Protein AF-A0A7X7K0N8-F1 (afdb_monomer_lite)

Secondary structure (DSSP, 8-state):
-EEEEEEEHHHHHHHHHH---HHHHHHHHHHSPPPSS--TT---SS---GGGEEEETTEEEE--SSSEEEEEEE--TTTHHHHHHHHHHHTTTS-GGGGGGGG----EEEEEEEE--EEEEEEEEEESTTSPPHHHHHHHHHT-HHHHHHHHHHHT----S-EEEEEEEESSSSSEEEEEEEEESS--SS--TTEEEEEE--EEEEEEEETT--HHHHHHHIIIIIHHHH--EE-TTS--EEEE-TTS-EEEEEEEEETTS-TTTTEEEEEEEEPPEEEEEEEEEETTSSSSB---SS-HHHHHHHH-TT-S-EEEEEE---TTPPPEEEEEEE--TTSPPPTTS-EEEEPPEEEEEEEESS-SS---S------TT-SS-EEE--SSSEEEEEEETTSTT-EEEEEEEEEEPPPEEEEEEEEPPEEEEEEE--TTS----HHHHHHHHH-TT-SSTT-EEEEEEEE--TTSS-EEEEEEEEEEE--TTPPPPTT-EEEEEPPEEEEEEEESS--SS--GGGGGHHHHHHHHHSPPB-TTS-EEEEEETTTTEEEEEEEB-

pLDDT: mean 78.96, std 15.12, range [35.12, 97.38]

Foldseek 3Di:
DKFKFKAFLVLLLCCLVPDPDLLLVVQSVVQADADLQDDDPQNQPPFDDVSQWRDDPNDIGGHGDLGMDMGIGDDDPVCVVSVVSVVVSRVVPDAPVRCPCRPDDKDKDKDKDWDAKWKAKFAKDWFALVGDFPLRVLCVCLVDVVNQVQLCVQQVHDDPQKKKKWWDADDALGTTMIGIHHMHRDHGPDHPPNMDMGIFHIDMWIKMFMPRLDLQVNVQCCLPPVCVVPVKAFDPVGIKMWMAGSVRRTTIIITHIGNVAGSCNFKDKDKDKDAKFKKWFDWQAKLPDVSRGDDPNDDRVVVVCVLCVSQQWKKWKFAADDPQEITITTIITTDDPPRDDDPPIDIDIDHIAMKTKMFGRDQAHDDPPAPPDDDPPDPFDKDFLRPRGIKIFTFRPSRPHRGTIIITGTDTFFDKDKDKDWFAKFKFKFDFDSPPPDGQYLVNLVVLLCDPQAPARQKKKWKWFWDDDPSDAIDTSDTRDIGHTGDPPDDHPPPIDMDIAHTTIWIKMFGPQQAFADGDCVSVVQVCCCVNPVFHFDRVGIKMWMAGNNRRTIITITDTD

Radius of gyration: 28.06 Å; chains: 1; bounding box: 72×52×81 Å

Sequence (561 aa):
MSFAGEYDIRAFLKLYRETADEKIKELLFRAAVSCSYCINDKCTTFLMARNRTTEWNGRVKKLCAFFRHRLNIPVTGDTIAACVRIAEMMFEYTYPYMHADLFYENNVTYTTVSRDEFYIVGYMARHNALSKSDDELVKSVLADSSKLDALYTATGQTDNGRYVGATDKFANGNDYEFIFGVIADRKPETLPDQVVCRKIRGGEWAVYNSSAHDYKSIWRDFSANYYNNERKGYDTARIPFEFYSRDGSFFDVHIPVDGDMPADSAKTVTMQFFPQLRVAGFPTIGETDHPLHVDYGFDIEKRLTEAFPFADRLIGIYLHAFFGKPMRHGVFYAYDDLTPVPNDIPRTNLKAGWFLVEGRKHFNGGVSDYPFDRPINFRTKVDDMHHPGLWLDVRYPHARGGHIELANPAQIVGNRRFEVVELPSQRVIGKLEAPPESIVTDEEKEAFYTLPENSQKGTYMIGYTVCEPSKAGVYYDKPLVKGVLCDAGTPPPRGLSEYYLEAGKFVKITEDAPNGEPGWEIEWLPEKIKDETGCEADMSRQFIIKQTDFGRSYEFYIPCK

Structure (mmCIF, N/CA/C/O backbone):
data_AF-A0A7X7K0N8-F1
#
_entry.id   AF-A0A7X7K0N8-F1
#
loop_
_atom_site.group_PDB
_atom_site.id
_atom_site.type_symbol
_atom_site.label_atom_id
_atom_site.label_alt_id
_atom_site.label_comp_id
_atom_site.label_asym_id
_atom_site.label_entity_id
_atom_site.label_seq_id
_atom_site.pdbx_PDB_ins_code
_atom_site.Cartn_x
_atom_site.Cartn_y
_atom_site.Cartn_z
_atom_site.occupancy
_atom_site.B_iso_or_equiv
_atom_site.auth_seq_id
_atom_site.auth_comp_id
_atom_site.auth_asym_id
_atom_site.auth_atom_id
_atom_site.pdbx_PDB_model_num
ATOM 1 N N . MET A 1 1 ? 14.913 7.241 25.355 1.00 65.00 1 MET A N 1
ATOM 2 C CA . MET A 1 1 ? 14.155 8.218 24.550 1.00 65.00 1 MET A CA 1
ATOM 3 C C . MET A 1 1 ? 14.881 8.395 23.226 1.00 65.00 1 MET A C 1
ATOM 5 O O . MET A 1 1 ? 16.106 8.365 23.215 1.00 65.00 1 MET A O 1
ATOM 9 N N . SER A 1 2 ? 14.163 8.507 22.119 1.00 68.75 2 SER A N 1
ATOM 10 C CA . SER A 1 2 ? 14.717 8.749 20.784 1.00 68.75 2 SER A CA 1
ATOM 11 C C . SER A 1 2 ? 13.809 9.734 20.068 1.00 68.75 2 SER A C 1
ATOM 13 O O . SER A 1 2 ? 12.610 9.724 20.329 1.00 68.75 2 SER A O 1
ATOM 15 N N . PHE A 1 3 ? 14.356 10.562 19.184 1.00 75.69 3 PHE A N 1
ATOM 16 C CA . PHE A 1 3 ? 13.534 11.371 18.287 1.00 75.69 3 PHE A CA 1
ATOM 17 C C . PHE A 1 3 ? 13.628 10.797 16.877 1.00 75.69 3 PHE A C 1
ATOM 19 O O . PHE A 1 3 ? 14.694 10.338 16.449 1.00 75.69 3 PHE A O 1
ATOM 26 N N . ALA A 1 4 ? 12.497 10.774 16.179 1.00 76.38 4 ALA A N 1
ATOM 27 C CA . ALA A 1 4 ? 12.405 10.235 14.836 1.00 76.38 4 ALA A CA 1
ATOM 28 C C . ALA A 1 4 ? 11.511 11.104 13.962 1.00 76.38 4 ALA A C 1
ATOM 30 O O . ALA A 1 4 ? 10.482 11.590 14.417 1.00 76.38 4 ALA A O 1
ATOM 31 N N . GLY A 1 5 ? 11.872 11.248 12.693 1.00 73.38 5 GLY A N 1
ATOM 32 C CA . GLY A 1 5 ? 11.084 12.014 11.731 1.00 73.38 5 GLY A CA 1
ATOM 33 C C . GLY A 1 5 ? 11.737 12.047 10.358 1.00 73.38 5 GLY A C 1
ATOM 34 O O . GLY A 1 5 ? 12.814 11.469 10.157 1.00 73.38 5 GLY A O 1
ATOM 35 N N . GLU A 1 6 ? 11.062 12.692 9.416 1.00 78.56 6 GLU A N 1
ATOM 36 C CA . GLU A 1 6 ? 11.547 12.816 8.046 1.00 78.56 6 GLU A CA 1
ATOM 37 C C . GLU A 1 6 ? 12.626 13.895 7.917 1.00 78.56 6 GLU A C 1
ATOM 39 O O . GLU A 1 6 ? 12.734 14.790 8.742 1.00 78.56 6 GLU A O 1
ATOM 44 N N . TYR A 1 7 ? 13.468 13.823 6.894 1.00 79.19 7 TYR A N 1
ATOM 45 C CA . TYR A 1 7 ? 14.444 14.865 6.593 1.00 79.19 7 TYR A CA 1
ATOM 46 C C . TYR A 1 7 ? 14.685 14.962 5.095 1.00 79.19 7 TYR A C 1
ATOM 48 O O . TYR A 1 7 ? 14.659 13.945 4.400 1.00 79.19 7 TYR A O 1
ATOM 56 N N . ASP A 1 8 ? 14.991 16.164 4.603 1.00 78.81 8 ASP A N 1
ATOM 57 C CA . ASP A 1 8 ? 15.473 16.343 3.235 1.00 78.81 8 ASP A CA 1
ATOM 58 C C . ASP A 1 8 ? 16.969 16.005 3.146 1.00 78.81 8 ASP A C 1
ATOM 60 O O . ASP A 1 8 ? 17.810 16.524 3.885 1.00 78.81 8 ASP A O 1
ATOM 64 N N . ILE A 1 9 ? 17.332 15.141 2.203 1.00 76.69 9 ILE A N 1
ATOM 65 C CA . ILE A 1 9 ? 18.700 14.675 1.985 1.00 76.69 9 ILE A CA 1
ATOM 66 C C . ILE A 1 9 ? 19.675 15.830 1.726 1.00 76.69 9 ILE A C 1
ATOM 68 O O . ILE A 1 9 ? 20.853 15.715 2.057 1.00 76.69 9 ILE A O 1
ATOM 72 N N . ARG A 1 10 ? 19.218 16.955 1.157 1.00 77.50 10 ARG A N 1
ATOM 73 C CA . ARG A 1 10 ? 20.040 18.156 0.949 1.00 77.50 10 ARG A CA 1
ATOM 74 C C . ARG A 1 10 ? 20.410 18.783 2.284 1.00 77.50 10 ARG A C 1
ATOM 76 O O . ARG A 1 10 ? 21.592 19.039 2.499 1.00 77.50 10 ARG A O 1
ATOM 83 N N . ALA A 1 11 ? 19.433 18.973 3.170 1.00 84.38 11 ALA A N 1
ATOM 84 C CA . ALA A 1 11 ? 19.651 19.486 4.519 1.00 84.38 11 ALA A CA 1
ATOM 85 C C . ALA A 1 11 ? 20.590 18.563 5.308 1.00 84.38 11 ALA A C 1
ATOM 87 O O . ALA A 1 11 ? 21.576 19.012 5.894 1.00 84.38 11 ALA A O 1
ATOM 88 N N . PHE A 1 12 ? 20.366 17.250 5.213 1.00 88.38 12 PHE A N 1
ATOM 89 C CA . PHE A 1 12 ? 21.227 16.249 5.836 1.00 88.38 12 PHE A CA 1
ATOM 90 C C . PHE A 1 12 ? 22.663 16.323 5.329 1.00 88.38 12 PHE A C 1
ATOM 92 O O . PHE A 1 12 ? 23.596 16.380 6.125 1.00 88.38 12 PHE A O 1
ATOM 99 N N . LEU A 1 13 ? 22.866 16.320 4.009 1.00 86.12 13 LEU A N 1
ATOM 100 C CA . LEU A 1 13 ? 24.204 16.321 3.417 1.00 86.12 13 LEU A CA 1
ATOM 101 C C . LEU A 1 13 ? 24.932 17.637 3.672 1.00 86.12 13 LEU A C 1
ATOM 103 O O . LEU A 1 13 ? 26.150 17.620 3.843 1.00 86.12 13 LEU A O 1
ATOM 107 N N . LYS A 1 14 ? 24.201 18.754 3.707 1.00 88.19 14 LYS A N 1
ATOM 108 C CA . LYS A 1 14 ? 24.719 20.060 4.107 1.00 88.19 14 LYS A CA 1
ATOM 109 C C . LYS A 1 14 ? 25.229 20.004 5.547 1.00 88.19 14 LYS A C 1
ATOM 111 O O . LYS A 1 14 ? 26.425 20.187 5.760 1.00 88.19 14 LYS A O 1
ATOM 116 N N . LEU A 1 15 ? 24.382 19.617 6.507 1.00 92.50 15 LEU A N 1
ATOM 117 C CA . LEU A 1 15 ? 24.782 19.493 7.913 1.00 92.50 15 LEU A CA 1
ATOM 118 C C . LEU A 1 15 ? 25.949 18.509 8.093 1.00 92.50 15 LEU A C 1
ATOM 120 O O . LEU A 1 15 ? 26.920 18.834 8.775 1.00 92.50 15 LEU A O 1
ATOM 124 N N . TYR A 1 16 ? 25.884 17.332 7.464 1.00 91.69 16 TYR A N 1
ATOM 125 C CA . TYR A 1 16 ? 26.908 16.287 7.568 1.00 91.69 16 TYR A CA 1
ATOM 126 C C . TYR A 1 16 ? 28.288 16.763 7.093 1.00 91.69 16 TYR A C 1
ATOM 128 O O . TYR A 1 16 ? 29.308 16.398 7.679 1.00 91.69 16 TYR A O 1
ATOM 136 N N . ARG A 1 17 ? 28.333 17.573 6.028 1.00 89.44 17 ARG A N 1
ATOM 137 C CA . ARG A 1 17 ? 29.581 18.095 5.449 1.00 89.44 17 ARG A CA 1
ATOM 138 C C . ARG A 1 17 ? 30.129 19.302 6.181 1.00 89.44 17 ARG A C 1
ATOM 140 O O . ARG A 1 17 ? 31.341 19.423 6.315 1.00 89.44 17 ARG A O 1
ATOM 147 N N . GLU A 1 18 ? 29.248 20.206 6.585 1.00 92.69 18 GLU A N 1
ATOM 148 C CA . GLU A 1 18 ? 29.633 21.503 7.140 1.00 92.69 18 GLU A CA 1
ATOM 149 C C . GLU A 1 18 ? 29.906 21.427 8.646 1.00 92.69 18 GLU A C 1
ATOM 151 O O . GLU A 1 18 ? 30.589 22.288 9.198 1.00 92.69 18 GLU A O 1
ATOM 156 N N . THR A 1 19 ? 29.402 20.401 9.340 1.00 92.69 19 THR A N 1
ATOM 157 C CA . THR A 1 19 ? 29.663 20.246 10.771 1.00 92.69 19 THR A CA 1
ATOM 158 C C . THR A 1 19 ? 31.094 19.783 11.061 1.00 92.69 19 THR A C 1
ATOM 160 O O . THR A 1 19 ? 31.584 18.810 10.491 1.00 92.69 19 THR A O 1
ATOM 163 N N . ALA A 1 20 ? 31.749 20.444 12.017 1.00 91.75 20 ALA A N 1
ATOM 164 C CA . ALA A 1 20 ? 32.983 19.960 12.643 1.00 91.75 20 ALA A CA 1
ATOM 165 C C . ALA A 1 20 ? 32.716 19.041 13.855 1.00 91.75 20 ALA A C 1
ATOM 167 O O . ALA A 1 20 ? 33.647 18.475 14.417 1.00 91.75 20 ALA A O 1
ATOM 168 N N . ASP A 1 21 ? 31.452 18.907 14.273 1.00 92.94 21 ASP A N 1
ATOM 169 C CA . ASP A 1 21 ? 31.058 18.057 15.397 1.00 92.94 21 ASP A CA 1
ATOM 170 C C . ASP A 1 21 ? 30.992 16.587 14.961 1.00 92.94 21 ASP A C 1
ATOM 172 O O . ASP A 1 21 ? 30.076 16.151 14.254 1.00 92.94 21 ASP A O 1
ATOM 176 N N . GLU A 1 22 ? 31.987 15.831 15.408 1.00 92.81 22 GLU A N 1
ATOM 177 C CA . GLU A 1 22 ? 32.152 14.404 15.152 1.00 92.81 22 GLU A CA 1
ATOM 178 C C . GLU A 1 22 ? 31.000 13.564 15.736 1.00 92.81 22 GLU A C 1
ATOM 180 O O . GLU A 1 22 ? 30.596 12.571 15.132 1.00 92.81 22 GLU A O 1
ATOM 185 N N . LYS A 1 23 ? 30.368 13.996 16.838 1.00 92.69 23 LYS A N 1
ATOM 186 C CA . LYS A 1 23 ? 29.191 13.317 17.405 1.00 92.69 23 LYS A CA 1
ATOM 187 C C . LYS A 1 23 ? 27.976 13.464 16.488 1.00 92.69 23 LYS A C 1
ATOM 189 O O . LYS A 1 23 ? 27.241 12.499 16.294 1.00 92.69 23 LYS A O 1
ATOM 194 N N . ILE A 1 24 ? 27.776 14.636 15.875 1.00 93.62 24 ILE A N 1
ATOM 195 C CA . ILE A 1 24 ? 26.698 14.837 14.888 1.00 93.62 24 ILE A CA 1
ATOM 196 C C . ILE A 1 24 ? 26.903 13.924 13.677 1.00 93.62 24 ILE A C 1
ATOM 198 O O . ILE A 1 24 ? 25.963 13.244 13.264 1.00 93.62 24 ILE A O 1
ATOM 202 N N . LYS A 1 25 ? 28.123 13.863 13.125 1.00 93.25 25 LYS A N 1
ATOM 203 C CA . LYS A 1 25 ? 28.430 12.969 11.995 1.00 93.25 25 LYS A CA 1
ATOM 204 C C . LYS A 1 25 ? 28.202 11.505 12.354 1.00 93.25 25 LYS A C 1
ATOM 206 O O . LYS A 1 25 ? 27.573 10.790 11.579 1.00 93.25 25 LYS A O 1
ATOM 211 N N . GLU A 1 26 ? 28.647 11.072 13.532 1.00 93.12 26 GLU A N 1
ATOM 212 C CA . GLU A 1 26 ? 28.423 9.712 14.024 1.00 93.12 26 GLU A CA 1
ATOM 213 C C . GLU A 1 26 ? 26.929 9.367 14.091 1.00 93.12 26 GLU A C 1
ATOM 215 O O . GLU A 1 26 ? 26.515 8.326 13.573 1.00 93.12 26 GLU A O 1
ATOM 220 N N . LEU A 1 27 ? 26.119 10.230 14.715 1.00 92.06 27 LEU A N 1
ATOM 221 C CA . LEU A 1 27 ? 24.681 10.009 14.891 1.00 92.06 27 LEU A CA 1
ATOM 222 C C . LEU A 1 27 ? 23.952 9.973 13.544 1.00 92.06 27 LEU A C 1
ATOM 224 O O . LEU A 1 27 ? 23.224 9.015 13.277 1.00 92.06 27 LEU A O 1
ATOM 228 N N . LEU A 1 28 ? 24.205 10.954 12.670 1.00 90.81 28 LEU A N 1
ATOM 229 C CA . LEU A 1 28 ? 23.646 10.999 11.316 1.00 90.81 28 LEU A CA 1
ATOM 230 C C . LEU A 1 28 ? 24.054 9.767 10.501 1.00 90.81 28 LEU A C 1
ATOM 232 O O . LEU A 1 28 ? 23.208 9.142 9.864 1.00 90.81 28 LEU A O 1
ATOM 236 N N . PHE A 1 29 ? 25.332 9.375 10.543 1.00 90.12 29 PHE A N 1
ATOM 237 C CA . PHE A 1 29 ? 25.816 8.199 9.824 1.00 90.12 29 PHE A CA 1
ATOM 238 C C . PHE A 1 29 ? 25.169 6.917 10.340 1.00 90.12 29 PHE A C 1
ATOM 240 O O . PHE A 1 29 ? 24.774 6.071 9.540 1.00 90.12 29 PHE A O 1
ATOM 247 N N . ARG A 1 30 ? 25.065 6.730 11.661 1.00 87.38 30 ARG A N 1
ATOM 248 C CA . ARG A 1 30 ? 24.476 5.519 12.253 1.00 87.38 30 ARG A CA 1
ATOM 249 C C . ARG A 1 30 ? 23.000 5.388 11.922 1.00 87.38 30 ARG A C 1
ATOM 251 O O . ARG A 1 30 ? 22.599 4.308 11.492 1.00 87.38 30 ARG A O 1
ATOM 258 N N . ALA A 1 31 ? 22.247 6.470 12.080 1.00 83.44 31 ALA A N 1
ATOM 259 C CA . ALA A 1 31 ? 20.808 6.482 11.874 1.00 83.44 31 ALA A CA 1
ATOM 260 C C . ALA A 1 31 ? 20.411 6.481 10.386 1.00 83.44 31 ALA A C 1
ATOM 262 O O . ALA A 1 31 ? 19.326 6.015 10.053 1.00 83.44 31 ALA A O 1
ATOM 263 N N . ALA A 1 32 ? 21.286 6.925 9.477 1.00 79.44 32 ALA A N 1
ATOM 264 C CA . ALA A 1 32 ? 21.033 6.821 8.045 1.00 79.44 32 ALA A CA 1
ATOM 265 C C . ALA A 1 32 ? 20.992 5.354 7.579 1.00 79.44 32 ALA A C 1
ATOM 267 O O . ALA A 1 32 ? 21.933 4.582 7.797 1.00 79.44 32 ALA A O 1
ATOM 268 N N . VAL A 1 33 ? 19.923 4.968 6.886 1.00 70.44 33 VAL A N 1
ATOM 269 C CA . VAL A 1 33 ? 19.796 3.642 6.269 1.00 70.44 33 VAL A CA 1
ATOM 270 C C . VAL A 1 33 ? 20.554 3.638 4.940 1.00 70.44 33 VAL A C 1
ATOM 272 O O . VAL A 1 33 ? 20.411 4.550 4.126 1.00 70.44 33 VAL A O 1
ATOM 275 N N . SER A 1 34 ? 21.405 2.629 4.730 1.00 63.03 34 SER A N 1
ATOM 276 C CA . SER A 1 34 ? 22.103 2.466 3.449 1.00 63.03 34 SER A CA 1
ATOM 277 C C . SER A 1 34 ? 21.106 2.075 2.366 1.00 63.03 34 SER A C 1
ATOM 279 O O . SER A 1 34 ? 20.213 1.271 2.621 1.00 63.03 34 SER A O 1
ATOM 281 N N . CYS A 1 35 ? 21.303 2.578 1.150 1.00 57.72 35 CYS A N 1
ATOM 282 C CA . CYS A 1 35 ? 20.600 2.078 -0.026 1.00 57.72 35 CYS A CA 1
ATOM 283 C C . CYS A 1 35 ? 20.701 0.545 -0.116 1.00 57.72 35 CYS A C 1
ATOM 285 O O . CYS A 1 35 ? 21.812 0.014 -0.181 1.00 57.72 35 CYS A O 1
ATOM 287 N N . SER A 1 36 ? 19.562 -0.149 -0.145 1.00 45.97 36 SER A N 1
ATOM 288 C CA . SER A 1 36 ? 19.473 -1.593 -0.410 1.00 45.97 36 SER A CA 1
ATOM 289 C C . SER A 1 36 ? 19.584 -1.924 -1.903 1.00 45.97 36 SER A C 1
ATOM 291 O O . SER A 1 36 ? 20.016 -3.014 -2.257 1.00 45.97 36 SER A O 1
ATOM 293 N N . TYR A 1 37 ? 19.278 -0.964 -2.779 1.00 43.75 37 TYR A N 1
ATOM 294 C CA . TYR A 1 37 ? 19.324 -1.099 -4.242 1.00 43.75 37 TYR A CA 1
ATOM 295 C C . TYR A 1 37 ? 20.707 -0.823 -4.861 1.00 43.75 37 TYR A C 1
ATOM 297 O O . TYR A 1 37 ? 20.842 -0.735 -6.078 1.00 43.75 37 TYR A O 1
ATOM 305 N N . CYS A 1 38 ? 21.743 -0.633 -4.040 1.00 41.91 38 CYS A N 1
ATOM 306 C CA . CYS A 1 38 ? 23.046 -0.152 -4.486 1.00 41.91 38 CYS A CA 1
ATOM 307 C C . CYS A 1 38 ? 24.130 -1.178 -4.186 1.00 41.91 38 CYS A C 1
ATOM 309 O O . CYS A 1 38 ? 24.556 -1.314 -3.039 1.00 41.91 38 CYS A O 1
ATOM 311 N N . ILE A 1 39 ? 24.631 -1.856 -5.218 1.00 37.38 39 ILE A N 1
ATOM 312 C CA . ILE A 1 39 ? 25.733 -2.812 -5.082 1.00 37.38 39 ILE A CA 1
ATOM 313 C C . ILE A 1 39 ? 26.902 -2.347 -5.959 1.00 37.38 39 ILE A C 1
ATOM 315 O O . ILE A 1 39 ? 26.714 -1.996 -7.117 1.00 37.38 39 ILE A O 1
ATOM 319 N N . ASN A 1 40 ? 28.095 -2.267 -5.353 1.00 35.28 40 ASN A N 1
ATOM 320 C CA . ASN A 1 40 ? 29.414 -2.038 -5.968 1.00 35.28 40 ASN A CA 1
ATOM 321 C C . ASN A 1 40 ? 29.453 -1.080 -7.170 1.00 35.28 40 ASN A C 1
ATOM 323 O O . ASN A 1 40 ? 29.385 -1.521 -8.309 1.00 35.28 40 ASN A O 1
ATOM 327 N N . ASP A 1 41 ? 29.614 0.223 -6.905 1.00 35.94 41 ASP A N 1
ATOM 328 C CA . ASP A 1 41 ? 29.876 1.313 -7.875 1.00 35.94 41 ASP A CA 1
ATOM 329 C C . ASP A 1 41 ? 28.976 1.441 -9.117 1.00 35.94 41 ASP A C 1
ATOM 331 O O . ASP A 1 41 ? 29.087 2.423 -9.846 1.00 35.94 41 ASP A O 1
ATOM 335 N N . LYS A 1 42 ? 28.006 0.546 -9.286 1.00 36.97 42 LYS A N 1
ATOM 336 C CA . LYS A 1 42 ? 27.053 0.482 -10.388 1.00 36.97 42 LYS A CA 1
ATOM 337 C C . LYS A 1 42 ? 25.633 0.594 -9.845 1.00 36.97 42 LYS A C 1
ATOM 339 O O . LYS A 1 42 ? 24.790 -0.270 -10.041 1.00 36.97 42 LYS A O 1
ATOM 344 N N . CYS A 1 43 ? 25.379 1.672 -9.106 1.00 42.16 43 CYS A N 1
ATOM 345 C CA . CYS A 1 43 ? 24.006 2.072 -8.821 1.00 42.16 43 CYS A CA 1
ATOM 346 C C . CYS A 1 43 ? 23.451 2.715 -10.088 1.00 42.16 43 CYS A C 1
ATOM 348 O O . CYS A 1 43 ? 24.004 3.710 -10.560 1.00 42.16 43 CYS A O 1
ATOM 350 N N . THR A 1 44 ? 22.407 2.119 -10.655 1.00 40.69 44 THR A N 1
ATOM 351 C CA . THR A 1 44 ? 21.859 2.569 -11.928 1.00 40.69 44 THR A CA 1
ATOM 352 C C . THR A 1 44 ? 20.532 3.335 -11.759 1.00 40.69 44 THR A C 1
ATOM 354 O O . THR A 1 44 ? 20.114 4.046 -12.671 1.00 40.69 44 THR A O 1
ATOM 357 N N . THR A 1 45 ? 19.916 3.354 -10.574 1.00 40.66 45 THR A N 1
ATOM 358 C CA . THR A 1 45 ? 18.856 4.331 -10.275 1.00 40.66 45 THR A CA 1
ATOM 359 C C . THR A 1 45 ? 19.451 5.739 -10.134 1.00 40.66 45 THR A C 1
ATOM 361 O O . THR A 1 45 ? 20.555 5.909 -9.623 1.00 40.66 45 THR A O 1
ATOM 364 N N . PHE A 1 46 ? 18.711 6.755 -10.596 1.00 43.34 46 PHE A N 1
ATOM 365 C CA . PHE A 1 46 ? 18.989 8.209 -10.645 1.00 43.34 46 PHE A CA 1
ATOM 366 C C . PHE A 1 46 ? 19.576 8.876 -9.368 1.00 43.34 46 PHE A C 1
ATOM 368 O O . PHE A 1 46 ? 19.739 10.094 -9.301 1.00 43.34 46 PHE A O 1
ATOM 375 N N . LEU A 1 47 ? 19.861 8.129 -8.307 1.00 43.47 47 LEU A N 1
ATOM 376 C CA . LEU A 1 47 ? 19.901 8.614 -6.932 1.00 43.47 47 LEU A CA 1
ATOM 377 C C . LEU A 1 47 ? 21.259 9.137 -6.453 1.00 43.47 47 LEU A C 1
ATOM 379 O O . LEU A 1 47 ? 21.372 9.492 -5.281 1.00 43.47 47 LEU A O 1
ATOM 383 N N . MET A 1 48 ? 22.278 9.247 -7.308 1.00 43.47 48 MET A N 1
ATOM 384 C CA . MET A 1 48 ? 23.612 9.665 -6.870 1.00 43.47 48 MET A CA 1
ATOM 385 C C . MET A 1 48 ? 24.277 10.636 -7.850 1.00 43.47 48 MET A C 1
ATOM 387 O O . MET A 1 48 ? 25.039 10.240 -8.728 1.00 43.47 48 MET A O 1
ATOM 391 N N . ALA A 1 49 ? 24.152 11.937 -7.591 1.00 44.34 49 ALA A N 1
ATOM 392 C CA . ALA A 1 49 ? 25.329 12.774 -7.787 1.00 44.34 49 ALA A CA 1
ATOM 393 C C . ALA A 1 49 ? 26.408 12.298 -6.782 1.00 44.34 49 ALA A C 1
ATOM 395 O O . ALA A 1 49 ? 26.081 11.883 -5.667 1.00 44.34 49 ALA A O 1
ATOM 396 N N . ARG A 1 50 ? 27.705 12.333 -7.150 1.00 47.91 50 ARG A N 1
ATOM 397 C CA . ARG A 1 50 ? 28.854 11.932 -6.283 1.00 47.91 50 ARG A CA 1
ATOM 398 C C . ARG A 1 50 ? 28.812 12.551 -4.874 1.00 47.91 50 ARG A C 1
ATOM 400 O O . ARG A 1 50 ? 29.460 12.082 -3.947 1.00 47.91 50 ARG A O 1
ATOM 407 N N . ASN A 1 51 ? 28.018 13.600 -4.718 1.00 58.31 51 ASN A N 1
ATOM 408 C CA . ASN A 1 51 ? 27.732 14.335 -3.508 1.00 58.31 51 ASN A CA 1
ATOM 409 C C . ASN A 1 51 ? 26.634 13.710 -2.606 1.00 58.31 51 ASN A C 1
ATOM 411 O O . ASN A 1 51 ? 26.032 14.467 -1.847 1.00 58.31 51 ASN A O 1
ATOM 415 N N . ARG A 1 52 ? 26.358 12.398 -2.613 1.00 68.00 52 ARG A N 1
ATOM 416 C CA . ARG A 1 52 ? 25.396 11.764 -1.667 1.00 68.00 52 ARG A CA 1
ATOM 417 C C . ARG A 1 52 ? 25.956 10.573 -0.879 1.00 68.00 52 ARG A C 1
ATOM 419 O O . ARG A 1 52 ? 25.220 9.735 -0.363 1.00 68.00 52 ARG A O 1
ATOM 426 N N . THR A 1 53 ? 27.278 10.515 -0.787 1.00 74.38 53 THR A N 1
ATOM 427 C CA . THR A 1 53 ? 28.011 9.534 0.014 1.00 74.38 53 THR A CA 1
ATOM 428 C C . THR A 1 53 ? 28.349 10.131 1.374 1.00 74.38 53 THR A C 1
ATOM 430 O O . THR A 1 53 ? 28.834 11.265 1.443 1.00 74.38 53 THR A O 1
ATOM 433 N N . THR A 1 54 ? 28.125 9.365 2.439 1.00 81.81 54 THR A N 1
ATOM 434 C CA . THR A 1 54 ? 28.656 9.650 3.773 1.00 81.81 54 THR A CA 1
ATOM 435 C C . THR A 1 54 ? 29.702 8.620 4.160 1.00 81.81 54 THR A C 1
ATOM 437 O O . THR A 1 54 ? 29.604 7.441 3.817 1.00 81.81 54 THR A O 1
ATOM 440 N N . GLU A 1 55 ? 30.721 9.075 4.878 1.00 85.81 55 GLU A N 1
ATOM 441 C CA . GLU A 1 55 ? 31.809 8.237 5.365 1.00 85.81 55 GLU A CA 1
ATOM 442 C C . GLU A 1 55 ? 32.037 8.501 6.849 1.00 85.81 55 GLU A C 1
ATOM 444 O O . GLU A 1 55 ? 32.065 9.657 7.280 1.00 85.81 55 GLU A O 1
ATOM 449 N N . TRP A 1 56 ? 32.179 7.425 7.618 1.00 88.38 56 TRP A N 1
ATOM 450 C CA . TRP A 1 56 ? 32.467 7.469 9.045 1.00 88.38 56 TRP A CA 1
ATOM 451 C C . TRP A 1 56 ? 33.302 6.257 9.459 1.00 88.38 56 TRP A C 1
ATOM 453 O O . TRP A 1 56 ? 32.890 5.116 9.240 1.00 88.38 56 TRP A O 1
ATOM 463 N N . ASN A 1 57 ? 34.461 6.479 10.087 1.00 89.12 57 ASN A N 1
ATOM 464 C CA . ASN A 1 57 ? 35.367 5.418 10.555 1.00 89.12 57 ASN A CA 1
ATOM 465 C C . ASN A 1 57 ? 35.664 4.341 9.489 1.00 89.12 57 ASN A C 1
ATOM 467 O O . ASN A 1 57 ? 35.558 3.142 9.759 1.00 89.12 57 ASN A O 1
ATOM 471 N N . GLY A 1 58 ? 35.971 4.766 8.257 1.00 82.62 58 GLY A N 1
ATOM 472 C CA . GLY A 1 58 ? 36.269 3.875 7.126 1.00 82.62 58 GLY A CA 1
ATOM 473 C C . GLY A 1 58 ? 35.067 3.082 6.598 1.00 82.62 58 GLY A C 1
ATOM 474 O O . GLY A 1 58 ? 35.220 2.242 5.714 1.00 82.62 58 GLY A O 1
ATOM 475 N N . ARG A 1 59 ? 33.860 3.325 7.127 1.00 81.06 59 ARG A N 1
ATOM 476 C CA . ARG A 1 59 ? 32.607 2.787 6.594 1.00 81.06 59 ARG A CA 1
ATOM 477 C C . ARG A 1 59 ? 31.963 3.825 5.698 1.00 81.06 59 ARG A C 1
ATOM 479 O O . ARG A 1 59 ? 31.867 4.993 6.063 1.00 81.06 59 ARG A O 1
ATOM 486 N N . VAL A 1 60 ? 31.448 3.370 4.567 1.00 79.44 60 VAL A N 1
ATOM 487 C CA . VAL A 1 60 ? 30.797 4.220 3.573 1.00 79.44 60 VAL A CA 1
ATOM 488 C C . VAL A 1 60 ? 29.326 3.834 3.473 1.00 79.44 60 VAL A C 1
ATOM 490 O O . VAL A 1 60 ? 29.004 2.653 3.347 1.00 79.44 60 VAL A O 1
ATOM 493 N N . LYS A 1 61 ? 28.434 4.826 3.519 1.00 77.31 61 LYS A N 1
ATOM 494 C CA . LYS A 1 61 ? 27.007 4.672 3.215 1.00 77.31 61 LYS A CA 1
ATOM 495 C C . LYS A 1 61 ? 26.664 5.535 2.004 1.00 77.31 61 LYS A C 1
ATOM 497 O O . LYS A 1 61 ? 26.983 6.722 1.957 1.00 77.31 61 LYS A O 1
ATOM 502 N N . LYS A 1 62 ? 26.005 4.929 1.016 1.00 70.00 62 LYS A N 1
ATOM 503 C CA . LYS A 1 62 ? 25.378 5.649 -0.101 1.00 70.00 62 LYS A CA 1
ATOM 504 C C . LYS A 1 62 ? 23.898 5.820 0.233 1.00 70.00 62 LYS A C 1
ATOM 506 O O . LYS A 1 62 ? 23.225 4.840 0.561 1.00 70.00 62 LYS A O 1
ATOM 511 N N . LEU A 1 63 ? 23.421 7.060 0.207 1.00 69.38 63 LEU A N 1
ATOM 512 C CA . LEU A 1 63 ? 22.044 7.404 0.556 1.00 69.38 63 LEU A CA 1
ATOM 513 C C . LEU A 1 63 ? 21.197 7.452 -0.715 1.00 69.38 63 LEU A C 1
ATOM 515 O O . LEU A 1 63 ? 21.504 8.219 -1.628 1.00 69.38 63 LEU A O 1
ATOM 519 N N . CYS A 1 64 ? 20.140 6.641 -0.780 1.00 58.31 64 CYS A N 1
ATOM 520 C CA . CYS A 1 64 ? 19.251 6.590 -1.938 1.00 58.31 64 CYS A CA 1
ATOM 521 C C . CYS A 1 64 ? 17.790 6.661 -1.510 1.00 58.31 64 CYS A C 1
ATOM 523 O O . CYS A 1 64 ? 17.284 5.734 -0.889 1.00 58.31 64 CYS A O 1
ATOM 525 N N . ALA A 1 65 ? 17.143 7.769 -1.859 1.00 53.00 65 ALA A N 1
ATOM 526 C CA . ALA A 1 65 ? 15.699 7.939 -1.964 1.00 53.00 65 ALA A CA 1
ATOM 527 C C . ALA A 1 65 ? 15.413 9.253 -2.710 1.00 53.00 65 ALA A C 1
ATOM 529 O O . ALA A 1 65 ? 16.305 10.100 -2.881 1.00 53.00 65 ALA A O 1
ATOM 530 N N . PHE A 1 66 ? 14.163 9.433 -3.131 1.00 49.75 66 PHE A N 1
ATOM 531 C CA . PHE A 1 66 ? 13.630 10.702 -3.621 1.00 49.75 66 PHE A CA 1
ATOM 532 C C . PHE A 1 66 ? 13.573 11.715 -2.467 1.00 49.75 66 PHE A C 1
ATOM 534 O O . PHE A 1 66 ? 12.541 11.938 -1.859 1.00 49.75 66 PHE A O 1
ATOM 541 N N . PHE A 1 67 ? 14.729 12.287 -2.137 1.00 52.97 67 PHE A N 1
ATOM 542 C CA . PHE A 1 67 ? 14.987 13.355 -1.167 1.00 52.97 67 PHE A CA 1
ATOM 543 C C . PHE A 1 67 ? 14.578 13.139 0.300 1.00 52.97 67 PHE A C 1
ATOM 545 O O . PHE A 1 67 ? 15.336 13.599 1.144 1.00 52.97 67 PHE A O 1
ATOM 552 N N . ARG A 1 68 ? 13.491 12.448 0.652 1.00 62.84 68 ARG A N 1
ATOM 553 C CA . ARG A 1 68 ? 13.036 12.321 2.045 1.00 62.84 68 ARG A CA 1
ATOM 554 C C . ARG A 1 68 ? 13.340 10.952 2.635 1.00 62.84 68 ARG A C 1
ATOM 556 O O . ARG A 1 68 ? 13.071 9.917 2.034 1.00 62.84 68 ARG A O 1
ATOM 563 N N . HIS A 1 69 ? 13.940 10.962 3.814 1.00 66.88 69 HIS A N 1
ATOM 564 C CA . HIS A 1 69 ? 14.325 9.772 4.565 1.00 66.88 69 HIS A CA 1
ATOM 565 C C . HIS A 1 69 ? 13.877 9.927 6.012 1.00 66.88 69 HIS A C 1
ATOM 567 O O . HIS A 1 69 ? 13.705 11.046 6.482 1.00 66.88 69 HIS A O 1
ATOM 573 N N . ARG A 1 70 ? 13.757 8.817 6.743 1.00 71.75 70 ARG A N 1
ATOM 574 C CA . ARG A 1 70 ? 13.487 8.843 8.181 1.00 71.75 70 ARG A CA 1
ATOM 575 C C . ARG A 1 70 ? 14.775 8.625 8.966 1.00 71.75 70 ARG A C 1
ATOM 577 O O . ARG A 1 70 ? 15.501 7.667 8.706 1.00 71.75 70 ARG A O 1
ATOM 584 N N . LEU A 1 71 ? 15.052 9.499 9.929 1.00 79.38 71 LEU A N 1
ATOM 585 C CA . LEU A 1 71 ? 16.066 9.268 10.961 1.00 79.38 71 LEU A CA 1
ATOM 586 C C . LEU A 1 71 ? 15.372 8.805 12.233 1.00 79.38 71 LEU A C 1
ATOM 588 O O . LEU A 1 71 ? 14.277 9.262 12.545 1.00 79.38 71 LEU A O 1
ATOM 592 N N . ASN A 1 72 ? 16.035 7.925 12.975 1.00 82.56 72 ASN A N 1
ATOM 593 C CA . ASN A 1 72 ? 15.704 7.642 14.363 1.00 82.56 72 ASN A CA 1
ATOM 594 C C . ASN A 1 72 ? 16.998 7.720 15.177 1.00 82.56 72 ASN A C 1
ATOM 596 O O . ASN A 1 72 ? 17.926 6.942 14.943 1.00 82.56 72 ASN A O 1
ATOM 600 N N . ILE A 1 73 ? 17.081 8.692 16.084 1.00 84.12 73 ILE A N 1
ATOM 601 C CA . ILE A 1 73 ? 18.295 8.994 16.840 1.00 84.12 73 ILE A CA 1
ATOM 602 C C . ILE A 1 73 ? 18.004 8.871 18.341 1.00 84.12 73 ILE A C 1
ATOM 604 O O . ILE A 1 73 ? 17.152 9.592 18.867 1.00 84.12 73 ILE A O 1
ATOM 608 N N . PRO A 1 74 ? 18.725 7.992 19.063 1.00 81.75 74 PRO A N 1
ATOM 609 C CA . PRO A 1 74 ? 18.654 7.922 20.517 1.00 81.75 74 PRO A CA 1
ATOM 610 C C . PRO A 1 74 ? 19.125 9.224 21.179 1.00 81.75 74 PRO A C 1
ATOM 612 O O . PRO A 1 74 ? 20.217 9.721 20.895 1.00 81.75 74 PRO A O 1
ATOM 615 N N . VAL A 1 75 ? 18.320 9.740 22.108 1.00 81.69 75 VAL A N 1
ATOM 616 C CA . VAL A 1 75 ? 18.629 10.925 22.914 1.00 81.69 75 VAL A CA 1
ATOM 617 C C . VAL A 1 75 ? 19.128 10.476 24.286 1.00 81.69 75 VAL A C 1
ATOM 619 O O . VAL A 1 75 ? 18.417 9.810 25.042 1.00 81.69 75 VAL A O 1
ATOM 622 N N . THR A 1 76 ? 20.357 10.859 24.607 1.00 84.69 76 THR A N 1
ATOM 623 C CA . THR A 1 76 ? 21.034 10.654 25.891 1.00 84.69 76 THR A CA 1
ATOM 624 C C . THR A 1 76 ? 21.596 11.992 26.364 1.00 84.69 76 THR A C 1
ATOM 626 O O . THR A 1 76 ? 21.746 12.915 25.567 1.00 84.69 76 THR A O 1
ATOM 629 N N . GLY A 1 77 ? 21.919 12.130 27.655 1.00 83.75 77 GLY A N 1
ATOM 630 C CA . GLY A 1 77 ? 22.396 13.408 28.208 1.00 83.75 77 GLY A CA 1
ATOM 631 C C . GLY A 1 77 ? 23.603 14.003 27.463 1.00 83.75 77 GLY A C 1
ATOM 632 O O . GLY A 1 77 ? 23.690 15.216 27.308 1.00 83.75 77 GLY A O 1
ATOM 633 N N . ASP A 1 78 ? 24.488 13.153 26.935 1.00 86.06 78 ASP A N 1
ATOM 634 C CA . ASP A 1 78 ? 25.667 13.532 26.147 1.00 86.06 78 ASP A CA 1
ATOM 635 C C . ASP A 1 78 ? 25.375 13.820 24.660 1.00 86.06 78 ASP A C 1
ATOM 637 O O . ASP A 1 78 ? 26.243 14.351 23.969 1.00 86.06 78 ASP A O 1
ATOM 641 N N . THR A 1 79 ? 24.186 13.486 24.142 1.00 85.75 79 THR A N 1
ATOM 642 C CA . THR A 1 79 ? 23.813 13.717 22.733 1.00 85.75 79 THR A CA 1
ATOM 643 C C . THR A 1 79 ? 22.822 14.860 22.539 1.00 85.75 79 THR A C 1
ATOM 645 O O . THR A 1 79 ? 22.606 15.247 21.393 1.00 85.75 79 THR A O 1
ATOM 648 N N . ILE A 1 80 ? 22.254 15.441 23.605 1.00 87.44 80 ILE A N 1
ATOM 649 C CA . ILE A 1 80 ? 21.190 16.464 23.513 1.00 87.44 80 ILE A CA 1
ATOM 650 C C . ILE A 1 80 ? 21.568 17.610 22.565 1.00 87.44 80 ILE A C 1
ATOM 652 O O . ILE A 1 80 ? 20.809 17.914 21.650 1.00 87.44 80 ILE A O 1
ATOM 656 N N . ALA A 1 81 ? 22.751 18.212 22.728 1.00 87.38 81 ALA A N 1
ATOM 657 C CA . ALA A 1 81 ? 23.175 19.343 21.895 1.00 87.38 81 ALA A CA 1
ATOM 658 C C . ALA A 1 81 ? 23.294 18.970 20.403 1.00 87.38 81 ALA A C 1
ATOM 660 O O . ALA A 1 81 ? 22.871 19.729 19.532 1.00 87.38 81 ALA A O 1
ATOM 661 N N . ALA A 1 82 ? 23.810 17.772 20.110 1.00 90.38 82 ALA A N 1
ATOM 662 C CA . ALA A 1 82 ? 23.874 17.240 18.753 1.00 90.38 82 ALA A CA 1
ATOM 663 C C . ALA A 1 82 ? 22.468 16.963 18.189 1.00 90.38 82 ALA A C 1
ATOM 665 O O . ALA A 1 82 ? 22.192 17.283 17.035 1.00 90.38 82 ALA A O 1
ATOM 666 N N . CYS A 1 83 ? 21.567 16.416 19.011 1.00 88.69 83 CYS A N 1
ATOM 667 C CA . CYS A 1 83 ? 20.193 16.099 18.627 1.00 88.69 83 CYS A CA 1
ATOM 668 C C . CYS A 1 83 ? 19.387 17.350 18.266 1.00 88.69 83 CYS A C 1
ATOM 670 O O . CYS A 1 83 ? 18.684 17.321 17.264 1.00 88.69 83 CYS A O 1
ATOM 672 N N . VAL A 1 84 ? 19.528 18.453 19.013 1.00 88.94 84 VAL A N 1
ATOM 673 C CA . VAL A 1 84 ? 18.849 19.729 18.703 1.00 88.94 84 VAL A CA 1
ATOM 674 C C . VAL A 1 84 ? 19.211 20.205 17.300 1.00 88.94 84 VAL A C 1
ATOM 676 O O . VAL A 1 84 ? 18.334 20.469 16.484 1.00 88.94 84 VAL A O 1
ATOM 679 N N . ARG A 1 85 ? 20.506 20.226 16.980 1.00 91.38 85 ARG A N 1
ATOM 680 C CA . ARG A 1 85 ? 20.992 20.691 15.678 1.00 91.38 85 ARG A CA 1
ATOM 681 C C . ARG A 1 85 ? 20.593 19.764 14.526 1.00 91.38 85 ARG A C 1
ATOM 683 O O . ARG A 1 85 ? 20.374 20.217 13.406 1.00 91.38 85 ARG A O 1
ATOM 690 N N . ILE A 1 86 ? 20.489 18.461 14.790 1.00 90.62 86 ILE A N 1
ATOM 691 C CA . ILE A 1 86 ? 19.952 17.506 13.814 1.00 90.62 86 ILE A CA 1
ATOM 692 C C . ILE A 1 86 ? 18.443 17.711 13.632 1.00 90.62 86 ILE A C 1
ATOM 694 O O . ILE A 1 86 ? 17.981 17.687 12.498 1.00 90.62 86 ILE A O 1
ATOM 698 N N . ALA A 1 87 ? 17.685 17.961 14.700 1.00 88.06 87 ALA A N 1
ATOM 699 C CA . ALA A 1 87 ? 16.258 18.256 14.607 1.00 88.06 87 ALA A CA 1
ATOM 700 C C . ALA A 1 87 ? 16.000 19.540 13.802 1.00 88.06 87 ALA A C 1
ATOM 702 O O . ALA A 1 87 ? 15.157 19.531 12.917 1.00 88.06 87 ALA A O 1
ATOM 703 N N . GLU A 1 88 ? 16.773 20.609 14.016 1.00 89.12 88 GLU A N 1
ATOM 704 C CA . GLU A 1 88 ? 16.693 21.844 13.214 1.00 89.12 88 GLU A CA 1
ATOM 705 C C . GLU A 1 88 ? 16.903 21.584 11.716 1.00 89.12 88 GLU A C 1
ATOM 707 O O . GLU A 1 88 ? 16.162 22.106 10.885 1.00 89.12 88 GLU A O 1
ATOM 712 N N . MET A 1 89 ? 17.869 20.727 11.367 1.00 90.38 89 MET A N 1
ATOM 713 C CA . MET A 1 89 ? 18.109 20.312 9.982 1.00 90.38 89 MET A CA 1
ATOM 714 C C . MET A 1 89 ? 16.890 19.621 9.366 1.00 90.38 89 MET A C 1
ATOM 716 O O . MET A 1 89 ? 16.621 19.817 8.184 1.00 90.38 89 MET A O 1
ATOM 720 N N . MET A 1 90 ? 16.123 18.858 10.148 1.00 86.12 90 MET A N 1
ATOM 721 C CA . MET A 1 90 ? 14.936 18.169 9.639 1.00 86.12 90 MET A CA 1
ATOM 722 C C . MET A 1 90 ? 13.863 19.143 9.158 1.00 86.12 90 MET A C 1
ATOM 724 O O . MET A 1 90 ? 13.163 18.810 8.207 1.00 86.12 90 MET A O 1
ATOM 728 N N . PHE A 1 91 ? 13.781 20.344 9.742 1.00 85.31 91 PHE A N 1
ATOM 729 C CA . PHE A 1 91 ? 12.871 21.418 9.320 1.00 85.31 91 PHE A CA 1
ATOM 730 C C . PHE A 1 91 ? 13.385 22.218 8.106 1.00 85.31 91 PHE A C 1
ATOM 732 O O . PHE A 1 91 ? 12.642 23.013 7.532 1.00 85.31 91 PHE A O 1
ATOM 739 N N . GLU A 1 92 ? 14.641 22.030 7.681 1.00 84.62 92 GLU A N 1
ATOM 740 C CA . GLU A 1 92 ? 15.184 22.696 6.494 1.00 84.62 92 GLU A CA 1
ATOM 741 C C . GLU A 1 92 ? 14.667 21.994 5.221 1.00 84.62 92 GLU A C 1
ATOM 743 O O . GLU A 1 92 ? 14.880 20.800 5.012 1.00 84.62 92 GLU A O 1
ATOM 748 N N . TYR A 1 93 ? 13.993 22.752 4.348 1.00 76.31 93 TYR A N 1
ATOM 749 C CA . TYR A 1 93 ? 13.336 22.267 3.117 1.00 76.31 93 TYR A CA 1
ATOM 750 C C . TYR A 1 93 ? 12.173 21.283 3.322 1.00 76.31 93 TYR A C 1
ATOM 752 O O . TYR A 1 93 ? 11.826 20.536 2.408 1.00 76.31 93 TYR A O 1
ATOM 760 N N . THR A 1 94 ? 11.549 21.291 4.495 1.00 74.75 94 THR A N 1
ATOM 761 C CA . THR A 1 94 ? 10.359 20.487 4.804 1.00 74.75 94 THR A CA 1
ATOM 762 C C . THR A 1 94 ? 9.277 21.372 5.428 1.00 74.75 94 THR A C 1
ATOM 764 O O . THR A 1 94 ? 9.547 22.488 5.875 1.00 74.75 94 THR A O 1
ATOM 767 N N . TYR A 1 95 ? 8.030 20.898 5.438 1.00 75.69 95 TYR A N 1
ATOM 768 C CA . TYR A 1 95 ? 6.901 21.658 5.982 1.00 75.69 95 TYR A CA 1
ATOM 769 C C . TYR A 1 95 ? 6.524 21.173 7.387 1.00 75.69 95 TYR A C 1
ATOM 771 O O . TYR A 1 95 ? 6.655 19.983 7.668 1.00 75.69 95 TYR A O 1
ATOM 779 N N . PRO A 1 96 ? 5.986 22.046 8.265 1.00 73.12 96 PRO A N 1
ATOM 780 C CA . PRO A 1 96 ? 5.656 21.681 9.646 1.00 73.12 96 PRO A CA 1
ATOM 781 C C . PRO A 1 96 ? 4.745 20.456 9.787 1.00 73.12 96 PRO A C 1
ATOM 783 O O . PRO A 1 96 ? 4.934 19.661 10.703 1.00 73.12 96 PRO A O 1
ATOM 786 N N . TYR A 1 97 ? 3.792 20.267 8.867 1.00 70.88 97 TYR A N 1
ATOM 787 C CA . TYR A 1 97 ? 2.876 19.123 8.903 1.00 70.88 97 TYR A CA 1
ATOM 788 C C . TYR A 1 97 ? 3.595 17.770 8.740 1.00 70.88 97 TYR A C 1
ATOM 790 O O . TYR A 1 97 ? 3.093 16.760 9.216 1.00 70.88 97 TYR A O 1
ATOM 798 N N . MET A 1 98 ? 4.788 17.749 8.131 1.00 70.94 98 MET A N 1
ATOM 799 C CA . MET A 1 98 ? 5.597 16.536 7.921 1.00 70.94 98 MET A CA 1
ATOM 800 C C . MET A 1 98 ? 6.302 16.052 9.195 1.00 70.94 98 MET A C 1
ATOM 802 O O . MET A 1 98 ? 6.809 14.936 9.236 1.00 70.94 98 MET A O 1
ATOM 806 N N . HIS A 1 99 ? 6.346 16.884 10.240 1.00 71.00 99 HIS A N 1
ATOM 807 C CA . HIS A 1 99 ? 7.017 16.586 11.511 1.00 71.00 99 HIS A CA 1
ATOM 808 C C . HIS A 1 99 ? 6.052 16.560 12.688 1.00 71.00 99 HIS A C 1
ATOM 810 O O . HIS A 1 99 ? 6.491 16.669 13.833 1.00 71.00 99 HIS A O 1
ATOM 816 N N . ALA A 1 100 ? 4.748 16.422 12.430 1.00 65.19 100 ALA A N 1
ATOM 817 C CA . ALA A 1 100 ? 3.744 16.313 13.487 1.00 65.19 100 ALA A CA 1
ATOM 818 C C . ALA A 1 100 ? 4.103 15.202 14.498 1.00 65.19 100 ALA A C 1
ATOM 820 O O . ALA A 1 100 ? 3.933 15.383 15.702 1.00 65.19 100 ALA A O 1
ATOM 821 N N . ASP A 1 101 ? 4.715 14.118 14.012 1.00 61.50 101 ASP A N 1
ATOM 822 C CA . ASP A 1 101 ? 5.139 12.970 14.816 1.00 61.50 101 ASP A CA 1
ATOM 823 C C . ASP A 1 101 ? 6.445 13.191 15.601 1.00 61.50 101 ASP A C 1
ATOM 825 O O . ASP A 1 101 ? 6.713 12.459 16.552 1.00 61.50 101 ASP A O 1
ATOM 829 N N . LEU A 1 102 ? 7.272 14.184 15.242 1.00 63.06 102 LEU A N 1
ATOM 830 C CA . LEU A 1 102 ? 8.597 14.403 15.854 1.00 63.06 102 LEU A CA 1
ATOM 831 C C . LEU A 1 102 ? 8.496 14.702 17.360 1.00 63.06 102 LEU A C 1
ATOM 833 O O . LEU A 1 102 ? 9.412 14.408 18.128 1.00 63.06 102 LEU A O 1
ATOM 837 N N . PHE A 1 103 ? 7.369 15.287 17.765 1.00 57.06 103 PHE A N 1
ATOM 838 C CA . PHE A 1 103 ? 7.053 15.651 19.145 1.00 57.06 103 PHE A CA 1
ATOM 839 C C . PHE A 1 103 ? 5.940 14.783 19.747 1.00 57.06 103 PHE A C 1
ATOM 841 O O . PHE A 1 103 ? 5.490 15.052 20.860 1.00 57.06 103 PHE A O 1
ATOM 848 N N . TYR A 1 104 ? 5.480 13.764 19.018 1.00 62.22 104 TYR A N 1
ATOM 849 C CA . TYR A 1 104 ? 4.381 12.907 19.437 1.00 62.22 104 TYR A CA 1
ATOM 850 C C . TYR A 1 104 ? 4.932 11.662 20.139 1.00 62.22 104 TYR A C 1
ATOM 852 O O . TYR A 1 104 ? 5.387 10.710 19.506 1.00 62.22 104 TYR A O 1
ATOM 860 N N . GLU A 1 105 ? 4.917 11.669 21.473 1.00 67.69 105 GLU A N 1
ATOM 861 C CA . GLU A 1 105 ? 5.281 10.490 22.257 1.00 67.69 105 GLU A CA 1
ATOM 862 C C . GLU A 1 105 ? 4.063 9.565 22.382 1.00 67.69 105 GLU A C 1
ATOM 864 O O . GLU A 1 105 ? 3.142 9.808 23.165 1.00 67.69 105 GLU A O 1
ATOM 869 N N . ASN A 1 106 ? 4.057 8.495 21.586 1.00 76.88 106 ASN A N 1
ATOM 870 C CA . ASN A 1 106 ? 3.044 7.452 21.659 1.00 76.88 106 ASN A CA 1
ATOM 871 C C . ASN A 1 106 ? 3.672 6.104 22.013 1.00 76.88 106 ASN A C 1
ATOM 873 O O . ASN A 1 106 ? 4.345 5.482 21.193 1.00 76.88 106 ASN A O 1
ATOM 877 N N . ASN A 1 107 ? 3.416 5.649 23.234 1.00 85.12 107 ASN A N 1
ATOM 878 C CA . ASN A 1 107 ? 3.795 4.331 23.710 1.00 85.12 107 ASN A CA 1
ATOM 879 C C . ASN A 1 107 ? 2.597 3.393 23.581 1.00 85.12 107 ASN A C 1
ATOM 881 O O . ASN A 1 107 ? 1.541 3.637 24.169 1.00 85.12 107 ASN A O 1
ATOM 885 N N . VAL A 1 108 ? 2.785 2.310 22.832 1.00 87.38 108 VAL A N 1
ATOM 886 C CA . VAL A 1 108 ? 1.808 1.230 22.692 1.00 87.38 108 VAL A CA 1
ATOM 887 C C . VAL A 1 108 ? 2.209 0.092 23.620 1.00 87.38 108 VAL A C 1
ATOM 889 O O . VAL A 1 108 ? 3.363 -0.334 23.630 1.00 87.38 108 VAL A O 1
ATOM 892 N N . THR A 1 109 ? 1.264 -0.387 24.422 1.00 93.19 109 THR A N 1
ATOM 893 C CA . THR A 1 109 ? 1.458 -1.530 25.323 1.00 93.19 109 THR A CA 1
ATOM 894 C C . THR A 1 109 ? 0.291 -2.494 25.191 1.00 93.19 109 THR A C 1
ATOM 896 O O . THR A 1 109 ? -0.805 -2.087 24.797 1.00 93.19 109 THR A O 1
ATOM 899 N N . TYR A 1 110 ? 0.511 -3.764 25.536 1.00 95.81 110 TYR A N 1
ATOM 900 C CA . TYR A 1 110 ? -0.560 -4.750 25.574 1.00 95.81 110 TYR A CA 1
ATOM 901 C C . TYR A 1 110 ? -0.439 -5.710 26.753 1.00 95.81 110 TYR A C 1
ATOM 903 O O . TYR A 1 110 ? 0.634 -5.913 27.322 1.00 95.81 110 TYR A O 1
ATOM 911 N N . THR A 1 111 ? -1.570 -6.322 27.093 1.00 96.50 111 THR A N 1
ATOM 912 C CA . THR A 1 111 ? -1.656 -7.485 27.984 1.00 96.50 111 THR A CA 1
ATOM 913 C C . THR A 1 111 ? -2.594 -8.521 27.379 1.00 96.50 111 THR A C 1
ATOM 915 O O . THR A 1 111 ? -3.524 -8.163 26.661 1.00 96.50 111 THR A O 1
ATOM 918 N N . THR A 1 112 ? -2.376 -9.803 27.661 1.00 96.31 112 THR A N 1
ATOM 919 C CA . THR A 1 112 ? -3.296 -10.868 27.237 1.00 96.31 112 THR A CA 1
ATOM 920 C C . THR A 1 112 ? -4.199 -11.242 28.406 1.00 96.31 112 THR A C 1
ATOM 922 O O . THR A 1 112 ? -3.712 -11.545 29.496 1.00 96.31 112 THR A O 1
ATOM 925 N N . VAL A 1 113 ? -5.513 -11.220 28.190 1.00 96.62 113 VAL A N 1
ATOM 926 C CA . VAL A 1 113 ? -6.516 -11.561 29.207 1.00 96.62 113 VAL A CA 1
ATOM 927 C C . VAL A 1 113 ? -7.498 -12.590 28.666 1.00 96.62 113 VAL A C 1
ATOM 929 O O . VAL A 1 113 ? -7.836 -12.575 27.485 1.00 96.62 113 VAL A O 1
ATOM 932 N N . SER A 1 114 ? -8.001 -13.460 29.538 1.00 96.06 114 SER A N 1
ATOM 933 C CA . SER A 1 114 ? -9.156 -14.300 29.220 1.00 96.06 114 SER A CA 1
ATOM 934 C C . SER A 1 114 ? -10.434 -13.594 29.661 1.00 96.06 114 SER A C 1
ATOM 936 O O . SER A 1 114 ? -10.474 -13.007 30.746 1.00 96.06 114 SER A O 1
ATOM 938 N N . ARG A 1 115 ? -11.467 -13.627 28.820 1.00 93.94 115 ARG A N 1
ATOM 939 C CA . ARG A 1 115 ? -12.801 -13.108 29.142 1.00 93.94 115 ARG A CA 1
ATOM 940 C C . ARG A 1 115 ? -13.845 -14.183 28.919 1.00 93.94 115 ARG A C 1
ATOM 942 O O . ARG A 1 115 ? -13.780 -14.914 27.930 1.00 93.94 115 ARG A O 1
ATOM 949 N N . ASP A 1 116 ? -14.825 -14.215 29.810 1.00 95.31 116 ASP A N 1
ATOM 950 C CA . ASP A 1 116 ? -16.032 -15.006 29.616 1.00 95.31 116 ASP A CA 1
ATOM 951 C C . ASP A 1 116 ? -16.891 -14.425 28.487 1.00 95.31 116 ASP A C 1
ATOM 953 O O . ASP A 1 116 ? -16.619 -13.357 27.939 1.00 95.31 116 ASP A O 1
ATOM 957 N N . GLU A 1 117 ? -17.921 -15.167 28.105 1.00 95.94 117 GLU A N 1
ATOM 958 C CA . GLU A 1 117 ? -18.932 -14.711 27.157 1.00 95.94 117 GLU A CA 1
ATOM 959 C C . GLU A 1 117 ? -19.676 -13.470 27.679 1.00 95.94 117 GLU A C 1
ATOM 961 O O . GLU A 1 117 ? -20.081 -13.426 28.837 1.00 95.94 117 GLU A O 1
ATOM 966 N N . PHE A 1 118 ? -19.907 -12.489 26.805 1.00 95.56 118 PHE A N 1
ATOM 967 C CA . PHE A 1 118 ? -20.653 -11.269 27.128 1.00 95.56 118 PHE A CA 1
ATOM 968 C C . PHE A 1 118 ? -21.441 -10.761 25.913 1.00 95.56 118 PHE A C 1
ATOM 970 O O . PHE A 1 118 ? -21.419 -11.354 24.832 1.00 95.56 118 PHE A O 1
ATOM 977 N N . TYR A 1 119 ? -22.166 -9.659 26.081 1.00 95.94 119 TYR A N 1
ATOM 978 C CA . TYR A 1 119 ? -22.977 -9.028 25.046 1.00 95.94 119 TYR A CA 1
ATOM 979 C C . TYR A 1 119 ? -22.576 -7.566 24.862 1.00 95.94 119 TYR A C 1
ATOM 981 O O . TYR A 1 119 ? -22.322 -6.864 25.834 1.00 95.94 119 TYR A O 1
ATOM 989 N N . ILE A 1 120 ? -22.568 -7.091 23.621 1.00 95.62 120 ILE A N 1
ATOM 990 C CA . ILE A 1 120 ? -22.517 -5.668 23.282 1.00 95.62 120 ILE A CA 1
ATOM 991 C C . ILE A 1 120 ? -23.941 -5.230 22.946 1.00 95.62 120 ILE A C 1
ATOM 993 O O . ILE A 1 120 ? -24.566 -5.793 22.046 1.00 95.62 120 ILE A O 1
ATOM 997 N N . VAL A 1 121 ? -24.463 -4.248 23.677 1.00 96.75 121 VAL A N 1
ATOM 998 C CA . VAL A 1 121 ? -25.819 -3.711 23.507 1.00 96.75 121 VAL A CA 1
ATOM 999 C C . VAL A 1 121 ? -25.704 -2.240 23.148 1.00 96.75 121 VAL A C 1
ATOM 1001 O O . VAL A 1 121 ? -25.195 -1.452 23.942 1.00 96.75 121 VAL A O 1
ATOM 1004 N N . GLY A 1 122 ? -26.147 -1.859 21.954 1.00 96.75 122 GLY A N 1
ATOM 1005 C CA . GLY A 1 122 ? -25.887 -0.512 21.458 1.00 96.75 122 GLY A CA 1
ATOM 1006 C C . GLY A 1 122 ? -26.680 -0.121 20.226 1.00 96.75 122 GLY A C 1
ATOM 1007 O O . GLY A 1 122 ? -27.364 -0.938 19.613 1.00 96.75 122 GLY A O 1
ATOM 1008 N N . TYR A 1 123 ? -26.572 1.152 19.869 1.00 95.12 123 TYR A N 1
ATOM 1009 C CA . TYR A 1 123 ? -27.119 1.685 18.629 1.00 95.12 123 TYR A CA 1
ATOM 1010 C C . TYR A 1 123 ? -26.204 1.304 17.475 1.00 95.12 123 TYR A C 1
ATOM 1012 O O . TYR A 1 123 ? -24.982 1.397 17.589 1.00 95.12 123 TYR A O 1
ATOM 1020 N N . MET A 1 124 ? -26.802 0.887 16.365 1.00 91.38 124 MET A N 1
ATOM 1021 C CA . MET A 1 124 ? -26.067 0.497 15.169 1.00 91.38 124 MET A CA 1
ATOM 1022 C C . MET A 1 124 ? -26.186 1.576 14.097 1.00 91.38 124 MET A C 1
ATOM 1024 O O . MET A 1 124 ? -27.288 2.035 13.794 1.00 91.38 124 MET A O 1
ATOM 1028 N N . ALA A 1 125 ? -25.063 1.933 13.482 1.00 88.50 125 ALA A N 1
ATOM 1029 C CA . ALA A 1 125 ? -25.033 2.700 12.247 1.00 88.50 125 ALA A CA 1
ATOM 1030 C C . ALA A 1 125 ? -24.388 1.869 11.141 1.00 88.50 125 ALA A C 1
ATOM 1032 O O . ALA A 1 125 ? -23.418 1.146 11.366 1.00 88.50 125 ALA A O 1
ATOM 1033 N N . ARG A 1 126 ? -24.931 1.990 9.931 1.00 87.12 126 ARG A N 1
ATOM 1034 C CA . ARG A 1 126 ? -24.256 1.508 8.731 1.00 87.12 126 ARG A CA 1
ATOM 1035 C C . ARG A 1 126 ? -23.369 2.627 8.207 1.00 87.12 126 ARG A C 1
ATOM 1037 O O . ARG A 1 126 ? -23.904 3.674 7.850 1.00 87.12 126 ARG A O 1
ATOM 1044 N N . HIS A 1 127 ? -22.072 2.363 8.133 1.00 81.12 127 HIS A N 1
ATOM 1045 C CA . HIS A 1 127 ? -21.098 3.228 7.494 1.00 81.12 127 HIS A CA 1
ATOM 1046 C C . HIS A 1 127 ? -21.125 3.032 5.969 1.00 81.12 127 HIS A C 1
ATOM 1048 O O . HIS A 1 127 ? -21.330 1.918 5.477 1.00 81.12 127 HIS A O 1
ATOM 1054 N N . ASN A 1 128 ? -21.028 4.151 5.255 1.00 78.00 128 ASN A N 1
ATOM 1055 C CA . ASN A 1 128 ? -20.813 4.359 3.822 1.00 78.00 128 ASN A CA 1
ATOM 1056 C C . ASN A 1 128 ? -20.588 5.861 3.579 1.00 78.00 128 ASN A C 1
ATOM 1058 O O . ASN A 1 128 ? -20.818 6.685 4.469 1.00 78.00 128 ASN A O 1
ATOM 1062 N N . ALA A 1 129 ? -20.227 6.225 2.352 1.00 66.19 129 ALA A N 1
ATOM 1063 C CA . ALA A 1 129 ? -19.886 7.596 1.978 1.00 66.19 129 ALA A CA 1
ATOM 1064 C C . ALA A 1 129 ? -20.990 8.652 2.163 1.00 66.19 129 ALA A C 1
ATOM 1066 O O . ALA A 1 129 ? -20.700 9.844 2.218 1.00 66.19 129 ALA A O 1
ATOM 1067 N N . LEU A 1 130 ? -22.256 8.237 2.260 1.00 70.81 130 LEU A N 1
ATOM 1068 C CA . LEU A 1 130 ? -23.406 9.129 2.454 1.00 70.81 130 LEU A CA 1
ATOM 1069 C C . LEU A 1 130 ? -23.958 9.085 3.886 1.00 70.81 130 LEU A C 1
ATOM 1071 O O . LEU A 1 130 ? -24.938 9.764 4.198 1.00 70.81 130 LEU A O 1
ATOM 1075 N N . SER A 1 131 ? -23.380 8.248 4.745 1.00 75.81 131 SER A N 1
ATOM 1076 C CA . SER A 1 131 ? -23.832 8.042 6.118 1.00 75.81 131 SER A CA 1
ATOM 1077 C C . SER A 1 131 ? -23.007 8.847 7.121 1.00 75.81 131 SER A C 1
ATOM 1079 O O . SER A 1 131 ? -21.959 9.397 6.792 1.00 75.81 131 SER A O 1
ATOM 1081 N N . LYS A 1 132 ? -23.490 8.905 8.365 1.00 73.06 132 LYS A N 1
ATOM 1082 C CA . LYS A 1 132 ? -22.751 9.519 9.473 1.00 73.06 132 LYS A CA 1
ATOM 1083 C C . LYS A 1 132 ? -21.475 8.737 9.778 1.00 73.06 132 LYS A C 1
ATOM 1085 O O . LYS A 1 132 ? -21.488 7.507 9.731 1.00 73.06 132 LYS A O 1
ATOM 1090 N N . SER A 1 133 ? -20.415 9.441 10.165 1.00 78.50 133 SER A N 1
ATOM 1091 C CA . SER A 1 133 ? -19.183 8.794 10.627 1.00 78.50 133 SER A CA 1
ATOM 1092 C C . SER A 1 133 ? -19.375 8.106 11.984 1.00 78.50 133 SER A C 1
ATOM 1094 O O . SER A 1 133 ? -20.302 8.419 12.739 1.00 78.50 133 SER A O 1
ATOM 1096 N N . ASP A 1 134 ? -18.467 7.193 12.334 1.00 82.88 134 ASP A N 1
ATOM 1097 C CA . ASP A 1 134 ? -18.499 6.520 13.639 1.00 82.88 134 ASP A CA 1
ATOM 1098 C C . ASP A 1 134 ? -18.393 7.529 14.790 1.00 82.88 134 ASP A C 1
ATOM 1100 O O . ASP A 1 134 ? -19.107 7.422 15.784 1.00 82.88 134 ASP A O 1
ATOM 1104 N N . ASP A 1 135 ? -17.560 8.562 14.637 1.00 83.44 135 ASP A N 1
ATOM 1105 C CA . ASP A 1 135 ? -17.400 9.618 15.639 1.00 83.44 135 ASP A CA 1
ATOM 1106 C C . ASP A 1 135 ? -18.665 10.470 15.791 1.00 83.44 135 ASP A C 1
ATOM 1108 O O . ASP A 1 135 ? -18.990 10.914 16.894 1.00 83.44 135 ASP A O 1
ATOM 1112 N N . GLU A 1 136 ? -19.407 10.701 14.705 1.00 86.94 136 GLU A N 1
ATOM 1113 C CA . GLU A 1 136 ? -20.714 11.356 14.772 1.00 86.94 136 GLU A CA 1
ATOM 1114 C C . GLU A 1 136 ? -21.742 10.487 15.495 1.00 86.94 136 GLU A C 1
ATOM 1116 O O . GLU A 1 136 ? -22.525 11.017 16.289 1.00 86.94 136 GLU A O 1
ATOM 1121 N N . LEU A 1 137 ? -21.734 9.165 15.276 1.00 89.25 137 LEU A N 1
ATOM 1122 C CA . LEU A 1 137 ? -22.581 8.247 16.038 1.00 89.25 137 LEU A CA 1
ATOM 1123 C C . LEU A 1 137 ? -22.237 8.320 17.528 1.00 89.25 137 LEU A C 1
ATOM 1125 O O . LEU A 1 137 ? -23.135 8.596 18.327 1.00 89.25 137 LEU A O 1
ATOM 1129 N N . VAL A 1 138 ? -20.961 8.138 17.884 1.00 91.38 138 VAL A N 1
ATOM 1130 C CA . VAL A 1 138 ? -20.452 8.190 19.266 1.00 91.38 138 VAL A CA 1
ATOM 1131 C C . VAL A 1 138 ? -20.893 9.484 19.946 1.00 91.38 138 VAL A C 1
ATOM 1133 O O . VAL A 1 138 ? -21.572 9.447 20.973 1.00 91.38 138 VAL A O 1
ATOM 1136 N N . LYS A 1 139 ? -20.603 10.639 19.331 1.00 91.44 139 LYS A N 1
ATOM 1137 C CA . LYS A 1 139 ? -20.999 11.954 19.860 1.00 91.44 139 LYS A CA 1
ATOM 1138 C C . LYS A 1 139 ? -22.512 12.074 20.011 1.00 91.44 139 LYS A C 1
ATOM 1140 O O . LYS A 1 139 ? -22.979 12.588 21.022 1.00 91.44 139 LYS A O 1
ATOM 1145 N N . SER A 1 140 ? -23.286 11.592 19.038 1.00 91.88 140 SER A N 1
ATOM 1146 C CA . SER A 1 140 ? -24.750 11.689 19.080 1.00 91.88 140 SER A CA 1
ATOM 1147 C C . SER A 1 140 ? -25.389 10.834 20.175 1.00 91.88 140 SER A C 1
ATOM 1149 O O . SER A 1 140 ? -26.425 11.219 20.708 1.00 91.88 140 SER A O 1
ATOM 1151 N N . VAL A 1 141 ? -24.801 9.679 20.504 1.00 92.62 141 VAL A N 1
ATOM 1152 C CA . VAL A 1 141 ? -25.290 8.807 21.580 1.00 92.62 141 VAL A CA 1
ATOM 1153 C C . VAL A 1 141 ? -24.870 9.361 22.939 1.00 92.62 141 VAL A C 1
ATOM 1155 O O . VAL A 1 141 ? -25.695 9.411 23.843 1.00 92.62 141 VAL A O 1
ATOM 1158 N N . LEU A 1 142 ? -23.628 9.836 23.077 1.00 93.50 142 LEU A N 1
ATOM 1159 C CA . LEU A 1 142 ? -23.122 10.398 24.335 1.00 93.50 142 LEU A CA 1
ATOM 1160 C C . LEU A 1 142 ? -23.755 11.746 24.705 1.00 93.50 142 LEU A C 1
ATOM 1162 O O . LEU A 1 142 ? -23.895 12.052 25.887 1.00 93.50 142 LEU A O 1
ATOM 1166 N N . ALA A 1 143 ? -24.148 12.553 23.715 1.00 92.19 143 ALA A N 1
ATOM 1167 C CA . ALA A 1 143 ? -24.812 13.836 23.948 1.00 92.19 143 ALA A CA 1
ATOM 1168 C C . ALA A 1 143 ? -26.282 13.697 24.388 1.00 92.19 143 ALA A C 1
ATOM 1170 O O . ALA A 1 143 ? -26.848 14.652 24.920 1.00 92.19 143 ALA A O 1
ATOM 1171 N N . ASP A 1 144 ? -26.905 12.537 24.167 1.00 91.62 144 ASP A N 1
ATOM 1172 C CA . ASP A 1 144 ? -28.313 12.285 24.465 1.00 91.62 144 ASP A CA 1
ATOM 1173 C C . ASP A 1 144 ? -28.445 11.341 25.666 1.00 91.62 144 ASP A C 1
ATOM 1175 O O . ASP A 1 144 ? -28.401 10.116 25.536 1.00 91.62 144 ASP A O 1
ATOM 1179 N N . SER A 1 145 ? -28.632 11.913 26.860 1.00 87.94 145 SER A N 1
ATOM 1180 C CA . SER A 1 145 ? -28.746 11.130 28.096 1.00 87.94 145 SER A CA 1
ATOM 1181 C C . SER A 1 145 ? -29.886 10.113 28.049 1.00 87.94 145 SER A C 1
ATOM 1183 O O . SER A 1 145 ? -29.749 9.033 28.613 1.00 87.94 145 SER A O 1
ATOM 1185 N N . SER A 1 146 ? -30.970 10.399 27.316 1.00 91.00 146 SER A N 1
ATOM 1186 C CA . SER A 1 146 ? -32.106 9.478 27.202 1.00 91.00 146 SER A CA 1
ATOM 1187 C C . SER A 1 146 ? -31.729 8.173 26.495 1.00 91.00 146 SER A C 1
ATOM 1189 O O . SER A 1 146 ? -32.224 7.103 26.854 1.00 91.00 146 SER A O 1
ATOM 1191 N N . LYS A 1 147 ? -30.793 8.232 25.538 1.00 92.94 147 LYS A N 1
ATOM 1192 C CA . LYS A 1 147 ? -30.275 7.047 24.850 1.00 92.94 147 LYS A CA 1
ATOM 1193 C C . LYS A 1 147 ? -29.423 6.183 25.763 1.00 92.94 147 LYS A C 1
ATOM 1195 O O . LYS A 1 147 ? -29.546 4.961 25.703 1.00 92.94 147 LYS A O 1
ATOM 1200 N N . LEU A 1 148 ? -28.572 6.803 26.579 1.00 91.81 148 LEU A N 1
ATOM 1201 C CA . LEU A 1 148 ? -27.732 6.094 27.545 1.00 91.81 148 LEU A CA 1
ATOM 1202 C C . LEU A 1 148 ? -28.580 5.460 28.648 1.00 91.81 148 LEU A C 1
ATOM 1204 O O . LEU A 1 148 ? -28.418 4.275 28.933 1.00 91.81 148 LEU A O 1
ATOM 1208 N N . ASP A 1 149 ? -29.539 6.207 29.197 1.00 91.50 149 ASP A N 1
ATOM 1209 C CA . ASP A 1 149 ? -30.472 5.712 30.213 1.00 91.50 149 ASP A CA 1
ATOM 1210 C C . ASP A 1 149 ? -31.270 4.503 29.699 1.00 91.50 149 ASP A C 1
ATOM 1212 O O . ASP A 1 149 ? -31.455 3.520 30.422 1.00 91.50 149 ASP A O 1
ATOM 1216 N N . ALA A 1 150 ? -31.689 4.527 28.428 1.00 92.50 150 ALA A N 1
ATOM 1217 C CA . ALA A 1 150 ? -32.367 3.402 27.789 1.00 92.50 150 ALA A CA 1
ATOM 1218 C C . ALA A 1 150 ? -31.470 2.156 27.671 1.00 92.50 150 ALA A C 1
ATOM 1220 O O . ALA A 1 150 ? -31.936 1.047 27.942 1.00 92.50 150 ALA A O 1
ATOM 1221 N N . LEU A 1 151 ? -30.187 2.317 27.314 1.00 94.06 151 LEU A N 1
ATOM 1222 C CA . LEU A 1 151 ? -29.230 1.204 27.257 1.00 94.06 151 LEU A CA 1
ATOM 1223 C C . LEU A 1 151 ? -29.007 0.591 28.644 1.00 94.06 151 LEU A C 1
ATOM 1225 O O . LEU A 1 151 ? -29.123 -0.623 28.798 1.00 94.06 151 LEU A O 1
ATOM 1229 N N . TYR A 1 152 ? -28.756 1.420 29.658 1.00 92.75 152 TYR A N 1
ATOM 1230 C CA . TYR A 1 152 ? -28.530 0.966 31.033 1.00 92.75 152 TYR A CA 1
ATOM 1231 C C . TYR A 1 152 ? -29.766 0.308 31.653 1.00 92.75 152 TYR A C 1
ATOM 1233 O O . TYR A 1 152 ? -29.653 -0.713 32.335 1.00 92.75 152 TYR A O 1
ATOM 1241 N N . THR A 1 153 ? -30.959 0.825 31.350 1.00 91.94 153 THR A N 1
ATOM 1242 C CA . THR A 1 153 ? -32.228 0.201 31.750 1.00 91.94 153 THR A CA 1
ATOM 1243 C C . THR A 1 153 ? -32.387 -1.180 31.113 1.00 91.94 153 THR A C 1
ATOM 1245 O O . THR A 1 153 ? -32.736 -2.135 31.805 1.00 91.94 153 THR A O 1
ATOM 1248 N N . ALA A 1 154 ? -32.089 -1.315 29.816 1.00 92.38 154 ALA A N 1
ATOM 1249 C CA . ALA A 1 154 ? -32.205 -2.584 29.099 1.00 92.38 154 ALA A CA 1
ATOM 1250 C C . ALA A 1 154 ? -31.207 -3.642 29.600 1.00 92.38 154 ALA A C 1
ATOM 1252 O O . ALA A 1 154 ? -31.551 -4.820 29.712 1.00 92.38 154 ALA A O 1
ATOM 1253 N N . THR A 1 155 ? -29.974 -3.246 29.928 1.00 92.94 155 THR A N 1
ATOM 1254 C CA . THR A 1 155 ? -28.950 -4.171 30.444 1.00 92.94 155 THR A CA 1
ATOM 1255 C C . THR A 1 155 ? -29.085 -4.442 31.944 1.00 92.94 155 THR A C 1
ATOM 1257 O O . THR A 1 155 ? -28.570 -5.448 32.444 1.00 92.94 155 THR A O 1
ATOM 1260 N N . GLY A 1 156 ? -29.813 -3.587 32.668 1.00 89.25 156 GLY A N 1
ATOM 1261 C CA . GLY A 1 156 ? -29.921 -3.625 34.124 1.00 89.25 156 GLY A CA 1
ATOM 1262 C C . GLY A 1 156 ? -28.611 -3.248 34.818 1.00 89.25 156 GLY A C 1
ATOM 1263 O O . GLY A 1 156 ? -28.328 -3.766 35.898 1.00 89.25 156 GLY A O 1
ATOM 1264 N N . GLN A 1 157 ? -27.800 -2.403 34.180 1.00 87.94 157 GLN A N 1
ATOM 1265 C CA . GLN A 1 157 ? -26.525 -1.918 34.702 1.00 87.94 157 GLN A CA 1
ATOM 1266 C C . GLN A 1 157 ? -26.609 -0.439 35.078 1.00 87.94 157 GLN A C 1
ATOM 1268 O O . GLN A 1 157 ? -27.489 0.288 34.631 1.00 87.94 157 GLN A O 1
ATOM 1273 N N . THR A 1 158 ? -25.665 0.016 35.894 1.00 87.81 158 THR A N 1
ATOM 1274 C CA . THR A 1 158 ? -25.488 1.434 36.226 1.00 87.81 158 THR A CA 1
ATOM 1275 C C . THR A 1 158 ? -24.409 2.060 35.353 1.00 87.81 158 THR A C 1
ATOM 1277 O O . THR A 1 158 ? -23.403 1.401 35.078 1.00 87.81 158 THR A O 1
ATOM 1280 N N . ASP A 1 159 ? -24.566 3.340 35.003 1.00 87.56 159 ASP A N 1
ATOM 1281 C CA . ASP A 1 159 ? -23.545 4.078 34.256 1.00 87.56 159 ASP A CA 1
ATOM 1282 C C . ASP A 1 159 ? -22.211 4.106 35.003 1.00 87.56 159 ASP A C 1
ATOM 1284 O O . ASP A 1 159 ? -22.089 4.671 36.090 1.00 87.56 159 ASP A O 1
ATOM 1288 N N . ASN A 1 160 ? -21.210 3.465 34.406 1.00 86.75 160 ASN A N 1
ATOM 1289 C CA . ASN A 1 160 ? -19.843 3.393 34.911 1.00 86.75 160 ASN A CA 1
ATOM 1290 C C . ASN A 1 160 ? -18.883 4.274 34.090 1.00 86.75 160 ASN A C 1
ATOM 1292 O O . ASN A 1 160 ? -17.669 4.207 34.291 1.00 86.75 160 ASN A O 1
ATOM 1296 N N . GLY A 1 161 ? -19.416 5.076 33.158 1.00 87.81 161 GLY A N 1
ATOM 1297 C CA . GLY A 1 161 ? -18.642 5.942 32.275 1.00 87.81 161 GLY A CA 1
ATOM 1298 C C . GLY A 1 161 ? -17.800 5.203 31.232 1.00 87.81 161 GLY A C 1
ATOM 1299 O O . GLY A 1 161 ? -16.885 5.818 30.682 1.00 87.81 161 GLY A O 1
ATOM 1300 N N . ARG A 1 162 ? -18.062 3.911 30.983 1.00 91.38 162 ARG A N 1
ATOM 1301 C CA . ARG A 1 162 ? -17.357 3.086 29.992 1.00 91.38 162 ARG A CA 1
ATOM 1302 C C . ARG A 1 162 ? -18.323 2.587 28.925 1.00 91.38 162 ARG A C 1
ATOM 1304 O O . ARG A 1 162 ? -19.228 1.805 29.206 1.00 91.38 162 ARG A O 1
ATOM 1311 N N . TYR A 1 163 ? -18.064 2.988 27.690 1.00 95.19 163 TYR A N 1
ATOM 1312 C CA . TYR A 1 163 ? -18.880 2.662 26.522 1.00 95.19 163 TYR A CA 1
ATOM 1313 C C . TYR A 1 163 ? -18.061 1.825 25.545 1.00 95.19 163 TYR A C 1
ATOM 1315 O O . TYR A 1 163 ? -16.837 1.911 25.544 1.00 95.19 163 TYR A O 1
ATOM 1323 N N . VAL A 1 164 ? -18.714 1.003 24.731 1.00 94.38 164 VAL A N 1
ATOM 1324 C CA . VAL A 1 164 ? -18.063 0.081 23.794 1.00 94.38 164 VAL A CA 1
ATOM 1325 C C . VAL A 1 164 ? -18.442 0.405 22.353 1.00 94.38 164 VAL A C 1
ATOM 1327 O O . VAL A 1 164 ? -19.611 0.663 22.064 1.00 94.38 164 VAL A O 1
ATOM 1330 N N . GLY A 1 165 ? -17.455 0.367 21.461 1.00 92.25 165 GLY A N 1
ATOM 1331 C CA . GLY A 1 165 ? -17.620 0.442 20.011 1.00 92.25 165 GLY A CA 1
ATOM 1332 C C . GLY A 1 165 ? -17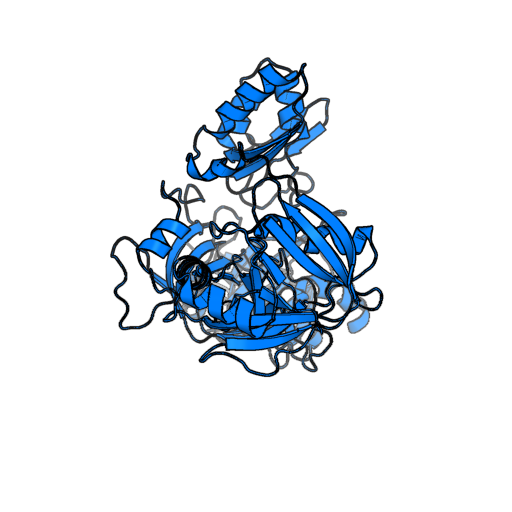.119 -0.836 19.343 1.00 92.25 165 GLY A C 1
ATOM 1333 O O . GLY A 1 165 ? -16.058 -1.337 19.712 1.00 92.25 165 GLY A O 1
ATOM 1334 N N . ALA A 1 166 ? -17.867 -1.386 18.387 1.00 90.50 166 ALA A N 1
ATOM 1335 C CA . ALA A 1 166 ? -17.491 -2.617 17.691 1.00 90.50 166 ALA A CA 1
ATOM 1336 C C . ALA A 1 166 ? -18.035 -2.674 16.260 1.00 90.50 166 ALA A C 1
ATOM 1338 O O . ALA A 1 166 ? -19.186 -2.317 16.012 1.00 90.50 166 ALA A O 1
ATOM 1339 N N . THR A 1 167 ? -17.235 -3.206 15.337 1.00 86.62 167 THR A N 1
ATOM 1340 C CA . THR A 1 167 ? -17.644 -3.433 13.943 1.00 86.62 167 THR A CA 1
ATOM 1341 C C . THR A 1 167 ? -18.176 -4.854 13.775 1.00 86.62 167 THR A C 1
ATOM 1343 O O . THR A 1 167 ? -17.401 -5.810 13.769 1.00 86.62 167 THR A O 1
ATOM 1346 N N . ASP A 1 168 ? -19.496 -5.009 13.644 1.00 85.75 168 ASP A N 1
ATOM 1347 C CA . ASP A 1 168 ? -20.155 -6.325 13.604 1.00 85.75 168 ASP A CA 1
ATOM 1348 C C . ASP A 1 168 ? -20.068 -6.992 12.228 1.00 85.75 168 ASP A C 1
ATOM 1350 O O . ASP A 1 168 ? -19.710 -8.167 12.111 1.00 85.75 168 ASP A O 1
ATOM 1354 N N . LYS A 1 169 ? -20.370 -6.233 11.171 1.00 84.88 169 LYS A N 1
ATOM 1355 C CA . LYS A 1 169 ? -20.260 -6.690 9.782 1.00 84.88 169 LYS A CA 1
ATOM 1356 C C . LYS A 1 169 ? -19.309 -5.785 9.029 1.00 84.88 169 LYS A C 1
ATOM 1358 O O . LYS A 1 169 ? -19.528 -4.581 8.998 1.00 84.88 169 LYS A O 1
ATOM 1363 N N . PHE A 1 170 ? -18.299 -6.369 8.398 1.00 79.31 170 PHE A N 1
ATOM 1364 C CA . PHE A 1 170 ? -17.322 -5.652 7.589 1.00 79.31 170 PHE A CA 1
ATOM 1365 C C . PHE A 1 170 ? -17.293 -6.247 6.184 1.00 79.31 170 PHE A C 1
ATOM 1367 O O . PHE A 1 170 ? -17.076 -7.450 6.028 1.00 79.31 170 PHE A O 1
ATOM 1374 N N . ALA A 1 171 ? -17.551 -5.417 5.175 1.00 77.00 171 ALA A N 1
ATOM 1375 C CA . ALA A 1 171 ? -17.391 -5.796 3.776 1.00 77.00 171 ALA A CA 1
ATOM 1376 C C . ALA A 1 171 ? -16.101 -5.210 3.189 1.00 77.00 171 ALA A C 1
ATOM 1378 O O . ALA A 1 171 ? -15.370 -5.928 2.513 1.00 77.00 171 ALA A O 1
ATOM 1379 N N . ASN A 1 172 ? -15.837 -3.927 3.453 1.00 72.00 172 ASN A N 1
ATOM 1380 C CA . ASN A 1 172 ? -14.640 -3.186 3.048 1.00 72.00 172 ASN A CA 1
ATOM 1381 C C . ASN A 1 172 ? -14.494 -1.928 3.934 1.00 72.00 172 ASN A C 1
ATOM 1383 O O . ASN A 1 172 ? -15.332 -1.682 4.804 1.00 72.00 172 ASN A O 1
ATOM 1387 N N . GLY A 1 173 ? -13.467 -1.107 3.689 1.00 68.56 173 GLY A N 1
ATOM 1388 C CA . GLY A 1 173 ? -13.194 0.114 4.463 1.00 68.56 173 GLY A CA 1
ATOM 1389 C C . GLY A 1 173 ? -14.324 1.153 4.526 1.00 68.56 173 GLY A C 1
ATOM 1390 O O . GLY A 1 173 ? -14.336 1.948 5.456 1.00 68.56 173 GLY A O 1
ATOM 1391 N N . ASN A 1 174 ? -15.284 1.135 3.598 1.00 72.81 174 ASN A N 1
ATOM 1392 C CA . ASN A 1 174 ? -16.446 2.030 3.579 1.00 72.81 174 ASN A CA 1
ATOM 1393 C C . ASN A 1 174 ? -17.762 1.371 3.964 1.00 72.81 174 ASN A C 1
ATOM 1395 O O . ASN A 1 174 ? -18.668 2.068 4.397 1.00 72.81 174 ASN A O 1
ATOM 1399 N N . ASP A 1 175 ? -17.909 0.066 3.767 1.00 80.94 175 ASP A N 1
ATOM 1400 C CA . ASP A 1 175 ? -19.162 -0.644 3.990 1.00 80.94 175 ASP A CA 1
ATOM 1401 C C . ASP A 1 175 ? -19.042 -1.536 5.223 1.00 80.94 175 ASP A C 1
ATOM 1403 O O . ASP A 1 175 ? -18.575 -2.681 5.154 1.00 80.94 175 ASP A O 1
ATOM 1407 N N . TYR A 1 176 ? -19.508 -1.023 6.361 1.00 84.56 176 TYR A N 1
ATOM 1408 C CA . TYR A 1 176 ? -19.560 -1.787 7.602 1.00 84.56 176 TYR A CA 1
ATOM 1409 C C . TYR A 1 176 ? -20.695 -1.353 8.534 1.00 84.56 176 TYR A C 1
ATOM 1411 O O . TYR A 1 176 ? -21.305 -0.299 8.373 1.00 84.56 176 TYR A O 1
ATOM 1419 N N . GLU A 1 177 ? -21.019 -2.206 9.502 1.00 89.06 177 GLU A N 1
ATOM 1420 C CA . GLU A 1 177 ? -21.974 -1.922 10.573 1.00 89.06 177 GLU A CA 1
ATOM 1421 C C . GLU A 1 177 ? -21.211 -1.711 11.882 1.00 89.06 177 GLU A C 1
ATOM 1423 O O . GLU A 1 177 ? -20.546 -2.628 12.371 1.00 89.06 177 GLU A O 1
ATOM 1428 N N . PHE A 1 178 ? -21.322 -0.510 12.448 1.00 89.62 178 PHE A N 1
ATOM 1429 C CA . PHE A 1 178 ? -20.696 -0.126 13.708 1.00 89.62 178 PHE A CA 1
ATOM 1430 C C . PHE A 1 178 ? -21.745 -0.033 14.815 1.00 89.62 178 PHE A C 1
ATOM 1432 O O . PHE A 1 178 ? -22.779 0.621 14.658 1.00 89.62 178 PHE A O 1
ATOM 1439 N N . ILE A 1 179 ? -21.483 -0.701 15.935 1.00 93.56 179 ILE A N 1
ATOM 1440 C CA . ILE A 1 179 ? -22.325 -0.707 17.129 1.00 93.56 179 ILE A CA 1
ATOM 1441 C C . ILE A 1 179 ? -21.635 0.132 18.197 1.00 93.56 179 ILE A C 1
ATOM 1443 O O . ILE A 1 179 ? -20.492 -0.153 18.543 1.00 93.56 179 ILE A O 1
ATOM 1447 N N . PHE A 1 180 ? -22.348 1.106 18.765 1.00 95.00 180 PHE A N 1
ATOM 1448 C CA . PHE A 1 180 ? -21.889 1.879 19.917 1.00 95.00 180 PHE A CA 1
ATOM 1449 C C . PHE A 1 180 ? -22.877 1.788 21.085 1.00 95.00 180 PHE A C 1
ATOM 1451 O O . PHE A 1 180 ? -24.072 2.060 20.928 1.00 95.00 180 PHE A O 1
ATOM 1458 N N . GLY A 1 181 ? -22.391 1.412 22.267 1.00 95.69 181 GLY A N 1
ATOM 1459 C CA . GLY A 1 181 ? -23.232 1.251 23.452 1.00 95.69 181 GLY A CA 1
ATOM 1460 C C . GLY A 1 181 ? -22.480 0.764 24.684 1.00 95.69 181 GLY A C 1
ATOM 1461 O O . GLY A 1 181 ? -21.480 1.359 25.072 1.00 95.69 181 GLY A O 1
ATOM 1462 N N . VAL A 1 182 ? -22.974 -0.295 25.327 1.00 95.44 182 VAL A N 1
ATOM 1463 C CA . VAL A 1 182 ? -22.470 -0.816 26.612 1.00 95.44 182 VAL A CA 1
ATOM 1464 C C . VAL A 1 182 ? -22.286 -2.338 26.576 1.00 95.44 182 VAL A C 1
ATOM 1466 O O . VAL A 1 182 ? -22.886 -3.033 25.752 1.00 95.44 182 VAL A O 1
ATOM 1469 N N . ILE A 1 183 ? -21.454 -2.869 27.475 1.00 94.25 183 ILE A N 1
ATOM 1470 C CA . ILE A 1 183 ? -21.262 -4.317 27.646 1.00 94.25 183 ILE A CA 1
ATOM 1471 C C . ILE A 1 183 ? -22.225 -4.853 28.697 1.00 94.25 183 ILE A C 1
ATOM 1473 O O . ILE A 1 183 ? -22.259 -4.322 29.796 1.00 94.25 183 ILE A O 1
ATOM 1477 N N . ALA A 1 184 ? -22.919 -5.952 28.410 1.00 94.25 184 ALA A N 1
ATOM 1478 C CA . ALA A 1 184 ? -23.780 -6.664 29.347 1.00 94.25 184 ALA A CA 1
ATOM 1479 C C . ALA A 1 184 ? -23.334 -8.119 29.550 1.00 94.25 184 ALA A C 1
ATOM 1481 O O . ALA A 1 184 ? -23.067 -8.828 28.583 1.00 94.25 184 ALA A O 1
ATOM 1482 N N . ASP A 1 185 ? -23.341 -8.598 30.794 1.00 92.06 185 ASP A N 1
ATOM 1483 C CA . ASP A 1 185 ? -22.999 -9.997 31.117 1.00 92.06 185 ASP A CA 1
ATOM 1484 C C . ASP A 1 185 ? -24.123 -10.978 30.741 1.00 92.06 185 ASP A C 1
ATOM 1486 O O . ASP A 1 185 ? -23.919 -12.182 30.604 1.00 92.06 185 ASP A O 1
ATOM 1490 N N . ARG A 1 186 ? -25.342 -10.463 30.555 1.00 91.56 186 ARG A N 1
ATOM 1491 C CA . ARG A 1 186 ? -26.528 -11.232 30.168 1.00 91.56 186 ARG A CA 1
ATOM 1492 C C . ARG A 1 186 ? -27.242 -10.572 29.000 1.00 91.56 186 ARG A C 1
ATOM 1494 O O . ARG A 1 186 ? -27.252 -9.350 28.874 1.00 91.56 186 ARG A O 1
ATOM 1501 N N . LYS A 1 187 ? -27.900 -11.389 28.181 1.00 94.94 187 LYS A N 1
ATOM 1502 C CA . LYS A 1 187 ? -28.752 -10.903 27.096 1.00 94.94 187 LYS A CA 1
ATOM 1503 C C . LYS A 1 187 ? -29.942 -10.116 27.683 1.00 94.94 187 LYS A C 1
ATOM 1505 O O . LYS A 1 187 ? -30.660 -10.691 28.501 1.00 94.94 187 LYS A O 1
ATOM 1510 N N . PRO A 1 188 ? -30.192 -8.863 27.258 1.00 93.62 188 PRO A N 1
ATOM 1511 C CA . PRO A 1 188 ? -31.409 -8.134 27.617 1.00 93.62 188 PRO A CA 1
ATOM 1512 C C . PRO A 1 188 ? -32.678 -8.872 27.175 1.00 93.62 188 PRO A C 1
ATOM 1514 O O . PRO A 1 188 ? -32.714 -9.456 26.089 1.00 93.62 188 PRO A O 1
ATOM 1517 N N . GLU A 1 189 ? -33.729 -8.818 27.995 1.00 91.06 189 GLU A N 1
ATOM 1518 C CA . GLU A 1 189 ? -35.044 -9.387 27.656 1.00 91.06 189 GLU A CA 1
ATOM 1519 C C . GLU A 1 189 ? -35.789 -8.534 26.624 1.00 91.06 189 GLU A C 1
ATOM 1521 O O . GLU A 1 189 ? -36.486 -9.060 25.757 1.00 91.06 189 GLU A O 1
ATOM 1526 N N . THR A 1 190 ? -35.609 -7.215 26.701 1.00 91.00 190 THR A N 1
ATOM 1527 C CA . THR A 1 190 ? -36.180 -6.230 25.779 1.00 91.00 190 THR A CA 1
ATOM 1528 C C . THR A 1 190 ? -35.087 -5.275 25.313 1.00 91.00 190 THR A C 1
ATOM 1530 O O . THR A 1 190 ? -34.114 -5.036 26.029 1.00 91.00 190 THR A O 1
ATOM 1533 N N . LEU A 1 191 ? -35.222 -4.766 24.088 1.00 93.62 191 LEU A N 1
ATOM 1534 C CA . LEU A 1 191 ? -34.302 -3.793 23.506 1.00 93.62 191 LEU A CA 1
ATOM 1535 C C . LEU A 1 191 ? -35.077 -2.524 23.138 1.00 93.62 191 LEU A C 1
ATOM 1537 O O . LEU A 1 191 ? -36.194 -2.645 22.629 1.00 93.62 191 LEU A O 1
ATOM 1541 N N . PRO A 1 192 ? -34.506 -1.330 23.372 1.00 89.75 192 PRO A N 1
ATOM 1542 C CA . PRO A 1 192 ? -35.059 -0.089 22.848 1.00 89.75 192 PRO A CA 1
ATOM 1543 C C . PRO A 1 192 ? -35.089 -0.079 21.313 1.00 89.75 192 PRO A C 1
ATOM 1545 O O . PRO A 1 192 ? -34.374 -0.839 20.652 1.00 89.75 192 PRO A O 1
ATOM 1548 N N . ASP A 1 193 ? -35.880 0.826 20.738 1.00 85.94 193 ASP A N 1
ATOM 1549 C CA . ASP A 1 193 ? -35.914 1.020 19.289 1.00 85.94 193 ASP A CA 1
ATOM 1550 C C . ASP A 1 193 ? -34.513 1.343 18.745 1.00 85.94 193 ASP A C 1
ATOM 1552 O O . ASP A 1 193 ? -33.768 2.134 19.322 1.00 85.94 193 ASP A O 1
ATOM 1556 N N . GLN A 1 194 ? -34.162 0.734 17.606 1.00 85.81 194 GLN A N 1
ATOM 1557 C CA . GLN A 1 194 ? -32.868 0.907 16.920 1.00 85.81 194 GLN A CA 1
ATOM 1558 C C . GLN A 1 194 ? -31.635 0.419 17.711 1.00 85.81 194 GLN A C 1
ATOM 1560 O O . GLN A 1 194 ? -30.502 0.634 17.272 1.00 85.81 194 GLN A O 1
ATOM 1565 N N . VAL A 1 195 ? -31.838 -0.272 18.837 1.00 94.44 195 VAL A N 1
ATOM 1566 C CA . VAL A 1 195 ? -30.773 -0.925 19.603 1.00 94.44 195 VAL A CA 1
ATOM 1567 C C . VAL A 1 195 ? -30.640 -2.382 19.174 1.00 94.44 195 VAL A C 1
ATOM 1569 O O . VAL A 1 195 ? -31.619 -3.114 19.031 1.00 94.44 195 VAL A O 1
ATOM 1572 N N . VAL A 1 196 ? -29.398 -2.817 19.000 1.00 95.38 196 VAL A N 1
ATOM 1573 C CA . VAL A 1 196 ? -29.033 -4.203 18.711 1.00 95.38 196 VAL A CA 1
ATOM 1574 C C . VAL A 1 196 ? -28.320 -4.827 19.907 1.00 95.38 196 VAL A C 1
ATOM 1576 O O . VAL A 1 196 ? -27.749 -4.136 20.750 1.00 95.38 196 VAL A O 1
ATOM 1579 N N . CYS A 1 197 ? -28.346 -6.156 19.977 1.00 95.69 197 CYS A N 1
ATOM 1580 C CA . CYS A 1 197 ? -27.614 -6.930 20.974 1.00 95.69 197 CYS A CA 1
ATOM 1581 C C . CYS A 1 197 ? -26.775 -7.994 20.272 1.00 95.69 197 CYS A C 1
ATOM 1583 O O . CYS A 1 197 ? -27.310 -8.882 19.598 1.00 95.69 197 CYS A O 1
ATOM 1585 N N . ARG A 1 198 ? -25.456 -7.908 20.444 1.00 94.88 198 ARG A N 1
ATOM 1586 C CA . ARG A 1 198 ? -24.483 -8.798 19.826 1.00 94.88 198 ARG A CA 1
ATOM 1587 C C . ARG A 1 198 ? -23.789 -9.646 20.877 1.00 94.88 198 ARG A C 1
ATOM 1589 O O . ARG A 1 198 ? -23.165 -9.130 21.793 1.00 94.88 198 ARG A O 1
ATOM 1596 N N . LYS A 1 199 ? -23.887 -10.963 20.723 1.00 95.25 199 LYS A N 1
ATOM 1597 C CA . LYS A 1 199 ? -23.204 -11.935 21.575 1.00 95.25 199 LYS A CA 1
ATOM 1598 C C . LYS A 1 199 ? -21.725 -12.034 21.194 1.00 95.25 199 LYS A C 1
ATOM 1600 O O . LYS A 1 199 ? -21.423 -12.320 20.037 1.00 95.25 199 LYS A O 1
ATOM 1605 N N . ILE A 1 200 ? -20.836 -11.878 22.168 1.00 93.81 200 ILE A N 1
ATOM 1606 C CA . ILE A 1 200 ? -19.389 -12.027 22.027 1.00 93.81 200 ILE A CA 1
ATOM 1607 C C . ILE A 1 200 ? -18.946 -13.286 22.769 1.00 93.81 200 ILE A C 1
ATOM 1609 O O . ILE A 1 200 ? -19.205 -13.453 23.960 1.00 93.81 200 ILE A O 1
ATOM 1613 N N . ARG A 1 201 ? -18.302 -14.207 22.044 1.00 93.00 201 ARG A N 1
ATOM 1614 C CA . ARG A 1 201 ? -17.794 -15.457 22.624 1.00 93.00 201 ARG A CA 1
ATOM 1615 C C . ARG A 1 201 ? -16.616 -15.163 23.550 1.00 93.00 201 ARG A C 1
ATOM 1617 O O . ARG A 1 201 ? -15.781 -14.320 23.225 1.00 93.00 201 ARG A O 1
ATOM 1624 N N . GLY A 1 202 ? -16.544 -15.901 24.653 1.00 94.19 202 GLY A N 1
ATOM 1625 C CA . GLY A 1 202 ? -15.380 -15.883 25.533 1.00 94.19 202 GLY A CA 1
ATOM 1626 C C . GLY A 1 202 ? -14.123 -16.437 24.855 1.00 94.19 202 GLY A C 1
ATOM 1627 O O . GLY A 1 202 ? -14.193 -17.047 23.786 1.00 94.19 202 GLY A O 1
ATOM 1628 N N . GLY A 1 203 ? -12.974 -16.208 25.482 1.00 96.00 203 GLY A N 1
ATOM 1629 C CA . GLY A 1 203 ? -11.659 -16.636 25.007 1.00 96.00 203 GLY A CA 1
ATOM 1630 C C . GLY A 1 203 ? -10.566 -15.642 25.385 1.00 96.00 203 GLY A C 1
ATOM 1631 O O . GLY A 1 203 ? -10.788 -14.747 26.200 1.00 96.00 203 GLY A O 1
ATOM 1632 N N . GLU A 1 204 ? -9.388 -15.791 24.783 1.00 97.38 204 GLU A N 1
ATOM 1633 C CA . GLU A 1 204 ? -8.264 -14.877 24.999 1.00 97.38 204 GLU A CA 1
ATOM 1634 C C . GLU A 1 204 ? -8.359 -13.625 24.117 1.00 97.38 204 GLU A C 1
ATOM 1636 O O . GLU A 1 204 ? -8.780 -13.686 22.957 1.00 97.38 204 GLU A O 1
ATOM 1641 N N . TRP A 1 205 ? -7.956 -12.492 24.690 1.00 96.19 205 TRP A N 1
ATOM 1642 C CA . TRP A 1 205 ? -7.970 -11.168 24.079 1.00 96.19 205 TRP A CA 1
ATOM 1643 C C . TRP A 1 205 ? -6.657 -10.448 24.375 1.00 96.19 205 TRP A C 1
ATOM 1645 O O . TRP A 1 205 ? -6.228 -10.381 25.529 1.00 96.19 205 TRP A O 1
ATOM 1655 N N . ALA A 1 206 ? -6.045 -9.867 23.350 1.00 95.31 206 ALA A N 1
ATOM 1656 C CA . ALA A 1 206 ? -4.981 -8.893 23.506 1.00 95.31 206 ALA A CA 1
ATOM 1657 C C . ALA A 1 206 ? -5.605 -7.517 23.774 1.00 95.31 206 ALA A C 1
ATOM 1659 O O . ALA A 1 206 ? -6.319 -6.970 22.932 1.00 95.31 206 ALA A O 1
ATOM 1660 N N . VAL A 1 207 ? -5.363 -6.979 24.965 1.00 95.75 207 VAL A N 1
ATOM 1661 C CA . VAL A 1 207 ? -5.847 -5.669 25.404 1.00 95.75 207 VAL A CA 1
ATOM 1662 C C . VAL A 1 207 ? -4.738 -4.661 25.217 1.00 95.75 207 VAL A C 1
ATOM 1664 O O . VAL A 1 207 ? -3.745 -4.683 25.945 1.00 95.75 207 VAL A O 1
ATOM 1667 N N . TYR A 1 208 ? -4.927 -3.791 24.241 1.00 93.62 208 TYR A N 1
ATOM 1668 C CA . TYR A 1 208 ? -3.972 -2.781 23.835 1.00 93.62 208 TYR A CA 1
ATOM 1669 C C . TYR A 1 208 ? -4.345 -1.399 24.357 1.00 93.62 208 TYR A C 1
ATOM 1671 O O . TYR A 1 208 ? -5.508 -1.003 24.319 1.00 93.62 208 TYR A O 1
ATOM 1679 N N . ASN A 1 209 ? -3.338 -0.633 24.763 1.00 92.00 209 ASN A N 1
ATOM 1680 C CA . ASN A 1 209 ? -3.462 0.775 25.120 1.00 92.00 209 ASN A CA 1
ATOM 1681 C C . ASN A 1 209 ? -2.383 1.597 24.400 1.00 92.00 209 ASN A C 1
ATOM 1683 O O . ASN A 1 209 ? -1.268 1.124 24.176 1.00 92.00 209 ASN A O 1
ATOM 1687 N N . SER A 1 210 ? -2.730 2.835 24.052 1.00 88.00 210 SER A N 1
ATOM 1688 C CA . SER A 1 210 ? -1.826 3.831 23.482 1.00 88.00 210 SER A CA 1
ATOM 1689 C C . SER A 1 210 ? -1.818 5.056 24.393 1.00 88.00 210 SER A C 1
ATOM 1691 O O . SER A 1 210 ? -2.881 5.603 24.692 1.00 88.00 210 SER A O 1
ATOM 1693 N N . SER A 1 211 ? -0.628 5.517 24.796 1.00 85.94 211 SER A N 1
ATOM 1694 C CA . SER A 1 211 ? -0.481 6.694 25.672 1.00 85.94 211 SER A CA 1
ATOM 1695 C C . SER A 1 211 ? -1.028 7.978 25.057 1.00 85.94 211 SER A C 1
ATOM 1697 O O . SER A 1 211 ? -1.312 8.934 25.771 1.00 85.94 211 SER A O 1
ATOM 1699 N N . ALA A 1 212 ? -1.147 8.003 23.734 1.00 81.69 212 ALA A N 1
ATOM 1700 C CA . ALA A 1 212 ? -1.629 9.144 22.987 1.00 81.69 212 ALA A CA 1
ATOM 1701 C C . ALA A 1 212 ? -3.057 8.951 22.458 1.00 81.69 212 ALA A C 1
ATOM 1703 O O . ALA A 1 212 ? -3.522 9.775 21.672 1.00 81.69 212 ALA A O 1
ATOM 1704 N N . HIS A 1 213 ? -3.738 7.881 22.892 1.00 81.12 213 HIS A N 1
ATOM 1705 C CA . HIS A 1 213 ? -5.046 7.497 22.380 1.00 81.12 213 HIS A CA 1
ATOM 1706 C C . HIS A 1 213 ? -5.027 7.496 20.843 1.00 81.12 213 HIS A C 1
ATOM 1708 O O . HIS A 1 213 ? -5.833 8.159 20.198 1.00 81.12 213 HIS A O 1
ATOM 1714 N N . ASP A 1 214 ? -4.101 6.733 20.247 1.00 78.19 214 ASP A N 1
ATOM 1715 C CA . ASP A 1 214 ? -4.062 6.465 18.803 1.00 78.19 214 ASP A CA 1
ATOM 1716 C C . ASP A 1 214 ? -4.237 4.966 18.483 1.00 78.19 2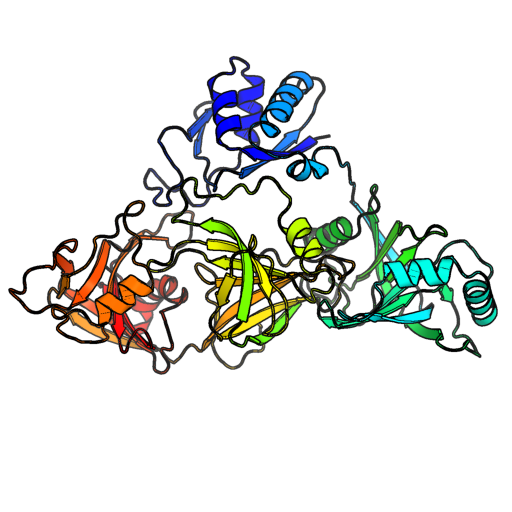14 ASP A C 1
ATOM 1718 O O . ASP A 1 214 ? -3.349 4.136 18.710 1.00 78.19 214 ASP A O 1
ATOM 1722 N N . TYR A 1 215 ? -5.402 4.618 17.929 1.00 76.44 215 TYR A N 1
ATOM 1723 C CA . TYR A 1 215 ? -5.763 3.242 17.613 1.00 76.44 215 TYR A CA 1
ATOM 1724 C C . TYR A 1 215 ? -4.935 2.739 16.426 1.00 76.44 215 TYR A C 1
ATOM 1726 O O . TYR A 1 215 ? -4.667 1.544 16.340 1.00 76.44 215 TYR A O 1
ATOM 1734 N N . LYS A 1 216 ? -4.466 3.621 15.527 1.00 74.62 216 LYS A N 1
ATOM 1735 C CA . LYS A 1 216 ? -3.675 3.208 14.356 1.00 74.62 216 LYS A CA 1
ATOM 1736 C C . LYS A 1 216 ? -2.361 2.591 14.805 1.00 74.62 216 LYS A C 1
ATOM 1738 O O . LYS A 1 216 ? -1.976 1.526 14.328 1.00 74.62 216 LYS A O 1
ATOM 1743 N N . SER A 1 217 ? -1.700 3.223 15.773 1.00 77.31 217 SER A N 1
ATOM 1744 C CA . SER A 1 217 ? -0.471 2.689 16.357 1.00 77.31 217 SER A CA 1
ATOM 1745 C C . SER A 1 217 ? -0.686 1.364 17.089 1.00 77.31 217 SER A C 1
ATOM 1747 O O . SER A 1 217 ? 0.175 0.494 16.975 1.00 77.31 217 SER A O 1
ATOM 1749 N N . ILE A 1 218 ? -1.819 1.180 17.780 1.00 84.00 218 ILE A N 1
ATOM 1750 C CA . ILE A 1 218 ? -2.176 -0.091 18.438 1.00 84.00 218 ILE A CA 1
ATOM 1751 C C . ILE A 1 218 ? -2.178 -1.243 17.433 1.00 84.00 218 ILE A C 1
ATOM 1753 O O . ILE A 1 218 ? -1.535 -2.269 17.641 1.00 84.00 218 ILE A O 1
ATOM 1757 N N . TRP A 1 219 ? -2.875 -1.065 16.321 1.00 80.00 219 TRP A N 1
ATOM 1758 C CA . TRP A 1 219 ? -3.061 -2.146 15.364 1.00 80.00 219 TRP A CA 1
ATOM 1759 C C . TRP A 1 219 ? -1.859 -2.387 14.458 1.00 80.00 219 TRP A C 1
ATOM 1761 O O . TRP A 1 219 ? -1.600 -3.536 14.082 1.00 80.00 219 TRP A O 1
ATOM 1771 N N . ARG A 1 220 ? -1.074 -1.338 14.186 1.00 77.00 220 ARG A N 1
ATOM 1772 C CA . ARG A 1 220 ? 0.253 -1.476 13.582 1.00 77.00 220 ARG A CA 1
ATOM 1773 C C . ARG A 1 220 ? 1.160 -2.330 14.466 1.00 77.00 220 ARG A C 1
ATOM 1775 O O . ARG A 1 220 ? 1.810 -3.235 13.951 1.00 77.00 220 ARG A O 1
ATOM 1782 N N . ASP A 1 221 ? 1.179 -2.082 15.777 1.00 82.81 221 ASP A N 1
ATOM 1783 C CA . ASP A 1 221 ? 1.961 -2.899 16.712 1.00 82.81 221 ASP A CA 1
ATOM 1784 C C . ASP A 1 221 ? 1.456 -4.345 16.767 1.00 82.81 221 ASP A C 1
ATOM 1786 O O . ASP A 1 221 ? 2.246 -5.275 16.610 1.00 82.81 221 ASP A O 1
ATOM 1790 N N . PHE A 1 222 ? 0.140 -4.547 16.897 1.00 85.94 222 PHE A N 1
ATOM 1791 C CA . PHE A 1 222 ? -0.455 -5.884 16.904 1.00 85.94 222 PHE A CA 1
ATOM 1792 C C . PHE A 1 222 ? -0.070 -6.689 15.657 1.00 85.94 222 PHE A C 1
ATOM 1794 O O . PHE A 1 222 ? 0.416 -7.815 15.764 1.00 85.94 222 PHE A O 1
ATOM 1801 N N . SER A 1 223 ? -0.228 -6.086 14.476 1.00 78.00 223 SER A N 1
ATOM 1802 C CA . SER A 1 223 ? 0.043 -6.744 13.195 1.00 78.00 223 SER A CA 1
ATOM 1803 C C . SER A 1 223 ? 1.526 -7.060 12.986 1.00 78.00 223 SER A C 1
ATOM 1805 O O . SER A 1 223 ? 1.840 -8.085 12.387 1.00 78.00 223 SER A O 1
ATOM 1807 N N . ALA A 1 224 ? 2.437 -6.208 13.467 1.00 76.56 224 ALA A N 1
ATOM 1808 C CA . ALA A 1 224 ? 3.876 -6.387 13.274 1.00 76.56 224 ALA A CA 1
ATOM 1809 C C . ALA A 1 224 ? 4.523 -7.307 14.327 1.00 76.56 224 ALA A C 1
ATOM 1811 O O . ALA A 1 224 ? 5.448 -8.064 14.018 1.00 76.56 224 ALA A O 1
ATOM 1812 N N . ASN A 1 225 ? 4.056 -7.239 15.578 1.00 83.44 225 ASN A N 1
ATOM 1813 C CA . ASN A 1 225 ? 4.819 -7.730 16.726 1.00 83.44 225 ASN A CA 1
ATOM 1814 C C . ASN A 1 225 ? 4.111 -8.834 17.523 1.00 83.44 225 ASN A C 1
ATOM 1816 O O . ASN A 1 225 ? 4.786 -9.751 17.995 1.00 83.44 225 ASN A O 1
ATOM 1820 N N . TYR A 1 226 ? 2.779 -8.800 17.658 1.00 90.06 226 TYR A N 1
ATOM 1821 C CA . TYR A 1 226 ? 2.069 -9.668 18.610 1.00 90.06 226 TYR A CA 1
ATOM 1822 C C . TYR A 1 226 ? 2.295 -11.160 18.342 1.00 90.06 226 TYR A C 1
ATOM 1824 O O . TYR A 1 226 ? 2.688 -11.901 19.242 1.00 90.06 226 TYR A O 1
ATOM 1832 N N . TYR A 1 227 ? 2.136 -11.608 17.091 1.00 89.25 227 TYR A N 1
ATOM 1833 C CA . TYR A 1 227 ? 2.330 -13.019 16.742 1.00 89.25 227 TYR A CA 1
ATOM 1834 C C . TYR A 1 227 ? 3.760 -13.502 17.018 1.00 89.25 227 TYR A C 1
ATOM 1836 O O . TYR A 1 227 ? 3.968 -14.623 17.481 1.00 89.25 227 TYR A O 1
ATOM 1844 N N . ASN A 1 228 ? 4.762 -12.662 16.751 1.00 88.31 228 ASN A N 1
ATOM 1845 C CA . ASN A 1 228 ? 6.162 -13.014 16.978 1.00 88.31 228 ASN A CA 1
ATOM 1846 C C . ASN A 1 228 ? 6.478 -13.180 18.470 1.00 88.31 228 ASN A C 1
ATOM 1848 O O . ASN A 1 228 ? 7.285 -14.046 18.818 1.00 88.31 228 ASN A O 1
ATOM 1852 N N . ASN A 1 229 ? 5.811 -12.404 19.327 1.00 92.69 229 ASN A N 1
ATOM 1853 C CA . ASN A 1 229 ? 5.985 -12.439 20.776 1.00 92.69 229 ASN A CA 1
ATOM 1854 C C . ASN A 1 229 ? 5.177 -13.564 21.441 1.00 92.69 229 ASN A C 1
ATOM 1856 O O . ASN A 1 229 ? 5.709 -14.287 22.279 1.00 92.69 229 ASN A O 1
ATOM 1860 N N . GLU A 1 230 ? 3.912 -13.735 21.052 1.00 95.19 230 GLU A N 1
ATOM 1861 C CA . GLU A 1 230 ? 2.948 -14.590 21.762 1.00 95.19 230 GLU A CA 1
ATOM 1862 C C . GLU A 1 230 ? 2.640 -15.910 21.043 1.00 95.19 230 GLU A C 1
ATOM 1864 O O . GLU A 1 230 ? 2.091 -16.826 21.651 1.00 95.19 230 GLU A O 1
ATOM 1869 N N . ARG A 1 231 ? 2.973 -16.025 19.747 1.00 94.00 231 ARG A N 1
ATOM 1870 C CA . ARG A 1 231 ? 2.617 -17.164 18.873 1.00 94.00 231 ARG A CA 1
ATOM 1871 C C . ARG A 1 231 ? 1.110 -17.439 18.798 1.00 94.00 231 ARG A C 1
ATOM 1873 O O . ARG A 1 231 ? 0.697 -18.587 18.670 1.00 94.00 231 ARG A O 1
ATOM 1880 N N . LYS A 1 232 ? 0.300 -16.378 18.842 1.00 93.69 232 LYS A N 1
ATOM 1881 C CA . LYS A 1 232 ? -1.164 -16.415 18.701 1.00 93.69 232 LYS A CA 1
ATOM 1882 C C . LYS A 1 232 ? -1.607 -15.450 17.608 1.00 93.69 232 LYS A C 1
ATOM 1884 O O . LYS A 1 232 ? -1.148 -14.307 17.576 1.00 93.69 232 LYS A O 1
ATOM 1889 N N . GLY A 1 233 ? -2.458 -15.917 16.702 1.00 89.25 233 GLY A N 1
ATOM 1890 C CA . GLY A 1 233 ? -3.012 -15.126 15.604 1.00 89.25 233 GLY A CA 1
ATOM 1891 C C . GLY A 1 233 ? -4.334 -14.457 15.966 1.00 89.25 233 GLY A C 1
ATOM 1892 O O . GLY A 1 233 ? -4.905 -14.705 17.027 1.00 89.25 233 GLY A O 1
ATOM 1893 N N . TYR A 1 234 ? -4.833 -13.617 15.063 1.00 89.38 234 TYR A N 1
ATOM 1894 C CA . TYR A 1 234 ? -6.124 -12.948 15.195 1.00 89.38 234 TYR A CA 1
ATOM 1895 C C . TYR A 1 234 ? -7.294 -13.915 14.963 1.00 89.38 234 TYR A C 1
ATOM 1897 O O . TYR A 1 234 ? -7.438 -14.500 13.888 1.00 89.38 234 TYR A O 1
ATOM 1905 N N . ASP A 1 235 ? -8.186 -14.049 15.944 1.00 91.06 235 ASP A N 1
ATOM 1906 C CA . ASP A 1 235 ? -9.378 -14.879 15.777 1.00 91.06 235 ASP A CA 1
ATOM 1907 C C . ASP A 1 235 ? -10.494 -14.123 15.051 1.00 91.06 235 ASP A C 1
ATOM 1909 O O . ASP A 1 235 ? -11.328 -13.442 15.651 1.00 91.06 235 ASP A O 1
ATOM 1913 N N . THR A 1 236 ? -10.545 -14.324 13.734 1.00 85.56 236 THR A N 1
ATOM 1914 C CA . THR A 1 236 ? -11.563 -13.738 12.846 1.00 85.56 236 THR A CA 1
ATOM 1915 C C . THR A 1 236 ? -13.003 -14.195 13.113 1.00 85.56 236 THR A C 1
ATOM 1917 O O . THR A 1 236 ? -13.925 -13.652 12.507 1.00 85.56 236 THR A O 1
ATOM 1920 N N . ALA A 1 237 ? -13.241 -15.192 13.975 1.00 86.75 237 ALA A N 1
ATOM 1921 C CA . ALA A 1 237 ? -14.593 -15.608 14.351 1.00 86.75 237 ALA A CA 1
ATOM 1922 C C . ALA A 1 237 ? -15.200 -14.742 15.470 1.00 86.75 237 ALA A C 1
ATOM 1924 O O . ALA A 1 237 ? -16.402 -14.848 15.745 1.00 86.75 237 ALA A O 1
ATOM 1925 N N . ARG A 1 238 ? -14.387 -13.910 16.131 1.00 88.81 238 ARG A N 1
ATOM 1926 C CA . ARG A 1 238 ? -14.791 -12.980 17.192 1.00 88.81 238 ARG A CA 1
ATOM 1927 C C . ARG A 1 238 ? -14.600 -11.535 16.729 1.00 88.81 238 ARG A C 1
ATOM 1929 O O . ARG A 1 238 ? -13.763 -11.238 15.886 1.00 88.81 238 ARG A O 1
ATOM 1936 N N . ILE A 1 239 ? -15.408 -10.636 17.286 1.00 87.88 239 ILE A N 1
ATOM 1937 C CA . ILE A 1 239 ? -15.420 -9.219 16.906 1.00 87.88 239 ILE A CA 1
ATOM 1938 C C . ILE A 1 239 ? -14.520 -8.438 17.871 1.00 87.88 239 ILE A C 1
ATOM 1940 O O . ILE A 1 239 ? -14.771 -8.497 19.079 1.00 87.88 239 ILE A O 1
ATOM 1944 N N . PRO A 1 240 ? -13.500 -7.713 17.381 1.00 89.19 240 PRO A N 1
ATOM 1945 C CA . PRO A 1 240 ? -12.715 -6.800 18.194 1.00 89.19 240 PRO A CA 1
ATOM 1946 C C . PRO A 1 240 ? -13.569 -5.594 18.576 1.00 89.19 240 PRO A C 1
ATOM 1948 O O . PRO A 1 240 ? -14.474 -5.192 17.841 1.00 89.19 240 PRO A O 1
ATOM 1951 N N . PHE A 1 241 ? -13.274 -5.008 19.726 1.00 90.44 241 PHE A N 1
ATOM 1952 C CA . PHE A 1 241 ? -14.024 -3.865 20.232 1.00 90.44 241 PHE A CA 1
ATOM 1953 C C . PHE A 1 241 ? -13.117 -2.889 20.973 1.00 90.44 241 PHE A C 1
ATOM 1955 O O . PHE A 1 241 ? -12.003 -3.218 21.372 1.00 90.44 241 PHE A O 1
ATOM 1962 N N . GLU A 1 242 ? -13.611 -1.675 21.149 1.00 90.06 242 GLU A N 1
ATOM 1963 C CA . GLU A 1 242 ? -12.888 -0.541 21.719 1.00 90.06 242 GLU A CA 1
ATOM 1964 C C . GLU A 1 242 ? -13.680 0.013 22.899 1.00 90.06 242 GLU A C 1
ATOM 1966 O O . GLU A 1 242 ? -14.913 0.058 22.829 1.00 90.06 242 GLU A O 1
ATOM 1971 N N . PHE A 1 243 ? -13.002 0.466 23.957 1.00 92.88 243 PHE A N 1
ATOM 1972 C CA . PHE A 1 243 ? -13.665 1.228 25.014 1.00 92.88 243 PHE A CA 1
ATOM 1973 C C . PHE A 1 243 ? -13.485 2.738 24.866 1.00 92.88 243 PHE A C 1
ATOM 1975 O O . PHE A 1 243 ? -12.443 3.238 24.438 1.00 92.88 243 PHE A O 1
ATOM 1982 N N . TYR A 1 244 ? -14.521 3.453 25.301 1.00 92.31 244 TYR A N 1
ATOM 1983 C CA . TYR A 1 244 ? -14.672 4.898 25.236 1.00 92.31 244 TYR A CA 1
ATOM 1984 C C . TYR A 1 244 ? -15.055 5.461 26.596 1.00 92.31 244 TYR A C 1
ATOM 1986 O O . TYR A 1 244 ? -15.834 4.855 27.340 1.00 92.31 244 TYR A O 1
ATOM 1994 N N . SER A 1 245 ? -14.531 6.642 26.903 1.00 91.69 245 SER A N 1
ATOM 1995 C CA . SER A 1 245 ? -14.960 7.464 28.026 1.00 91.69 245 SER A CA 1
ATOM 1996 C C . SER A 1 245 ? -16.163 8.336 27.661 1.00 91.69 245 SER A C 1
ATOM 1998 O O . SER A 1 245 ? -16.607 8.413 26.515 1.00 91.69 245 SER A O 1
ATOM 2000 N N . ARG A 1 246 ? -16.718 9.006 28.673 1.00 90.12 246 ARG A N 1
ATOM 2001 C CA . ARG A 1 246 ? -17.924 9.843 28.574 1.00 90.12 246 ARG A CA 1
ATOM 2002 C C . ARG A 1 246 ? -17.800 11.048 27.637 1.00 90.12 246 ARG A C 1
ATOM 2004 O O . ARG A 1 246 ? -18.807 11.547 27.151 1.00 90.12 246 ARG A O 1
ATOM 2011 N N . ASP A 1 247 ? -16.587 11.520 27.397 1.00 89.00 247 ASP A N 1
ATOM 2012 C CA . ASP A 1 247 ? -16.269 12.581 26.436 1.00 89.00 247 ASP A CA 1
ATOM 2013 C C . ASP A 1 247 ? -16.151 12.070 24.986 1.00 89.00 247 ASP A C 1
ATOM 2015 O O . ASP A 1 247 ? -15.973 12.868 24.068 1.00 89.00 247 ASP A O 1
ATOM 2019 N N . GLY A 1 248 ? -16.271 10.755 24.766 1.00 86.75 248 GLY A N 1
ATOM 2020 C CA . GLY A 1 248 ? -16.125 10.117 23.459 1.00 86.75 248 GLY A CA 1
ATOM 2021 C C . GLY A 1 248 ? -14.682 9.793 23.083 1.00 86.75 248 GLY A C 1
ATOM 2022 O O . GLY A 1 248 ? -14.446 9.318 21.973 1.00 86.75 248 GLY A O 1
ATOM 2023 N N . SER A 1 249 ? -13.727 10.009 23.990 1.00 87.12 249 SER A N 1
ATOM 2024 C CA . SER A 1 249 ? -12.336 9.608 23.792 1.00 87.12 249 SER A CA 1
ATOM 2025 C C . SER A 1 249 ? -12.213 8.093 23.949 1.00 87.12 249 SER A C 1
ATOM 2027 O O . SER A 1 249 ? -12.662 7.524 24.944 1.00 87.12 249 SER A O 1
ATOM 2029 N N . PHE A 1 250 ? -11.614 7.408 22.977 1.00 87.38 250 PHE A N 1
ATOM 2030 C CA . PHE A 1 250 ? -11.316 5.986 23.140 1.00 87.38 250 PHE A CA 1
ATOM 2031 C C . PHE A 1 250 ? -10.066 5.808 24.020 1.00 87.38 250 PHE A C 1
ATOM 2033 O O . PHE A 1 250 ? -9.213 6.696 24.074 1.00 87.38 250 PHE A O 1
ATOM 2040 N N . PHE A 1 251 ? -9.918 4.673 24.704 1.00 87.94 251 PHE A N 1
ATOM 2041 C CA . PHE A 1 251 ? -8.746 4.447 25.563 1.00 87.94 251 PHE A CA 1
ATOM 2042 C C . PHE A 1 251 ? -8.125 3.050 25.507 1.00 87.94 251 PHE A C 1
ATOM 2044 O O . PHE A 1 251 ? -6.959 2.915 25.871 1.00 87.94 251 PHE A O 1
ATOM 2051 N N . ASP A 1 252 ? -8.822 2.015 25.047 1.00 89.25 252 ASP A N 1
ATOM 2052 C CA . ASP A 1 252 ? -8.200 0.714 24.792 1.00 89.25 252 ASP A CA 1
ATOM 2053 C C . ASP A 1 252 ? -8.893 -0.035 23.642 1.00 89.25 252 ASP A C 1
ATOM 2055 O O . ASP A 1 252 ? -9.981 0.335 23.188 1.00 89.25 252 ASP A O 1
ATOM 2059 N N . VAL A 1 253 ? -8.225 -1.081 23.158 1.00 91.00 253 VAL A N 1
ATOM 2060 C CA . VAL A 1 253 ? -8.732 -1.985 22.124 1.00 91.00 253 VAL A CA 1
ATOM 2061 C C . VAL A 1 253 ? -8.574 -3.422 22.596 1.00 91.00 253 VAL A C 1
ATOM 2063 O O . VAL A 1 253 ? -7.513 -3.817 23.076 1.00 91.00 253 VAL A O 1
ATOM 2066 N N . HIS A 1 254 ? -9.620 -4.219 22.421 1.00 93.44 254 HIS A N 1
ATOM 2067 C CA . HIS A 1 254 ? -9.669 -5.635 22.756 1.00 93.44 254 HIS A CA 1
ATOM 2068 C C . HIS A 1 254 ? -9.694 -6.440 21.463 1.00 93.44 254 HIS A C 1
ATOM 2070 O O . HIS A 1 254 ? -10.679 -6.427 20.722 1.00 93.44 254 HIS A O 1
ATOM 2076 N N . ILE A 1 255 ? -8.597 -7.143 21.199 1.00 92.56 255 ILE A N 1
ATOM 2077 C CA . ILE A 1 255 ? -8.372 -7.894 19.965 1.00 92.56 255 ILE A CA 1
ATOM 2078 C C . ILE A 1 255 ? -8.449 -9.393 20.284 1.00 92.56 255 ILE A C 1
ATOM 2080 O O . ILE A 1 255 ? -7.637 -9.874 21.073 1.00 92.56 255 ILE A O 1
ATOM 2084 N N . PRO A 1 256 ? -9.405 -10.156 19.729 1.00 93.75 256 PRO A N 1
ATOM 2085 C CA . PRO A 1 256 ? -9.513 -11.586 19.985 1.00 93.75 256 PRO A CA 1
ATOM 2086 C C . PRO A 1 256 ? -8.352 -12.340 19.336 1.00 93.75 256 PRO A C 1
ATOM 2088 O O . PRO A 1 256 ? -8.011 -12.112 18.174 1.00 93.75 256 PRO A O 1
ATOM 2091 N N . VAL A 1 257 ? -7.759 -13.261 20.090 1.00 94.75 257 VAL A N 1
ATOM 2092 C CA . VAL A 1 257 ? -6.588 -14.032 19.656 1.00 94.75 257 VAL A CA 1
ATOM 2093 C C . VAL A 1 257 ? -6.753 -15.512 19.962 1.00 94.75 257 VAL A C 1
ATOM 2095 O O . VAL A 1 257 ? -7.509 -15.886 20.864 1.00 94.75 257 VAL A O 1
ATOM 2098 N N . ASP A 1 258 ? -6.060 -16.352 19.200 1.00 94.38 258 ASP A N 1
ATOM 2099 C CA . ASP A 1 258 ? -6.077 -17.805 19.364 1.00 94.38 258 ASP A CA 1
ATOM 2100 C C . ASP A 1 258 ? -4.734 -18.423 18.930 1.00 94.38 258 ASP A C 1
ATOM 2102 O O . ASP A 1 258 ? -4.095 -17.950 17.985 1.00 94.38 258 ASP A O 1
ATOM 2106 N N . GLY A 1 259 ? -4.286 -19.463 19.638 1.00 93.62 259 GLY A N 1
ATOM 2107 C CA . GLY A 1 259 ? -3.045 -20.184 19.335 1.00 93.62 259 GLY A CA 1
ATOM 2108 C C . GLY A 1 259 ? -3.113 -21.027 18.061 1.00 93.62 259 GLY A C 1
ATOM 2109 O O . GLY A 1 259 ? -2.078 -21.276 17.446 1.00 93.62 259 GLY A O 1
ATOM 2110 N N . ASP A 1 260 ? -4.315 -21.404 17.625 1.00 93.25 260 ASP A N 1
ATOM 2111 C CA . ASP A 1 260 ? -4.535 -22.151 16.385 1.00 93.25 260 ASP A CA 1
ATOM 2112 C C . ASP A 1 260 ? -4.566 -21.234 15.148 1.00 93.25 260 ASP A C 1
ATOM 2114 O O . ASP A 1 260 ? -4.555 -21.708 14.008 1.00 93.25 260 ASP A O 1
ATOM 2118 N N . MET A 1 261 ? -4.591 -19.910 15.345 1.00 89.88 261 MET A N 1
ATOM 2119 C CA . MET A 1 261 ? -4.630 -18.934 14.256 1.00 89.88 261 MET A CA 1
ATOM 2120 C C . MET A 1 261 ? -3.213 -18.524 13.819 1.00 89.88 261 MET A C 1
ATOM 2122 O O . MET A 1 261 ? -2.375 -18.190 14.659 1.00 89.88 261 MET A O 1
ATOM 2126 N N . PRO A 1 262 ? -2.919 -18.480 12.506 1.00 86.31 262 PRO A N 1
ATOM 2127 C CA . PRO A 1 262 ? -1.636 -17.992 11.998 1.00 86.31 262 PRO A CA 1
ATOM 2128 C C . PRO A 1 262 ? -1.512 -16.462 12.106 1.00 86.31 262 PRO A C 1
ATOM 2130 O O . PRO A 1 262 ? -2.509 -15.759 12.305 1.00 86.31 262 PRO A O 1
ATOM 2133 N N . ALA A 1 263 ? -0.292 -15.947 11.904 1.00 81.12 263 ALA A N 1
ATOM 2134 C CA . ALA A 1 263 ? 0.023 -14.511 11.911 1.00 81.12 263 ALA A CA 1
ATOM 2135 C C . ALA A 1 263 ? -0.928 -13.693 11.019 1.00 81.12 263 ALA A C 1
ATOM 2137 O O . ALA A 1 263 ? -1.500 -12.699 11.460 1.00 81.12 263 ALA A O 1
ATOM 2138 N N . ASP A 1 264 ? -1.186 -14.188 9.806 1.00 75.75 264 ASP A N 1
ATOM 2139 C CA . ASP A 1 264 ? -1.988 -13.505 8.786 1.00 75.75 264 ASP A CA 1
ATOM 2140 C C . ASP A 1 264 ? -3.432 -14.016 8.699 1.00 75.75 264 ASP A C 1
ATOM 2142 O O . ASP A 1 264 ? -4.087 -13.927 7.664 1.00 75.75 264 ASP A O 1
ATOM 2146 N N . SER A 1 265 ? -3.974 -14.541 9.795 1.00 79.44 265 SER A N 1
ATOM 2147 C CA . SER A 1 265 ? -5.365 -15.023 9.891 1.00 79.44 265 SER A CA 1
ATOM 2148 C C . SER A 1 265 ? -6.421 -13.991 9.457 1.00 79.44 265 SER A C 1
ATOM 2150 O O . SER A 1 265 ? -7.482 -14.370 8.960 1.00 79.44 265 SER A O 1
ATOM 2152 N N . ALA A 1 266 ? -6.133 -12.692 9.597 1.00 76.56 266 ALA A N 1
ATOM 2153 C CA . ALA A 1 266 ? -7.007 -11.599 9.167 1.00 76.56 266 ALA A CA 1
ATOM 2154 C C . ALA A 1 266 ? -6.929 -11.279 7.664 1.00 76.56 266 ALA A C 1
ATOM 2156 O O . ALA A 1 266 ? -7.808 -10.575 7.159 1.00 76.56 266 ALA A O 1
ATOM 2157 N N . LYS A 1 267 ? -5.874 -11.727 6.973 1.00 78.06 267 LYS A N 1
ATOM 2158 C CA . LYS A 1 267 ? -5.549 -11.333 5.599 1.00 78.06 267 LYS A CA 1
ATOM 2159 C C . LYS A 1 267 ? -6.589 -11.875 4.625 1.00 78.06 267 LYS A C 1
ATOM 2161 O O . LYS A 1 267 ? -6.957 -13.050 4.647 1.00 78.06 267 LYS A O 1
ATOM 2166 N N . THR A 1 268 ? -7.061 -11.005 3.744 1.00 76.00 268 THR A N 1
ATOM 2167 C CA . THR A 1 268 ? -7.950 -11.352 2.637 1.00 76.00 268 THR A CA 1
ATOM 2168 C C . THR A 1 268 ? -7.304 -10.934 1.343 1.00 76.00 268 THR A C 1
ATOM 2170 O O . THR A 1 268 ? -6.868 -9.796 1.232 1.00 76.00 268 THR A O 1
ATOM 2173 N N . VAL A 1 269 ? -7.316 -11.814 0.349 1.00 75.88 269 VAL A N 1
ATOM 2174 C CA . VAL A 1 269 ? -6.948 -11.438 -1.012 1.00 75.88 269 VAL A CA 1
ATOM 2175 C C . VAL A 1 269 ? -8.086 -11.816 -1.943 1.00 75.88 269 VAL A C 1
ATOM 2177 O O . VAL A 1 269 ? -8.549 -12.959 -1.951 1.00 75.88 269 VAL A O 1
ATOM 2180 N N . THR A 1 270 ? -8.563 -10.836 -2.700 1.00 76.75 270 THR A N 1
ATOM 2181 C CA . THR A 1 270 ? -9.670 -10.980 -3.650 1.00 76.75 270 THR A CA 1
ATOM 2182 C C . THR A 1 270 ? -9.224 -10.530 -5.032 1.00 76.75 270 THR A C 1
ATOM 2184 O O . THR A 1 270 ? -8.338 -9.694 -5.153 1.00 76.75 270 THR A O 1
ATOM 2187 N N . MET A 1 271 ? -9.820 -11.076 -6.090 1.00 79.56 271 MET A N 1
ATOM 2188 C CA . MET A 1 271 ? -9.609 -10.566 -7.445 1.00 79.56 271 MET A CA 1
ATOM 2189 C C . MET A 1 271 ? -10.778 -9.657 -7.810 1.00 79.56 271 MET A C 1
ATOM 2191 O O . MET A 1 271 ? -11.928 -10.098 -7.798 1.00 79.56 271 MET A O 1
ATOM 2195 N N . GLN A 1 272 ? -10.487 -8.400 -8.125 1.00 80.69 272 GLN A N 1
ATOM 2196 C CA . GLN A 1 272 ? -11.486 -7.386 -8.449 1.00 80.69 272 GLN A CA 1
ATOM 2197 C C . GLN A 1 272 ? -11.174 -6.759 -9.804 1.00 80.69 272 GLN A C 1
ATOM 2199 O O . GLN A 1 272 ? -10.017 -6.502 -10.134 1.00 80.69 272 GLN A O 1
ATOM 2204 N N . PHE A 1 273 ? -12.207 -6.512 -10.605 1.00 82.75 273 PHE A N 1
ATOM 2205 C CA . PHE A 1 273 ? -12.062 -5.733 -11.827 1.00 82.75 273 PHE A CA 1
ATOM 2206 C C . PHE A 1 273 ? -12.253 -4.256 -11.500 1.00 82.75 273 PHE A C 1
ATOM 2208 O O . PHE A 1 273 ? -13.322 -3.853 -11.039 1.00 82.75 273 PHE A O 1
ATOM 2215 N N . PHE A 1 274 ? -11.237 -3.450 -11.777 1.00 79.75 274 PHE A N 1
ATOM 2216 C CA . PHE A 1 274 ? -11.335 -2.002 -11.713 1.00 79.75 274 PHE A CA 1
ATOM 2217 C C . PHE A 1 274 ? -11.658 -1.494 -13.121 1.00 79.75 274 PHE A C 1
ATOM 2219 O O . PHE A 1 274 ? -10.876 -1.734 -14.048 1.00 79.75 274 PHE A O 1
ATOM 2226 N N . PRO A 1 275 ? -12.802 -0.813 -13.324 1.00 82.25 275 PRO A N 1
ATOM 2227 C CA . PRO A 1 275 ? -13.093 -0.179 -14.602 1.00 82.25 275 PRO A CA 1
ATOM 2228 C C . PRO A 1 275 ? -12.089 0.947 -14.867 1.00 82.25 275 PRO A C 1
ATOM 2230 O O . PRO A 1 275 ? -11.309 1.320 -13.995 1.00 82.25 275 PRO A O 1
ATOM 2233 N N . GLN A 1 276 ? -12.112 1.515 -16.071 1.00 82.00 276 GLN A N 1
ATOM 2234 C CA . GLN A 1 276 ? -11.287 2.680 -16.374 1.00 82.00 276 GLN A CA 1
ATOM 2235 C C . GLN A 1 276 ? -11.635 3.808 -15.395 1.00 82.00 276 GLN A C 1
ATOM 2237 O O . GLN A 1 276 ? -12.782 4.254 -15.343 1.00 82.00 276 GLN A O 1
ATOM 2242 N N . LEU A 1 277 ? -10.653 4.243 -14.604 1.00 80.50 277 LEU A N 1
ATOM 2243 C CA . LEU A 1 277 ? -10.848 5.248 -13.565 1.00 80.50 277 LEU A CA 1
ATOM 2244 C C . LEU A 1 277 ? -10.413 6.611 -14.078 1.00 80.50 277 LEU A C 1
ATOM 2246 O O . LEU A 1 277 ? -9.317 6.769 -14.618 1.00 80.50 277 LEU A O 1
ATOM 2250 N N . ARG A 1 278 ? -11.247 7.617 -13.842 1.00 85.81 278 ARG A N 1
ATOM 2251 C CA . ARG A 1 278 ? -10.821 9.011 -13.911 1.00 85.81 278 ARG A CA 1
ATOM 2252 C C . ARG A 1 278 ? -10.419 9.441 -12.525 1.00 85.81 278 ARG A C 1
ATOM 2254 O O . ARG A 1 278 ? -11.194 9.294 -11.583 1.00 85.81 278 ARG A O 1
ATOM 2261 N N . VAL A 1 279 ? -9.205 9.950 -12.416 1.00 87.19 279 VAL A N 1
ATOM 2262 C CA . VAL A 1 279 ? -8.632 10.338 -11.138 1.00 87.19 279 VAL A CA 1
ATOM 2263 C C . VAL A 1 279 ? -8.178 11.790 -11.168 1.00 87.19 279 VAL A C 1
ATOM 2265 O O . VAL A 1 279 ? -7.689 12.282 -12.188 1.00 87.19 279 VAL A O 1
ATOM 2268 N N . ALA A 1 280 ? -8.390 12.495 -10.064 1.00 90.38 280 ALA A N 1
ATOM 2269 C CA . ALA A 1 280 ? -7.980 13.875 -9.863 1.00 90.38 280 ALA A CA 1
ATOM 2270 C C . ALA A 1 280 ? -7.047 13.939 -8.656 1.00 90.38 280 ALA A C 1
ATOM 2272 O O . ALA A 1 280 ? -7.404 13.465 -7.581 1.00 90.38 280 ALA A O 1
ATOM 2273 N N . GLY A 1 281 ? -5.844 14.478 -8.815 1.00 91.00 281 GLY A N 1
ATOM 2274 C CA . GLY A 1 281 ? -4.891 14.511 -7.716 1.00 91.00 281 GLY A CA 1
ATOM 2275 C C . GLY A 1 281 ? -3.486 14.910 -8.100 1.00 91.00 281 GLY A C 1
ATOM 2276 O O . GLY A 1 281 ? -3.228 15.413 -9.193 1.00 91.00 281 GLY A O 1
ATOM 2277 N N . PHE A 1 282 ? -2.580 14.689 -7.161 1.00 87.25 282 PHE A N 1
ATOM 2278 C CA . PHE A 1 282 ? -1.270 15.313 -7.147 1.00 87.25 282 PHE A CA 1
ATOM 2279 C C . PHE A 1 282 ? -0.176 14.241 -7.249 1.00 87.25 282 PHE A C 1
ATOM 2281 O O . PHE A 1 282 ? -0.038 13.427 -6.329 1.00 87.25 282 PHE A O 1
ATOM 2288 N N . PRO A 1 283 ? 0.588 14.185 -8.360 1.00 79.44 283 PRO A N 1
ATOM 2289 C CA . PRO A 1 283 ? 1.798 13.372 -8.417 1.00 79.44 283 PRO A CA 1
ATOM 2290 C C . PRO A 1 283 ? 2.840 13.911 -7.430 1.00 79.44 283 PRO A C 1
ATOM 2292 O O . PRO A 1 283 ? 3.273 15.050 -7.532 1.00 79.44 283 PRO A O 1
ATOM 2295 N N . THR A 1 284 ? 3.250 13.093 -6.469 1.00 72.00 284 THR A N 1
ATOM 2296 C CA . THR A 1 284 ? 4.306 13.424 -5.503 1.00 72.00 284 THR A CA 1
ATOM 2297 C C . THR A 1 284 ? 5.691 13.079 -6.025 1.00 72.00 284 THR A C 1
ATOM 2299 O O . THR A 1 284 ? 6.668 13.703 -5.614 1.00 72.00 284 THR A O 1
ATOM 2302 N N . ILE A 1 285 ? 5.782 12.096 -6.924 1.00 66.88 285 ILE A N 1
ATOM 2303 C CA . ILE A 1 285 ? 7.024 11.646 -7.552 1.00 66.88 285 ILE A CA 1
ATOM 2304 C C . ILE A 1 285 ? 6.762 11.421 -9.039 1.00 66.88 285 ILE A C 1
ATOM 2306 O O . ILE A 1 285 ? 5.754 10.809 -9.392 1.00 66.88 285 ILE A O 1
ATOM 2310 N N . GLY A 1 286 ? 7.689 11.853 -9.888 1.00 58.12 286 GLY A N 1
ATOM 2311 C CA . GLY A 1 286 ? 7.692 11.580 -11.321 1.00 58.12 286 GLY A CA 1
ATOM 2312 C C . GLY A 1 286 ? 9.123 11.520 -11.845 1.00 58.12 286 GLY A C 1
ATOM 2313 O O . GLY A 1 286 ? 9.897 12.438 -11.590 1.00 58.12 286 GLY A O 1
ATOM 2314 N N . GLU A 1 287 ? 9.501 10.470 -12.586 1.00 47.91 287 GLU A N 1
ATOM 2315 C CA . GLU A 1 287 ? 10.839 10.380 -13.212 1.00 47.91 287 GLU A CA 1
ATOM 2316 C C . GLU A 1 287 ? 11.141 11.526 -14.191 1.00 47.91 287 GLU A C 1
ATOM 2318 O O . GLU A 1 287 ? 12.301 11.840 -14.444 1.00 47.91 287 GLU A O 1
ATOM 2323 N N . THR A 1 288 ? 10.100 12.169 -14.717 1.00 43.00 288 THR A N 1
ATOM 2324 C CA . THR A 1 288 ? 10.195 13.324 -15.617 1.00 43.00 288 THR A CA 1
ATOM 2325 C C . THR A 1 288 ? 10.228 14.666 -14.891 1.00 43.00 288 THR A C 1
ATOM 2327 O O . THR A 1 288 ? 10.453 15.695 -15.529 1.00 43.00 288 THR A O 1
ATOM 2330 N N . ASP A 1 289 ? 9.992 14.683 -13.579 1.00 39.00 289 ASP A N 1
ATOM 2331 C CA . ASP A 1 289 ? 9.950 15.917 -12.807 1.00 39.00 289 ASP A CA 1
ATOM 2332 C C . ASP A 1 289 ? 11.378 16.292 -12.385 1.00 39.00 289 ASP A C 1
ATOM 2334 O O . ASP A 1 289 ? 12.160 15.468 -11.912 1.00 39.00 289 ASP A O 1
ATOM 2338 N N . HIS A 1 290 ? 11.771 17.554 -12.559 1.00 36.59 290 HIS A N 1
ATOM 2339 C CA . HIS A 1 290 ? 13.009 18.063 -11.972 1.00 36.59 290 HIS A CA 1
ATOM 2340 C C . HIS A 1 290 ? 12.723 19.311 -11.124 1.00 36.59 290 HIS A C 1
ATOM 2342 O O . HIS A 1 290 ? 12.443 20.370 -11.688 1.00 36.59 290 HIS A O 1
ATOM 2348 N N . PRO A 1 291 ? 12.827 19.214 -9.777 1.00 47.47 291 PRO A N 1
ATOM 2349 C CA . PRO A 1 291 ? 13.175 18.015 -8.996 1.00 47.47 291 PRO A CA 1
ATOM 2350 C C . PRO A 1 291 ? 12.118 16.900 -9.106 1.00 47.47 291 PRO A C 1
ATOM 2352 O O . PRO A 1 291 ? 10.939 17.185 -9.240 1.00 47.47 291 PRO A O 1
ATOM 2355 N N . LEU A 1 292 ? 12.562 15.639 -8.992 1.00 51.59 292 LEU A N 1
ATOM 2356 C CA . LEU A 1 292 ? 11.757 14.404 -9.138 1.00 51.59 292 LEU A CA 1
ATOM 2357 C C . LEU A 1 292 ? 10.610 14.253 -8.125 1.00 51.59 292 LEU A C 1
ATOM 2359 O O . LEU A 1 292 ? 9.879 13.268 -8.141 1.00 51.59 292 LEU A O 1
ATOM 2363 N N . HIS A 1 293 ? 10.510 15.205 -7.206 1.00 58.31 293 HIS A N 1
ATOM 2364 C CA . HIS A 1 293 ? 9.469 15.321 -6.211 1.00 58.31 293 HIS A CA 1
ATOM 2365 C C . HIS A 1 293 ? 8.829 16.696 -6.368 1.00 58.31 293 HIS A C 1
ATOM 2367 O O . HIS A 1 293 ? 9.528 17.715 -6.305 1.00 58.31 293 HIS A O 1
ATOM 2373 N N . VAL A 1 294 ? 7.506 16.728 -6.495 1.00 66.25 294 VAL A N 1
ATOM 2374 C CA . VAL A 1 294 ? 6.749 17.979 -6.521 1.00 66.25 294 VAL A CA 1
ATOM 2375 C C . VAL A 1 294 ? 6.339 18.316 -5.098 1.00 66.25 294 VAL A C 1
ATOM 2377 O O . VAL A 1 294 ? 5.518 17.639 -4.484 1.00 66.25 294 VAL A O 1
ATOM 2380 N N . ASP A 1 295 ? 6.954 19.360 -4.548 1.00 68.62 295 ASP A N 1
ATOM 2381 C CA . ASP A 1 295 ? 6.592 19.852 -3.228 1.00 68.62 295 ASP A CA 1
ATOM 2382 C C . ASP A 1 295 ? 5.487 20.898 -3.342 1.00 68.62 295 ASP A C 1
ATOM 2384 O O . ASP A 1 295 ? 5.720 22.038 -3.742 1.00 68.62 295 ASP A O 1
ATOM 2388 N N . TYR A 1 296 ? 4.263 20.486 -3.032 1.00 77.31 296 TYR A N 1
ATOM 2389 C CA . TYR A 1 296 ? 3.079 21.325 -3.195 1.00 77.31 296 TYR A CA 1
ATOM 2390 C C . TYR A 1 296 ? 2.943 22.407 -2.117 1.00 77.31 296 TYR A C 1
ATOM 2392 O O . TYR A 1 296 ? 2.137 23.324 -2.258 1.00 77.31 296 TYR A O 1
ATOM 2400 N N . GLY A 1 297 ? 3.721 22.317 -1.035 1.00 79.38 297 GLY A N 1
ATOM 2401 C CA . GLY A 1 297 ? 3.656 23.255 0.084 1.00 79.38 297 GLY A CA 1
ATOM 2402 C C . GLY A 1 297 ? 2.385 23.188 0.926 1.00 79.38 297 GLY A C 1
ATOM 2403 O O . GLY A 1 297 ? 2.131 24.077 1.736 1.00 79.38 297 GLY A O 1
ATOM 2404 N N . PHE A 1 298 ? 1.613 22.117 0.774 1.00 85.56 298 PHE A N 1
ATOM 2405 C CA . PHE A 1 298 ? 0.450 21.782 1.586 1.00 85.56 298 PHE A CA 1
ATOM 2406 C C . PHE A 1 298 ? 0.340 20.264 1.749 1.00 85.56 298 PHE A C 1
ATOM 2408 O O . PHE A 1 298 ? 0.959 19.510 0.999 1.00 85.56 298 PHE A O 1
ATOM 2415 N N . ASP A 1 299 ? -0.452 19.830 2.727 1.00 84.50 299 ASP A N 1
ATOM 2416 C CA . ASP A 1 299 ? -0.828 18.429 2.905 1.00 84.50 299 ASP A CA 1
ATOM 2417 C C . ASP A 1 299 ? -1.804 18.016 1.789 1.00 84.50 299 ASP A C 1
ATOM 2419 O O . ASP A 1 299 ? -2.923 18.530 1.692 1.00 84.50 299 ASP A O 1
ATOM 2423 N N . ILE A 1 300 ? -1.345 17.122 0.911 1.00 85.94 300 ILE A N 1
ATOM 2424 C CA . ILE A 1 300 ? -2.076 16.658 -0.273 1.00 85.94 300 ILE A CA 1
ATOM 2425 C C . ILE A 1 300 ? -3.362 15.928 0.112 1.00 85.94 300 ILE A C 1
ATOM 2427 O O . ILE A 1 300 ? -4.400 16.164 -0.508 1.00 85.94 300 ILE A O 1
ATOM 2431 N N . GLU A 1 301 ? -3.314 15.060 1.124 1.00 83.12 301 GLU A N 1
ATOM 2432 C CA . GLU A 1 301 ? -4.485 14.293 1.557 1.00 83.12 301 GLU A CA 1
ATOM 2433 C C . GLU A 1 301 ? -5.536 15.226 2.144 1.00 83.12 301 GLU A C 1
ATOM 2435 O O . GLU A 1 301 ? -6.718 15.128 1.802 1.00 83.12 301 GLU A O 1
ATOM 2440 N N . LYS A 1 302 ? -5.099 16.202 2.947 1.00 85.94 302 LYS A N 1
ATOM 2441 C CA . LYS A 1 302 ? -5.984 17.241 3.470 1.00 85.94 302 LYS A CA 1
ATOM 2442 C C . LYS A 1 302 ? -6.614 18.065 2.346 1.00 85.94 302 LYS A C 1
ATOM 2444 O O . LYS A 1 302 ? -7.833 18.212 2.318 1.00 85.94 302 LYS A O 1
ATOM 2449 N N . ARG A 1 303 ? -5.819 18.550 1.384 1.00 90.69 303 ARG A N 1
ATOM 2450 C CA . ARG A 1 303 ? -6.314 19.334 0.235 1.00 90.69 303 ARG A CA 1
ATOM 2451 C C . ARG A 1 303 ? -7.334 18.553 -0.597 1.00 90.69 303 ARG A C 1
ATOM 2453 O O . ARG A 1 303 ? -8.309 19.151 -1.059 1.00 90.69 303 ARG A O 1
ATOM 2460 N N . LEU A 1 304 ? -7.111 17.253 -0.810 1.00 89.38 304 LEU A N 1
ATOM 2461 C CA . LEU A 1 304 ? -8.041 16.376 -1.528 1.00 89.38 304 LEU A CA 1
ATOM 2462 C C . LEU A 1 304 ? -9.321 16.136 -0.728 1.00 89.38 304 LEU A C 1
ATOM 2464 O O . LEU A 1 304 ? -10.402 16.245 -1.296 1.00 89.38 304 LEU A O 1
ATOM 2468 N N . THR A 1 305 ? -9.212 15.899 0.578 1.00 84.75 305 THR A N 1
ATOM 2469 C CA . THR A 1 305 ? -10.370 15.726 1.471 1.00 84.75 305 THR A CA 1
ATOM 2470 C C . THR A 1 305 ? -11.225 16.997 1.531 1.00 84.75 305 THR A C 1
ATOM 2472 O O . THR A 1 305 ? -12.448 16.924 1.529 1.00 84.75 305 THR A O 1
ATOM 2475 N N . GLU A 1 306 ? -10.605 18.180 1.508 1.00 87.94 306 GLU A N 1
ATOM 2476 C CA . GLU A 1 306 ? -11.315 19.465 1.438 1.00 87.94 306 GLU A CA 1
ATOM 2477 C C . GLU A 1 306 ? -12.002 19.692 0.080 1.00 87.94 306 GLU A C 1
ATOM 2479 O O . GLU A 1 306 ? -13.096 20.252 0.032 1.00 87.94 306 GLU A O 1
ATOM 2484 N N . ALA A 1 307 ? -11.385 19.265 -1.030 1.00 89.56 307 ALA A N 1
ATOM 2485 C CA . ALA A 1 307 ? -12.005 19.337 -2.360 1.00 89.56 307 ALA A CA 1
ATOM 2486 C C . ALA A 1 307 ? -13.154 18.339 -2.537 1.00 89.56 307 ALA A C 1
ATOM 2488 O O . ALA A 1 307 ? -14.117 18.639 -3.242 1.00 89.56 307 ALA A O 1
ATOM 2489 N N . PHE A 1 308 ? -13.030 17.160 -1.930 1.00 86.25 308 PHE A N 1
ATOM 2490 C CA . PHE A 1 308 ? -13.933 16.031 -2.107 1.00 86.25 308 PHE A CA 1
ATOM 2491 C C . PHE A 1 308 ? -14.373 15.493 -0.732 1.00 86.25 308 PHE A C 1
ATOM 2493 O O . PHE A 1 308 ? -13.975 14.400 -0.339 1.00 86.25 308 PHE A O 1
ATOM 2500 N N . PRO A 1 309 ? -15.201 16.242 0.022 1.00 77.56 309 PRO A N 1
ATOM 2501 C CA . PRO A 1 309 ? -15.556 15.903 1.407 1.00 77.56 309 PRO A CA 1
ATOM 2502 C C . PRO A 1 309 ? -16.438 14.656 1.553 1.00 77.56 309 PRO A C 1
ATOM 2504 O O . PRO A 1 309 ? -16.621 14.172 2.664 1.00 77.56 309 PRO A O 1
ATOM 2507 N N . PHE A 1 310 ? -16.991 14.157 0.447 1.00 75.44 310 PHE A N 1
ATOM 2508 C CA . PHE A 1 310 ? -17.798 12.935 0.380 1.00 75.44 310 PHE A CA 1
ATOM 2509 C C . PHE A 1 310 ? -17.064 11.825 -0.378 1.00 75.44 310 PHE A C 1
ATOM 2511 O O . PHE A 1 310 ? -17.690 10.975 -1.004 1.00 75.44 310 PHE A O 1
ATOM 2518 N N . ALA A 1 311 ? -15.733 11.886 -0.423 1.00 72.94 311 ALA A N 1
ATOM 2519 C CA . ALA A 1 311 ? -14.938 10.913 -1.141 1.00 72.94 311 ALA A CA 1
ATOM 2520 C C . ALA A 1 311 ? -14.974 9.554 -0.441 1.00 72.94 311 ALA A C 1
ATOM 2522 O O . ALA A 1 311 ? -14.330 9.365 0.584 1.00 72.94 311 ALA A O 1
ATOM 2523 N N . ASP A 1 312 ? -15.618 8.571 -1.066 1.00 69.31 312 ASP A N 1
ATOM 2524 C CA . ASP A 1 312 ? -15.583 7.173 -0.635 1.00 69.31 312 ASP A CA 1
ATOM 2525 C C . ASP A 1 312 ? -14.138 6.701 -0.405 1.00 69.31 312 ASP A C 1
ATOM 2527 O O . ASP A 1 312 ? -13.812 6.062 0.588 1.00 69.31 312 ASP A O 1
ATOM 2531 N N . ARG A 1 313 ? -13.236 7.003 -1.336 1.00 74.12 313 ARG A N 1
ATOM 2532 C CA . ARG A 1 313 ? -11.858 6.518 -1.291 1.00 74.12 313 ARG A CA 1
ATOM 2533 C C . ARG A 1 313 ? -10.901 7.495 -1.947 1.00 74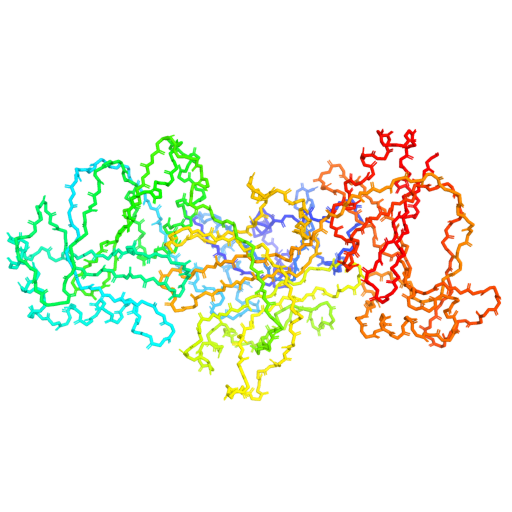.12 313 ARG A C 1
ATOM 2535 O O . ARG A 1 313 ? -11.213 8.089 -2.981 1.00 74.12 313 ARG A O 1
ATOM 2542 N N . LEU A 1 314 ? -9.708 7.591 -1.378 1.00 82.31 314 LEU A N 1
ATOM 2543 C CA . LEU A 1 314 ? -8.529 8.112 -2.051 1.00 82.31 314 LEU A CA 1
ATOM 2544 C C . LEU A 1 314 ? -7.750 6.929 -2.622 1.00 82.31 314 LEU A C 1
ATOM 2546 O O . LEU A 1 314 ? -7.661 5.865 -2.022 1.00 82.31 314 LEU A O 1
ATOM 2550 N N . ILE A 1 315 ? -7.196 7.110 -3.806 1.00 78.88 315 ILE A N 1
ATOM 2551 C CA . ILE A 1 315 ? -6.369 6.133 -4.493 1.00 78.88 315 ILE A CA 1
ATOM 2552 C C . ILE A 1 315 ? -4.950 6.686 -4.494 1.00 78.88 315 ILE A C 1
ATOM 2554 O O . ILE A 1 315 ? -4.629 7.615 -5.239 1.00 78.88 315 ILE A O 1
ATOM 2558 N N . GLY A 1 316 ? -4.101 6.129 -3.637 1.00 80.62 316 GLY A N 1
ATOM 2559 C CA . GLY A 1 316 ? -2.663 6.237 -3.815 1.00 80.62 316 GLY A CA 1
ATOM 2560 C C . GLY A 1 316 ? -2.271 5.424 -5.042 1.00 80.62 316 GLY A C 1
ATOM 2561 O O . GLY A 1 316 ? -2.740 4.308 -5.235 1.00 80.62 316 GLY A O 1
ATOM 2562 N N . ILE A 1 317 ? -1.459 6.008 -5.908 1.00 74.12 317 ILE A N 1
ATOM 2563 C CA . ILE A 1 317 ? -0.941 5.346 -7.097 1.00 74.12 317 ILE A CA 1
ATOM 2564 C C . ILE A 1 317 ? 0.560 5.329 -6.956 1.00 74.12 317 ILE A C 1
ATOM 2566 O O . ILE A 1 317 ? 1.170 6.392 -6.855 1.00 74.12 317 ILE A O 1
ATOM 2570 N N . TYR A 1 318 ? 1.138 4.139 -7.001 1.00 67.81 318 TYR A N 1
ATOM 2571 C CA . TYR A 1 318 ? 2.575 3.949 -7.054 1.00 67.81 318 TYR A CA 1
ATOM 2572 C C . TYR A 1 318 ? 2.885 3.206 -8.344 1.00 67.81 318 TYR A C 1
ATOM 2574 O O . TYR A 1 318 ? 2.540 2.048 -8.514 1.00 67.81 318 TYR A O 1
ATOM 2582 N N . LEU A 1 319 ? 3.474 3.891 -9.311 1.00 61.84 319 LEU A N 1
ATOM 2583 C CA . LEU A 1 319 ? 4.015 3.293 -10.520 1.00 61.84 319 LEU A CA 1
ATOM 2584 C C . LEU A 1 319 ? 5.516 3.175 -10.319 1.00 61.84 319 LEU A C 1
ATOM 2586 O O . LEU A 1 319 ? 6.206 4.191 -10.256 1.00 61.84 319 LEU A O 1
ATOM 2590 N N . HIS A 1 320 ? 6.010 1.948 -10.219 1.00 56.16 320 HIS A N 1
ATOM 2591 C CA . HIS A 1 320 ? 7.443 1.680 -10.230 1.00 56.16 320 HIS A CA 1
ATOM 2592 C C . HIS A 1 320 ? 7.911 1.447 -11.680 1.00 56.16 320 HIS A C 1
ATOM 2594 O O . HIS A 1 320 ? 7.153 0.930 -12.503 1.00 56.16 320 HIS A O 1
ATOM 2600 N N . ALA A 1 321 ? 9.146 1.834 -12.013 1.00 52.44 321 ALA A N 1
ATOM 2601 C CA . ALA A 1 321 ? 9.636 1.816 -13.392 1.00 52.44 321 ALA A CA 1
ATOM 2602 C C . ALA A 1 321 ? 9.922 0.397 -13.888 1.00 52.44 321 ALA A C 1
ATOM 2604 O O . ALA A 1 321 ? 10.842 -0.255 -13.397 1.00 52.44 321 ALA A O 1
ATOM 2605 N N . PHE A 1 322 ? 9.190 -0.043 -14.914 1.00 49.84 322 PHE A N 1
ATOM 2606 C CA . PHE A 1 322 ? 9.503 -1.239 -15.695 1.00 49.84 322 PHE A CA 1
ATOM 2607 C C . PHE A 1 322 ? 9.467 -0.917 -17.184 1.00 49.84 322 PHE A C 1
ATOM 2609 O O . PHE A 1 322 ? 8.622 -0.149 -17.641 1.00 49.84 322 PHE A O 1
ATOM 2616 N N . PHE A 1 323 ? 10.419 -1.468 -17.938 1.00 52.75 323 PHE A N 1
ATOM 2617 C CA . PHE A 1 323 ? 10.500 -1.358 -19.398 1.00 52.75 323 PHE A CA 1
ATOM 2618 C C . PHE A 1 323 ? 10.230 0.033 -20.009 1.00 52.75 323 PHE A C 1
ATOM 2620 O O . PHE A 1 323 ? 9.731 0.140 -21.124 1.00 52.75 323 PHE A O 1
ATOM 2627 N N . GLY A 1 324 ? 10.688 1.121 -19.378 1.00 47.59 324 GLY A N 1
ATOM 2628 C CA . GLY A 1 324 ? 10.588 2.491 -19.931 1.00 47.59 324 GLY A CA 1
ATOM 2629 C C . GLY A 1 324 ? 9.436 3.313 -19.446 1.00 47.59 324 GLY A C 1
ATOM 2630 O O . GLY A 1 324 ? 9.269 4.432 -19.905 1.00 47.59 324 GLY A O 1
ATOM 2631 N N . LYS A 1 325 ? 8.655 2.781 -18.516 1.00 52.59 325 LYS A N 1
ATOM 2632 C CA . LYS A 1 325 ? 7.640 3.583 -17.864 1.00 52.59 325 LYS A CA 1
ATOM 2633 C C . LYS A 1 325 ? 8.292 4.411 -16.764 1.00 52.59 325 LYS A C 1
ATOM 2635 O O . LYS A 1 325 ? 9.037 3.837 -15.967 1.00 52.59 325 LYS A O 1
ATOM 2640 N N . PRO A 1 326 ? 8.014 5.724 -16.711 1.00 53.22 326 PRO A N 1
ATOM 2641 C CA . PRO A 1 326 ? 8.513 6.560 -15.638 1.00 53.22 326 PRO A CA 1
ATOM 2642 C C . PRO A 1 326 ? 7.944 6.082 -14.302 1.00 53.22 326 PRO A C 1
ATOM 2644 O O . PRO A 1 326 ? 6.754 5.758 -14.222 1.00 53.22 326 PRO A O 1
ATOM 2647 N N . MET A 1 327 ? 8.752 6.086 -13.235 1.00 58.81 327 MET A N 1
ATOM 2648 C CA . MET A 1 327 ? 8.168 6.010 -11.896 1.00 58.81 327 MET A CA 1
ATOM 2649 C C . MET A 1 327 ? 7.228 7.193 -11.700 1.00 58.81 327 MET A C 1
ATOM 2651 O O . MET A 1 327 ? 7.572 8.331 -12.032 1.00 58.81 327 MET A O 1
ATOM 2655 N N . ARG A 1 328 ? 6.056 6.929 -11.131 1.00 67.31 328 ARG A N 1
ATOM 2656 C CA . ARG A 1 328 ? 5.105 7.969 -10.754 1.00 67.31 328 ARG A CA 1
ATOM 2657 C C . ARG A 1 328 ? 4.387 7.586 -9.482 1.00 67.31 328 ARG A C 1
ATOM 2659 O O . ARG A 1 328 ? 3.608 6.640 -9.489 1.00 67.31 328 ARG A O 1
ATOM 2666 N N . HIS A 1 329 ? 4.591 8.342 -8.414 1.00 74.31 329 HIS A N 1
ATOM 2667 C CA . HIS A 1 329 ? 3.810 8.179 -7.193 1.00 74.31 329 HIS A CA 1
ATOM 2668 C C . HIS A 1 329 ? 2.896 9.385 -7.010 1.00 74.31 329 HIS A C 1
ATOM 2670 O O . HIS A 1 329 ? 3.238 10.497 -7.409 1.00 74.31 329 HIS A O 1
ATOM 2676 N N . GLY A 1 330 ? 1.723 9.187 -6.429 1.00 80.25 330 GLY A N 1
ATOM 2677 C CA . GLY A 1 330 ? 0.828 10.287 -6.104 1.00 80.25 330 GLY A CA 1
ATOM 2678 C C . GLY A 1 330 ? -0.414 9.830 -5.369 1.00 80.25 330 GLY A C 1
ATOM 2679 O O . GLY A 1 330 ? -0.681 8.637 -5.253 1.00 80.25 330 GLY A O 1
ATOM 2680 N N . VAL A 1 331 ? -1.185 10.801 -4.895 1.00 87.50 331 VAL A N 1
ATOM 2681 C CA . VAL A 1 331 ? -2.476 10.559 -4.248 1.00 87.50 331 VAL A CA 1
ATOM 2682 C C . VAL A 1 331 ? -3.558 11.210 -5.087 1.00 87.50 331 VAL A C 1
ATOM 2684 O O . VAL A 1 331 ? -3.433 12.365 -5.505 1.00 87.50 331 VAL A O 1
ATOM 2687 N N . PHE A 1 332 ? -4.611 10.450 -5.357 1.00 87.81 332 PHE A N 1
ATOM 2688 C CA . PHE A 1 332 ? -5.678 10.848 -6.252 1.00 87.81 332 PHE A CA 1
ATOM 2689 C C . PHE A 1 332 ? -7.048 10.496 -5.684 1.00 87.81 332 PHE A C 1
ATOM 2691 O O . PHE A 1 332 ? -7.191 9.612 -4.854 1.00 87.81 332 PHE A O 1
ATOM 2698 N N . TYR A 1 333 ? -8.076 11.175 -6.165 1.00 87.75 333 TYR A N 1
ATOM 2699 C CA . TYR A 1 333 ? -9.475 10.872 -5.916 1.00 87.75 333 TYR A CA 1
ATOM 2700 C C . TYR A 1 333 ? -10.115 10.354 -7.205 1.00 87.75 333 TYR A C 1
ATOM 2702 O O . TYR A 1 333 ? -9.936 10.961 -8.263 1.00 87.75 333 TYR A O 1
ATOM 2710 N N . ALA A 1 334 ? -10.843 9.238 -7.138 1.00 85.06 334 ALA A N 1
ATOM 2711 C CA . ALA A 1 334 ? -11.609 8.734 -8.277 1.00 85.06 334 ALA A CA 1
ATOM 2712 C C . ALA A 1 334 ? -12.962 9.448 -8.364 1.00 85.06 334 ALA A C 1
ATOM 2714 O O . ALA A 1 334 ? -13.720 9.420 -7.401 1.00 85.06 334 ALA A O 1
ATOM 2715 N N . TYR A 1 335 ? -13.269 10.044 -9.518 1.00 84.44 335 TYR A N 1
ATOM 2716 C CA . TYR A 1 335 ? -14.454 10.886 -9.706 1.00 84.44 335 TYR A CA 1
ATOM 2717 C C . TYR A 1 335 ? -15.297 10.458 -10.922 1.00 84.44 335 TYR A C 1
ATOM 2719 O O . TYR A 1 335 ? -14.794 9.850 -11.876 1.00 84.44 335 TYR A O 1
ATOM 2727 N N . ASP A 1 336 ? -16.594 10.772 -10.888 1.00 82.75 336 ASP A N 1
ATOM 2728 C CA . ASP A 1 336 ? -17.541 10.523 -11.983 1.00 82.75 336 ASP A CA 1
ATOM 2729 C C . ASP A 1 336 ? -17.701 11.737 -12.928 1.00 82.75 336 ASP A C 1
ATOM 2731 O O . ASP A 1 336 ? -17.036 12.754 -12.774 1.00 82.75 336 ASP A O 1
ATOM 2735 N N . ASP A 1 337 ? -18.570 11.641 -13.941 1.00 80.56 337 ASP A N 1
ATOM 2736 C CA . ASP A 1 337 ? -18.804 12.734 -14.908 1.00 80.56 337 ASP A CA 1
ATOM 2737 C C . ASP A 1 337 ? -19.436 13.987 -14.291 1.00 80.56 337 ASP A C 1
ATOM 2739 O O . ASP A 1 337 ? -19.359 15.071 -14.870 1.00 80.56 337 ASP A O 1
ATOM 2743 N N . LEU A 1 338 ? -20.113 13.830 -13.155 1.00 84.81 338 LEU A N 1
ATOM 2744 C CA . LEU A 1 338 ? -20.915 14.876 -12.529 1.00 84.81 338 LEU A CA 1
ATOM 2745 C C . LEU A 1 338 ? -20.141 15.605 -11.431 1.00 84.81 338 LEU A C 1
ATOM 2747 O O . LEU A 1 338 ? -20.542 16.695 -11.021 1.00 84.81 338 LEU A O 1
ATOM 2751 N N . THR A 1 339 ? -19.034 15.027 -10.969 1.00 85.50 339 THR A N 1
ATOM 2752 C CA . THR A 1 339 ? -18.228 15.567 -9.884 1.00 85.50 339 THR A CA 1
ATOM 2753 C C . THR A 1 339 ? -17.380 16.749 -10.373 1.00 85.50 339 THR A C 1
ATOM 2755 O O . THR A 1 339 ? -16.481 16.570 -11.204 1.00 85.50 339 THR A O 1
ATOM 2758 N N . PRO A 1 340 ? -17.603 17.975 -9.860 1.00 88.69 340 PRO A N 1
ATOM 2759 C CA . PRO A 1 340 ? -16.789 19.122 -10.229 1.00 88.69 340 PRO A CA 1
ATOM 2760 C C . PRO A 1 340 ? -15.381 18.984 -9.639 1.00 88.69 340 PRO A C 1
ATOM 2762 O O . PRO A 1 340 ? -15.195 18.966 -8.426 1.00 88.69 340 PRO A O 1
ATOM 2765 N N . VAL A 1 341 ? -14.371 18.925 -10.508 1.00 90.88 341 VAL A N 1
ATOM 2766 C CA . VAL A 1 341 ? -12.957 18.914 -10.105 1.00 90.88 341 VAL A CA 1
ATOM 2767 C C . VAL A 1 341 ? -12.403 20.344 -10.163 1.00 90.88 341 VAL A C 1
ATOM 2769 O O . VAL A 1 341 ? -12.444 20.943 -11.245 1.00 90.88 341 VAL A O 1
ATOM 2772 N N . PRO A 1 342 ? -11.869 20.898 -9.057 1.00 93.44 342 PRO A N 1
ATOM 2773 C CA . PRO A 1 342 ? -11.199 22.197 -9.050 1.00 93.44 342 PRO A CA 1
ATOM 2774 C C . PRO A 1 342 ? -10.083 22.304 -10.100 1.00 93.44 342 PRO A C 1
ATOM 2776 O O . PRO A 1 342 ? -9.395 21.330 -10.402 1.00 93.44 342 PRO A O 1
ATOM 2779 N N . ASN A 1 343 ? -9.890 23.495 -10.671 1.00 90.88 343 ASN A N 1
ATOM 2780 C CA . ASN A 1 343 ? -8.930 23.702 -11.766 1.00 90.88 343 ASN A CA 1
ATOM 2781 C C . ASN A 1 343 ? -7.467 23.501 -11.353 1.00 90.88 343 ASN A C 1
ATOM 2783 O O . ASN A 1 343 ? -6.639 23.194 -12.206 1.00 90.88 343 ASN A O 1
ATOM 2787 N N . ASP A 1 344 ? -7.155 23.676 -10.072 1.00 90.38 344 ASP A N 1
ATOM 2788 C CA . ASP A 1 344 ? -5.822 23.474 -9.506 1.00 90.38 344 ASP A CA 1
ATOM 2789 C C . ASP A 1 344 ? -5.473 21.994 -9.283 1.00 90.38 344 ASP A C 1
ATOM 2791 O O . ASP A 1 344 ? -4.318 21.690 -8.996 1.00 90.38 344 ASP A O 1
ATOM 2795 N N . ILE A 1 345 ? -6.436 21.074 -9.435 1.00 92.69 345 ILE A N 1
ATOM 2796 C CA . ILE A 1 345 ? -6.228 19.636 -9.244 1.00 92.69 345 ILE A CA 1
ATOM 2797 C C . ILE A 1 345 ? -6.050 18.949 -10.614 1.00 92.69 345 ILE A C 1
ATOM 2799 O O . ILE A 1 345 ? -6.998 18.898 -11.410 1.00 92.69 345 ILE A O 1
ATOM 2803 N N . PRO A 1 346 ? -4.856 18.395 -10.913 1.00 87.94 346 PRO A N 1
ATOM 2804 C CA . PRO A 1 346 ? -4.596 17.679 -12.160 1.00 87.94 346 PRO A CA 1
ATOM 2805 C C . PRO A 1 346 ? -5.511 16.469 -12.349 1.00 87.94 346 PRO A C 1
ATOM 2807 O O . PRO A 1 346 ? -5.864 15.783 -11.393 1.00 87.94 346 PRO A O 1
ATOM 2810 N N . ARG A 1 347 ? -5.850 16.166 -13.606 1.00 87.06 347 ARG A N 1
ATOM 2811 C CA . ARG A 1 347 ? -6.676 15.010 -13.989 1.00 87.06 347 ARG A CA 1
ATOM 2812 C C . ARG A 1 347 ? -5.823 13.967 -14.704 1.00 87.06 347 ARG A C 1
ATOM 2814 O O . ARG A 1 347 ? -4.894 14.300 -15.435 1.00 87.06 347 ARG A O 1
ATOM 2821 N N . THR A 1 348 ? -6.124 12.695 -14.503 1.00 83.38 348 THR A N 1
ATOM 2822 C CA . THR A 1 348 ? -5.454 11.562 -15.151 1.00 83.38 348 THR A CA 1
ATOM 2823 C C . THR A 1 348 ? -6.463 10.432 -15.348 1.00 83.38 348 THR A C 1
ATOM 2825 O O . THR A 1 348 ? -7.427 10.317 -14.595 1.00 83.38 348 THR A O 1
ATOM 2828 N N . ASN A 1 349 ? -6.247 9.594 -16.361 1.00 80.06 349 ASN A N 1
ATOM 2829 C CA . ASN A 1 349 ? -7.037 8.387 -16.588 1.00 80.06 349 ASN A CA 1
ATOM 2830 C C . ASN A 1 349 ? -6.183 7.153 -16.294 1.00 80.06 349 ASN A C 1
ATOM 2832 O O . ASN A 1 349 ? -5.074 7.040 -16.811 1.00 80.06 349 ASN A O 1
ATOM 2836 N N . LEU A 1 350 ? -6.716 6.217 -15.514 1.00 75.38 350 LEU A N 1
ATOM 2837 C CA . LEU A 1 350 ? -6.134 4.893 -15.312 1.00 75.38 350 LEU A CA 1
ATOM 2838 C C . LEU A 1 350 ? -6.908 3.869 -16.126 1.00 75.38 350 LEU A C 1
ATOM 2840 O O . LEU A 1 350 ? -8.137 3.817 -16.061 1.00 75.38 350 LEU A O 1
ATOM 2844 N N . LYS A 1 351 ? -6.187 3.057 -16.900 1.00 74.06 351 LYS A N 1
ATOM 2845 C CA . LYS A 1 351 ? -6.782 1.988 -17.708 1.00 74.06 351 LYS A CA 1
ATOM 2846 C C . LYS A 1 351 ? -7.463 0.953 -16.804 1.00 74.06 351 LYS A C 1
ATOM 2848 O O . LYS A 1 351 ? -7.015 0.703 -15.688 1.00 74.06 351 LYS A O 1
ATOM 285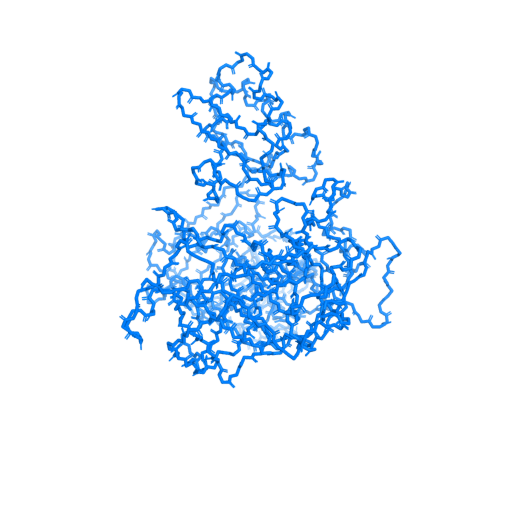3 N N . ALA A 1 352 ? -8.544 0.365 -17.311 1.00 78.19 352 ALA A N 1
ATOM 2854 C CA . ALA A 1 352 ? -9.237 -0.728 -16.639 1.00 78.19 352 ALA A CA 1
ATOM 2855 C C . ALA A 1 352 ? -8.330 -1.962 -16.508 1.00 78.19 352 ALA A C 1
ATOM 2857 O O . ALA A 1 352 ? -7.463 -2.182 -17.358 1.00 78.19 352 ALA A O 1
ATOM 2858 N N . GLY A 1 353 ? -8.571 -2.802 -15.504 1.00 78.00 353 GLY A N 1
ATOM 2859 C CA . GLY A 1 353 ? -7.803 -4.028 -15.309 1.00 78.00 353 GLY A CA 1
ATOM 2860 C C . GLY A 1 353 ? -8.331 -4.908 -14.185 1.00 78.00 353 GLY A C 1
ATOM 2861 O O . GLY A 1 353 ? -9.156 -4.489 -13.375 1.00 78.00 353 GLY A O 1
ATOM 2862 N N . TRP A 1 354 ? -7.845 -6.144 -14.143 1.00 78.62 354 TRP A N 1
ATOM 2863 C CA . TRP A 1 354 ? -8.017 -7.022 -12.990 1.00 78.62 354 TRP A CA 1
ATOM 2864 C C . TRP A 1 354 ? -6.918 -6.749 -11.977 1.00 78.62 354 TRP A C 1
ATOM 2866 O O . TRP A 1 354 ? -5.767 -6.557 -12.360 1.00 78.62 354 TRP A O 1
ATOM 2876 N N . PHE A 1 355 ? -7.277 -6.740 -10.699 1.00 79.25 355 PHE A N 1
ATOM 2877 C CA . PHE A 1 355 ? -6.356 -6.511 -9.600 1.00 79.25 355 PHE A CA 1
ATOM 2878 C C . PHE A 1 355 ? -6.544 -7.574 -8.520 1.00 79.25 355 PHE A C 1
ATOM 2880 O O . PHE A 1 355 ? -7.674 -7.925 -8.173 1.00 79.25 355 PHE A O 1
ATOM 2887 N N . LEU A 1 356 ? -5.434 -8.072 -7.982 1.00 78.38 356 LEU A N 1
ATOM 2888 C CA . LEU A 1 356 ? -5.388 -8.751 -6.696 1.00 78.38 356 LEU A CA 1
ATOM 2889 C C . LEU A 1 356 ? -5.424 -7.673 -5.618 1.00 78.38 356 LEU A C 1
ATOM 2891 O O . LEU A 1 356 ? -4.481 -6.901 -5.485 1.00 78.38 356 LEU A O 1
ATOM 2895 N N . VAL A 1 357 ? -6.532 -7.612 -4.890 1.00 78.62 357 VAL A N 1
ATOM 2896 C CA . VAL A 1 357 ? -6.760 -6.677 -3.793 1.00 78.62 357 VAL A CA 1
ATOM 2897 C C . VAL A 1 357 ? -6.550 -7.410 -2.480 1.00 78.62 357 VAL A C 1
ATOM 2899 O O . VAL A 1 357 ? -7.328 -8.304 -2.132 1.00 78.62 357 VAL A O 1
ATOM 2902 N N . GLU A 1 358 ? -5.490 -7.040 -1.776 1.00 78.44 358 GLU A N 1
ATOM 2903 C CA . GLU A 1 358 ? -5.175 -7.474 -0.427 1.00 78.44 358 GLU A CA 1
ATOM 2904 C C . GLU A 1 358 ? -5.734 -6.482 0.602 1.00 78.44 358 GLU A C 1
ATOM 2906 O O . GLU A 1 358 ? -5.516 -5.276 0.522 1.00 78.44 358 GLU A O 1
ATOM 2911 N N . GLY A 1 359 ? -6.432 -7.015 1.599 1.00 76.00 359 GLY A N 1
ATOM 2912 C CA . GLY A 1 359 ? -6.997 -6.275 2.722 1.00 76.00 359 GLY A CA 1
ATOM 2913 C C . GLY A 1 359 ? -7.051 -7.137 3.982 1.00 76.00 359 GLY A C 1
ATOM 2914 O O . GLY A 1 359 ? -6.472 -8.228 4.039 1.00 76.00 359 GLY A O 1
ATOM 2915 N N . ARG A 1 360 ? -7.767 -6.667 5.006 1.00 75.94 360 ARG A N 1
ATOM 2916 C CA . ARG A 1 360 ? -7.988 -7.407 6.259 1.00 75.94 360 ARG A CA 1
ATOM 2917 C C . ARG A 1 360 ? -9.480 -7.488 6.574 1.00 75.94 360 ARG A C 1
ATOM 2919 O O . ARG A 1 360 ? -10.193 -6.508 6.399 1.00 75.94 360 ARG A O 1
ATOM 2926 N N . LYS A 1 361 ? -9.948 -8.637 7.086 1.00 68.06 361 LYS A N 1
ATOM 2927 C CA . LYS A 1 361 ? -11.374 -8.897 7.406 1.00 68.06 361 LYS A CA 1
ATOM 2928 C C . LYS A 1 361 ? -11.998 -7.935 8.420 1.00 68.06 361 LYS A C 1
ATOM 2930 O O . LYS A 1 361 ? -13.216 -7.913 8.541 1.00 68.06 361 LYS A O 1
ATOM 2935 N N . HIS A 1 362 ? -11.194 -7.210 9.187 1.00 67.50 362 HIS A N 1
ATOM 2936 C CA . HIS A 1 362 ? -11.677 -6.247 10.164 1.00 67.50 362 HIS A CA 1
ATOM 2937 C C . HIS A 1 362 ? -10.835 -4.987 10.112 1.00 67.50 362 HIS A C 1
ATOM 2939 O O . HIS A 1 362 ? -9.647 -5.011 9.787 1.00 67.50 362 HIS A O 1
ATOM 2945 N N . PHE A 1 363 ? -11.507 -3.887 10.415 1.00 61.00 363 PHE A N 1
ATOM 2946 C CA . PHE A 1 363 ? -11.072 -2.571 10.012 1.00 61.00 363 PHE A CA 1
ATOM 2947 C C . PHE A 1 363 ? -9.972 -1.961 10.879 1.00 61.00 363 PHE A C 1
ATOM 2949 O O . PHE A 1 363 ? -9.298 -1.021 10.469 1.00 61.00 363 PHE A O 1
ATOM 2956 N N . ASN A 1 364 ? -9.710 -2.467 12.064 1.00 51.75 364 ASN A N 1
ATOM 2957 C CA . ASN A 1 364 ? -8.913 -1.655 12.952 1.00 51.75 364 ASN A CA 1
ATOM 2958 C C . ASN A 1 364 ? -7.406 -1.839 12.613 1.00 51.75 364 ASN A C 1
ATOM 2960 O O . ASN A 1 364 ? -6.777 -2.814 12.969 1.00 51.75 364 ASN A O 1
ATOM 2964 N N . GLY A 1 365 ? -6.861 -0.943 11.784 1.00 42.09 365 GLY A N 1
ATOM 2965 C CA . GLY A 1 365 ? -5.456 -0.519 11.668 1.00 42.09 365 GLY A CA 1
ATOM 2966 C C . GLY A 1 365 ? -4.351 -1.499 11.234 1.00 42.09 365 GLY A C 1
ATOM 2967 O O . GLY A 1 365 ? -3.270 -1.497 11.819 1.00 42.09 365 GLY A O 1
ATOM 2968 N N . GLY A 1 366 ? -4.534 -2.255 10.155 1.00 45.75 366 GLY A N 1
ATOM 2969 C CA . GLY A 1 366 ? -3.390 -2.818 9.429 1.00 45.75 366 GLY A CA 1
ATOM 2970 C C . GLY A 1 366 ? -3.255 -2.195 8.047 1.00 45.75 366 GLY A C 1
ATOM 2971 O O . GLY A 1 366 ? -4.112 -2.438 7.204 1.00 45.75 366 GLY A O 1
ATOM 2972 N N . VAL A 1 367 ? -2.177 -1.449 7.800 1.00 45.47 367 VAL A N 1
ATOM 2973 C CA . VAL A 1 367 ? -1.634 -1.306 6.442 1.00 45.47 367 VAL A CA 1
ATOM 2974 C C . VAL A 1 367 ? -0.989 -2.654 6.114 1.00 45.47 367 VAL A C 1
ATOM 2976 O O . VAL A 1 367 ? -0.247 -3.195 6.935 1.00 45.47 367 VAL A O 1
ATOM 2979 N N . SER A 1 368 ? -1.316 -3.258 4.971 1.00 46.72 368 SER A N 1
ATOM 2980 C CA . SER A 1 368 ? -0.381 -4.228 4.396 1.00 46.72 368 SER A CA 1
ATOM 2981 C C . SER A 1 368 ? 0.756 -3.381 3.843 1.00 46.72 368 SER A C 1
ATOM 2983 O O . SER A 1 368 ? 0.504 -2.565 2.969 1.00 46.72 368 SER A O 1
ATOM 2985 N N . ASP A 1 369 ? 1.957 -3.449 4.425 1.00 40.53 369 ASP A N 1
ATOM 2986 C CA . ASP A 1 369 ? 3.084 -2.644 3.924 1.00 40.53 369 ASP A CA 1
ATOM 2987 C C . ASP A 1 369 ? 3.527 -3.151 2.543 1.00 40.53 369 ASP A C 1
ATOM 2989 O O . ASP A 1 369 ? 4.012 -2.371 1.730 1.00 40.53 369 ASP A O 1
ATOM 2993 N N . TYR A 1 370 ? 3.324 -4.446 2.277 1.00 41.66 370 TYR A N 1
ATOM 2994 C CA . TYR A 1 370 ? 3.628 -5.126 1.023 1.00 41.66 370 TYR A CA 1
ATOM 2995 C C . TYR A 1 370 ? 2.830 -6.445 0.943 1.00 41.66 370 TYR A C 1
ATOM 2997 O O . TYR A 1 370 ? 2.908 -7.257 1.870 1.00 41.66 370 TYR A O 1
ATOM 3005 N N . PRO A 1 371 ? 2.122 -6.735 -0.158 1.00 42.47 371 PRO A N 1
ATOM 3006 C CA . PRO A 1 371 ? 1.578 -8.052 -0.428 1.00 42.47 371 PRO A CA 1
ATOM 3007 C C . PRO A 1 371 ? 2.710 -8.930 -0.993 1.00 42.47 371 PRO A C 1
ATOM 3009 O O . PRO A 1 371 ? 3.163 -8.722 -2.114 1.00 42.47 371 PRO A O 1
ATOM 3012 N N . PHE A 1 372 ? 3.214 -9.890 -0.213 1.00 49.62 372 PHE A N 1
ATOM 3013 C CA . PHE A 1 372 ? 4.187 -10.888 -0.699 1.00 49.62 372 PHE A CA 1
ATOM 3014 C C . PHE A 1 372 ? 3.549 -12.244 -1.028 1.00 49.62 372 PHE A C 1
ATOM 3016 O O . PHE A 1 372 ? 4.189 -13.092 -1.651 1.00 49.62 372 PHE A O 1
ATOM 3023 N N . ASP A 1 373 ? 2.293 -12.463 -0.627 1.00 48.97 373 ASP A N 1
ATOM 3024 C CA . ASP A 1 373 ? 1.718 -13.806 -0.634 1.00 48.97 373 ASP A CA 1
ATOM 3025 C C . ASP A 1 373 ? 0.610 -13.958 -1.662 1.00 48.97 373 ASP A C 1
ATOM 3027 O O . ASP A 1 373 ? -0.467 -13.361 -1.571 1.00 48.97 373 ASP A O 1
ATOM 3031 N N . ARG A 1 374 ? 0.866 -14.868 -2.601 1.00 49.44 374 ARG A N 1
ATOM 3032 C CA . ARG A 1 374 ? -0.146 -15.412 -3.501 1.00 49.44 374 ARG A CA 1
ATOM 3033 C C . ARG A 1 374 ? -1.280 -16.027 -2.681 1.00 49.44 374 ARG A C 1
ATOM 3035 O O . ARG A 1 374 ? -1.013 -16.795 -1.753 1.00 49.44 374 ARG A O 1
ATOM 3042 N N . PRO A 1 375 ? -2.551 -15.783 -3.029 1.00 50.88 375 PRO A N 1
ATOM 3043 C CA . PRO A 1 375 ? -3.648 -16.450 -2.353 1.00 50.88 375 PRO A CA 1
ATOM 3044 C C . PRO A 1 375 ? -3.553 -17.958 -2.606 1.00 50.88 375 PRO A C 1
ATOM 3046 O O . PRO A 1 375 ? -3.610 -18.406 -3.751 1.00 50.88 375 PRO A O 1
ATOM 3049 N N . ILE A 1 376 ? -3.487 -18.745 -1.531 1.00 45.53 376 ILE A N 1
ATOM 3050 C CA . ILE A 1 376 ? -3.335 -20.216 -1.544 1.00 45.53 376 ILE A CA 1
ATOM 3051 C C . ILE A 1 376 ? -4.459 -20.931 -2.336 1.00 45.53 376 ILE A C 1
ATOM 3053 O O . ILE A 1 376 ? -4.313 -22.085 -2.729 1.00 45.53 376 ILE A O 1
ATOM 3057 N N . ASN A 1 377 ? -5.571 -20.245 -2.630 1.00 49.47 377 ASN A N 1
ATOM 3058 C CA . ASN A 1 377 ? -6.791 -20.840 -3.187 1.00 49.47 377 ASN A CA 1
ATOM 3059 C C . ASN A 1 377 ? -7.098 -20.488 -4.656 1.00 49.47 377 ASN A C 1
ATOM 3061 O O . ASN A 1 377 ? -8.178 -20.834 -5.143 1.00 49.47 377 ASN A O 1
ATOM 3065 N N . PHE A 1 378 ? -6.201 -19.818 -5.385 1.00 57.72 378 PHE A N 1
ATOM 3066 C CA . PHE A 1 378 ? -6.424 -19.557 -6.813 1.00 57.72 378 PHE A CA 1
ATOM 3067 C C . PHE A 1 378 ? -6.069 -20.779 -7.671 1.00 57.72 378 PHE A C 1
ATOM 3069 O O . PHE A 1 378 ? -4.950 -21.279 -7.643 1.00 57.72 378 PHE A O 1
ATOM 3076 N N . ARG A 1 379 ? -7.037 -21.261 -8.466 1.00 60.16 379 ARG A N 1
ATOM 3077 C CA . ARG A 1 379 ? -6.828 -22.359 -9.435 1.00 60.16 379 ARG A CA 1
ATOM 3078 C C . ARG A 1 379 ? -6.125 -21.906 -10.717 1.00 60.16 379 ARG A C 1
ATOM 3080 O O . ARG A 1 379 ? -5.612 -22.744 -11.449 1.00 60.16 379 ARG A O 1
ATOM 3087 N N . THR A 1 380 ? -6.131 -20.604 -10.993 1.00 62.41 380 THR A N 1
ATOM 3088 C CA . THR A 1 380 ? -5.484 -19.994 -12.159 1.00 62.41 380 THR A CA 1
ATOM 3089 C C . THR A 1 380 ? -4.153 -19.406 -11.724 1.00 62.41 380 THR A C 1
ATOM 3091 O O . THR A 1 380 ? -4.113 -18.652 -10.751 1.00 62.41 380 THR A O 1
ATOM 3094 N N . LYS A 1 381 ? -3.073 -19.727 -12.445 1.00 67.12 381 LYS A N 1
ATOM 3095 C CA . LYS A 1 381 ? -1.783 -19.080 -12.221 1.00 67.12 381 LYS A CA 1
ATOM 3096 C C . LYS A 1 381 ? -1.911 -17.612 -12.631 1.00 67.12 381 LYS A C 1
ATOM 3098 O O . LYS A 1 381 ? -2.262 -17.311 -13.769 1.00 67.12 381 LYS A O 1
ATOM 3103 N N . VAL A 1 382 ? -1.672 -16.720 -11.685 1.00 67.69 382 VAL A N 1
ATOM 3104 C CA . VAL A 1 382 ? -1.622 -15.280 -11.919 1.00 67.69 382 VAL A CA 1
ATOM 3105 C C . VAL A 1 382 ? -0.191 -14.817 -11.711 1.00 67.69 382 VAL A C 1
ATOM 3107 O O . VAL A 1 382 ? 0.470 -15.284 -10.779 1.00 67.69 382 VAL A O 1
ATOM 3110 N N . ASP A 1 383 ? 0.284 -13.956 -12.605 1.00 64.44 383 ASP A N 1
ATOM 3111 C CA . ASP A 1 383 ? 1.471 -13.163 -12.346 1.00 64.44 383 ASP A CA 1
ATOM 3112 C C . ASP A 1 383 ? 0.980 -11.943 -11.606 1.00 64.44 383 ASP A C 1
ATOM 3114 O O . ASP A 1 383 ? 0.162 -11.143 -12.078 1.00 64.44 383 ASP A O 1
ATOM 3118 N N . ASP A 1 384 ? 1.447 -11.879 -10.385 1.00 56.06 384 ASP A N 1
ATOM 3119 C CA . ASP A 1 384 ? 1.373 -10.703 -9.583 1.00 56.06 384 ASP A CA 1
ATOM 3120 C C . ASP A 1 384 ? 2.554 -9.842 -10.023 1.00 56.06 384 ASP A C 1
ATOM 3122 O O . ASP A 1 384 ? 3.710 -10.194 -9.813 1.00 56.06 384 ASP A O 1
ATOM 3126 N N . MET A 1 385 ? 2.278 -8.723 -10.700 1.00 53.75 385 MET A N 1
ATOM 3127 C CA . MET A 1 385 ? 3.316 -7.789 -11.164 1.00 53.75 385 MET A CA 1
ATOM 3128 C C . MET A 1 385 ? 3.914 -7.000 -9.981 1.00 53.75 385 MET A C 1
ATOM 3130 O O . MET A 1 385 ? 3.962 -5.770 -9.993 1.00 53.75 385 MET A O 1
ATOM 3134 N N . HIS A 1 386 ? 4.319 -7.732 -8.941 1.00 51.81 386 HIS A N 1
ATOM 3135 C CA . HIS A 1 386 ? 4.640 -7.326 -7.580 1.00 51.81 386 HIS A CA 1
ATOM 3136 C C . HIS A 1 386 ? 5.750 -6.304 -7.467 1.00 51.81 386 HIS A C 1
ATOM 3138 O O . HIS A 1 386 ? 5.989 -5.842 -6.369 1.00 51.81 386 HIS A O 1
ATOM 3144 N N . HIS A 1 387 ? 6.472 -6.011 -8.537 1.00 41.06 387 HIS A N 1
ATOM 3145 C CA . HIS A 1 387 ? 7.433 -4.928 -8.680 1.00 41.06 387 HIS A CA 1
ATOM 3146 C C . HIS A 1 387 ? 8.044 -5.079 -10.079 1.00 41.06 387 HIS A C 1
ATOM 3148 O O . HIS A 1 387 ? 8.148 -6.212 -10.509 1.00 41.06 387 HIS A O 1
ATOM 3154 N N . PRO A 1 388 ? 8.496 -4.027 -10.781 1.00 49.03 388 PRO A N 1
ATOM 3155 C CA . PRO A 1 388 ? 7.877 -2.729 -10.884 1.00 49.03 388 PRO A CA 1
ATOM 3156 C C . PRO A 1 388 ? 6.590 -2.803 -11.721 1.00 49.03 388 PRO A C 1
ATOM 3158 O O . PRO A 1 388 ? 6.538 -3.394 -12.797 1.00 49.03 388 PRO A O 1
ATOM 3161 N N . GLY A 1 389 ? 5.544 -2.157 -11.221 1.00 57.09 389 GLY A N 1
ATOM 3162 C CA . GLY A 1 389 ? 4.221 -2.115 -11.832 1.00 57.09 389 GLY A CA 1
ATOM 3163 C C . GLY A 1 389 ? 3.383 -0.999 -11.217 1.00 57.09 389 GLY A C 1
ATOM 3164 O O . GLY A 1 389 ? 3.885 -0.236 -10.392 1.00 57.09 389 GLY A O 1
ATOM 3165 N N . LEU A 1 390 ? 2.128 -0.878 -11.651 1.00 65.25 390 LEU A N 1
ATOM 3166 C CA . LEU A 1 390 ? 1.114 -0.042 -11.004 1.00 65.25 390 LEU A CA 1
ATOM 3167 C C . LEU A 1 390 ? 0.702 -0.693 -9.687 1.00 65.25 390 LEU A C 1
ATOM 3169 O O . LEU A 1 390 ? 0.365 -1.863 -9.691 1.00 65.25 390 LEU A O 1
ATOM 3173 N N . TRP A 1 391 ? 0.650 0.068 -8.609 1.00 73.69 391 TRP A N 1
ATOM 3174 C CA . TRP A 1 391 ? 0.066 -0.327 -7.338 1.00 73.69 391 TRP A CA 1
ATOM 3175 C C . TRP A 1 391 ? -0.976 0.707 -6.980 1.00 73.69 391 TRP A C 1
ATOM 3177 O O . TRP A 1 391 ? -0.773 1.911 -7.188 1.00 73.69 391 TRP A O 1
ATOM 3187 N N . LEU A 1 392 ? -2.094 0.225 -6.467 1.00 78.31 392 LEU A N 1
ATOM 3188 C CA . LEU A 1 392 ? -3.168 1.063 -5.988 1.00 78.31 392 LEU A CA 1
ATOM 3189 C C . LEU A 1 392 ? -3.281 0.879 -4.478 1.00 78.31 392 LEU A C 1
ATOM 3191 O O . LEU A 1 392 ? -3.658 -0.190 -4.009 1.00 78.31 392 LEU A O 1
ATOM 3195 N N . ASP A 1 393 ? -3.013 1.942 -3.735 1.00 81.12 393 ASP A N 1
ATOM 3196 C CA . ASP A 1 393 ? -3.385 2.035 -2.331 1.00 81.12 393 ASP A CA 1
ATOM 3197 C C . ASP A 1 393 ? -4.806 2.579 -2.288 1.00 81.12 393 ASP A C 1
ATOM 3199 O O . ASP A 1 393 ? -5.034 3.780 -2.457 1.00 81.12 393 ASP A O 1
ATOM 3203 N N . VAL A 1 394 ? -5.787 1.716 -2.073 1.00 79.50 394 VAL A N 1
ATOM 3204 C CA . VAL A 1 394 ? -7.164 2.156 -1.881 1.00 79.50 394 VAL A CA 1
ATOM 3205 C C . VAL A 1 394 ? -7.321 2.564 -0.425 1.00 79.50 394 VAL A C 1
ATOM 3207 O O . VAL A 1 394 ? -7.509 1.730 0.456 1.00 79.50 394 VAL A O 1
ATOM 3210 N N . ARG A 1 395 ? -7.197 3.866 -0.175 1.00 80.38 395 ARG A N 1
ATOM 3211 C CA . ARG A 1 395 ? -7.308 4.484 1.145 1.00 80.38 395 ARG A CA 1
ATOM 3212 C C . ARG A 1 395 ? -8.742 4.916 1.383 1.00 80.38 395 ARG A C 1
ATOM 3214 O O . ARG A 1 395 ? -9.348 5.577 0.544 1.00 80.38 395 ARG A O 1
ATOM 3221 N N . TYR A 1 396 ? -9.257 4.607 2.558 1.00 77.31 396 TYR A N 1
ATOM 3222 C CA . TYR A 1 396 ? -10.609 4.961 2.962 1.00 77.31 396 TYR A CA 1
ATOM 3223 C C . TYR A 1 396 ? -10.524 6.073 4.021 1.00 77.31 396 TYR A C 1
ATOM 3225 O O . TYR A 1 396 ? -10.361 5.776 5.207 1.00 77.31 396 TYR A O 1
ATOM 3233 N N . PRO A 1 397 ? -10.539 7.362 3.616 1.00 69.56 397 PRO A N 1
ATOM 3234 C CA . PRO A 1 397 ? -10.190 8.486 4.493 1.00 69.56 397 PRO A CA 1
ATOM 3235 C C . PRO A 1 397 ? -11.207 8.712 5.618 1.00 69.56 397 PRO A C 1
ATOM 3237 O O . PRO A 1 397 ? -10.841 9.191 6.690 1.00 69.56 397 PRO A O 1
ATOM 3240 N N . HIS A 1 398 ? -12.472 8.352 5.389 1.00 68.00 398 HIS A N 1
ATOM 3241 C CA . HIS A 1 398 ? -13.547 8.463 6.380 1.00 68.00 398 HIS A CA 1
ATOM 3242 C C . HIS A 1 398 ? -13.653 7.243 7.293 1.00 68.00 398 HIS A C 1
ATOM 3244 O O . HIS A 1 398 ? -14.357 7.287 8.303 1.00 68.00 398 HIS A O 1
ATOM 3250 N N . ALA A 1 399 ? -12.915 6.182 6.977 1.00 67.25 399 ALA A N 1
ATOM 3251 C CA . ALA A 1 399 ? -12.850 5.015 7.820 1.00 67.25 399 ALA A CA 1
ATOM 3252 C C . ALA A 1 399 ? -12.038 5.359 9.089 1.00 67.25 399 ALA A C 1
ATOM 3254 O O . ALA A 1 399 ? -10.862 5.746 9.032 1.00 67.25 399 ALA A O 1
ATOM 3255 N N . ARG A 1 400 ? -12.645 5.136 10.257 1.00 59.97 400 ARG A N 1
ATOM 3256 C CA . ARG A 1 400 ? -12.060 5.186 11.618 1.00 59.97 400 ARG A CA 1
ATOM 3257 C C . ARG A 1 400 ? -10.889 4.196 11.856 1.00 59.97 400 ARG A C 1
ATOM 3259 O O . ARG A 1 400 ? -11.050 3.139 12.448 1.00 59.97 400 ARG A O 1
ATOM 3266 N N . GLY A 1 401 ? -9.701 4.488 11.341 1.00 56.06 401 GLY A N 1
ATOM 3267 C CA . GLY A 1 401 ? -8.666 3.449 11.169 1.00 56.06 401 GLY A CA 1
ATOM 3268 C C . GLY A 1 401 ? -7.634 3.807 10.117 1.00 56.06 401 GLY A C 1
ATOM 3269 O O . GLY A 1 401 ? -6.474 3.427 10.240 1.00 56.06 401 GLY A O 1
ATOM 3270 N N . GLY A 1 402 ? -8.050 4.580 9.105 1.00 60.75 402 GLY A N 1
ATOM 3271 C CA . GLY A 1 402 ? -7.289 4.750 7.871 1.00 60.75 402 GLY A CA 1
ATOM 3272 C C . GLY A 1 402 ? -7.142 3.416 7.145 1.00 60.75 402 GLY A C 1
ATOM 3273 O O . GLY A 1 402 ? -6.025 2.933 7.002 1.00 60.75 402 GLY A O 1
ATOM 3274 N N . HIS A 1 403 ? -8.261 2.787 6.756 1.00 74.50 403 HIS A N 1
ATOM 3275 C CA . HIS A 1 403 ? -8.215 1.485 6.078 1.00 74.50 403 HIS A CA 1
ATOM 3276 C C . HIS A 1 403 ? -7.460 1.668 4.777 1.00 74.50 403 HIS A C 1
ATOM 3278 O O . HIS A 1 403 ? -7.731 2.629 4.050 1.00 74.50 403 HIS A O 1
ATOM 3284 N N . ILE A 1 404 ? -6.565 0.739 4.473 1.00 76.12 404 ILE A N 1
ATOM 3285 C CA . ILE A 1 404 ? -5.909 0.695 3.179 1.00 76.12 404 ILE A CA 1
ATOM 3286 C C . ILE A 1 404 ? -6.002 -0.733 2.669 1.00 76.12 404 ILE A C 1
ATOM 3288 O O . ILE A 1 404 ? -5.592 -1.671 3.351 1.00 76.12 404 ILE A O 1
ATOM 3292 N N . GLU A 1 405 ? -6.546 -0.878 1.470 1.00 79.81 405 GLU A N 1
ATOM 3293 C CA . GLU A 1 405 ? -6.391 -2.090 0.677 1.00 79.81 405 GLU A CA 1
ATOM 3294 C C . GLU A 1 405 ? -5.292 -1.849 -0.353 1.00 79.81 405 GLU A C 1
ATOM 3296 O O . GLU A 1 405 ? -5.215 -0.772 -0.948 1.00 79.81 405 GLU A O 1
ATOM 3301 N N . LEU A 1 406 ? -4.449 -2.851 -0.572 1.00 78.69 406 LEU A N 1
ATOM 3302 C CA . LEU A 1 406 ? -3.429 -2.811 -1.609 1.00 78.69 406 LEU A CA 1
ATOM 3303 C C . LEU A 1 406 ? -3.904 -3.593 -2.818 1.00 78.69 406 LEU A C 1
ATOM 3305 O O . LEU A 1 406 ? -4.266 -4.759 -2.706 1.00 78.69 406 LEU A O 1
ATOM 3309 N N . ALA A 1 407 ? -3.881 -2.967 -3.983 1.00 78.12 407 ALA A N 1
ATOM 3310 C CA . ALA A 1 407 ? -4.329 -3.567 -5.222 1.00 78.12 407 ALA A CA 1
ATOM 3311 C C . ALA A 1 407 ? -3.195 -3.611 -6.252 1.00 78.12 407 ALA A C 1
ATOM 3313 O O . ALA A 1 407 ? -2.694 -2.581 -6.704 1.00 78.12 407 ALA A O 1
ATOM 3314 N N . ASN A 1 408 ? -2.854 -4.831 -6.668 1.00 75.69 408 ASN A N 1
ATOM 3315 C CA . ASN A 1 408 ? -1.844 -5.113 -7.683 1.00 75.69 408 ASN A CA 1
ATOM 3316 C C . ASN A 1 408 ? -2.498 -5.621 -8.963 1.00 75.69 408 ASN A C 1
ATOM 3318 O O . ASN A 1 408 ? -3.360 -6.493 -8.875 1.00 75.69 408 ASN A O 1
ATOM 3322 N N . PRO A 1 409 ? -2.090 -5.154 -10.151 1.00 74.75 409 PRO A N 1
ATOM 3323 C CA . PRO A 1 409 ? -2.544 -5.693 -11.416 1.00 74.75 409 PRO A CA 1
ATOM 3324 C C . PRO A 1 409 ? -2.320 -7.202 -11.452 1.00 74.75 409 PRO A C 1
ATOM 3326 O O . PRO A 1 409 ? -1.220 -7.695 -11.205 1.00 74.75 409 PRO A O 1
ATOM 3329 N N . ALA A 1 410 ? -3.389 -7.918 -11.764 1.00 74.62 410 ALA A N 1
ATOM 3330 C CA . ALA A 1 410 ? -3.395 -9.353 -11.931 1.00 74.62 410 ALA A CA 1
ATOM 3331 C C . ALA A 1 410 ? -3.359 -9.657 -13.426 1.00 74.62 410 ALA A C 1
ATOM 3333 O O . ALA A 1 410 ? -4.296 -9.308 -14.154 1.00 74.62 410 ALA A O 1
ATOM 3334 N N . GLN A 1 411 ? -2.306 -10.331 -13.879 1.00 72.56 411 GLN A N 1
ATOM 3335 C CA . GLN A 1 411 ? -2.277 -10.910 -15.215 1.00 72.56 411 GLN A CA 1
ATOM 3336 C C . GLN A 1 411 ? -2.430 -12.422 -15.118 1.00 72.56 411 GLN A C 1
ATOM 3338 O O . GLN A 1 411 ? -1.848 -13.071 -14.252 1.00 72.56 411 GLN A O 1
ATOM 3343 N N . ILE A 1 412 ? -3.256 -12.995 -15.989 1.00 73.06 412 ILE A N 1
ATOM 3344 C CA . ILE A 1 412 ? -3.343 -14.450 -16.110 1.00 73.06 412 ILE A CA 1
ATOM 3345 C C . ILE A 1 412 ? -2.068 -14.921 -16.795 1.00 73.06 412 ILE A C 1
ATOM 3347 O O . ILE A 1 412 ? -1.739 -14.413 -17.862 1.00 73.06 412 ILE A O 1
ATOM 3351 N N . VAL A 1 413 ? -1.406 -15.908 -16.197 1.00 73.94 413 VAL A N 1
ATOM 3352 C CA . VAL A 1 413 ? -0.233 -16.547 -16.791 1.00 73.94 413 VAL A CA 1
ATOM 3353 C C . VAL A 1 413 ? -0.688 -17.768 -17.558 1.00 73.94 413 VAL A C 1
ATOM 3355 O O . VAL A 1 413 ? -1.247 -18.713 -16.991 1.00 73.94 413 VAL A O 1
ATOM 3358 N N . GLY A 1 414 ? -0.453 -17.721 -18.857 1.00 76.06 414 GLY A N 1
ATOM 3359 C CA . GLY A 1 414 ? -0.591 -18.834 -19.767 1.00 76.06 414 GLY A CA 1
ATOM 3360 C C . GLY A 1 414 ? 0.497 -19.892 -19.583 1.00 76.06 414 GLY A C 1
ATOM 3361 O O . GLY A 1 414 ? 1.474 -19.740 -18.843 1.00 76.06 414 GLY A O 1
ATOM 3362 N N . ASN A 1 415 ? 0.341 -21.008 -20.285 1.00 84.81 415 ASN A N 1
ATOM 3363 C CA . ASN A 1 415 ? 1.384 -22.019 -20.342 1.00 84.81 415 ASN A CA 1
ATOM 3364 C C . ASN A 1 415 ? 2.527 -21.522 -21.219 1.00 84.81 415 ASN A C 1
ATOM 3366 O O . ASN A 1 415 ? 2.329 -21.064 -22.348 1.00 84.81 415 ASN A O 1
ATOM 3370 N N . ARG A 1 416 ? 3.743 -21.668 -20.700 1.00 86.94 416 ARG A N 1
ATOM 3371 C CA . ARG A 1 416 ? 4.958 -21.271 -21.401 1.00 86.94 416 ARG A CA 1
ATOM 3372 C C . ARG A 1 416 ? 5.488 -22.410 -22.249 1.00 86.94 416 ARG A C 1
ATOM 3374 O O . ARG A 1 416 ? 5.461 -23.569 -21.840 1.00 86.94 416 ARG A O 1
ATOM 3381 N N . ARG A 1 417 ? 6.005 -22.059 -23.420 1.00 91.19 417 ARG A N 1
ATOM 3382 C CA . ARG A 1 417 ? 6.763 -22.952 -24.296 1.00 91.19 417 ARG A CA 1
ATOM 3383 C C . ARG A 1 417 ? 8.177 -22.424 -24.432 1.00 91.19 417 ARG A C 1
ATOM 3385 O O . ARG A 1 417 ? 8.363 -21.224 -24.632 1.00 91.19 417 ARG A O 1
ATOM 3392 N N . PHE A 1 418 ? 9.138 -23.335 -24.348 1.00 93.12 418 PHE A N 1
ATOM 3393 C CA . PHE A 1 418 ? 10.562 -23.048 -24.434 1.00 93.12 418 PHE A CA 1
ATOM 3394 C C . PHE A 1 418 ? 11.125 -23.693 -25.695 1.00 93.12 418 PHE A C 1
ATOM 3396 O O . PHE A 1 418 ? 10.993 -24.899 -25.899 1.00 93.12 418 PHE A O 1
ATOM 3403 N N . GLU A 1 419 ? 11.750 -22.890 -26.545 1.00 95.12 419 GLU A N 1
ATOM 3404 C CA . GLU A 1 419 ? 12.307 -23.336 -27.817 1.00 95.12 419 GLU A CA 1
ATOM 3405 C C . GLU A 1 419 ? 13.739 -22.827 -27.949 1.00 95.12 419 GLU A C 1
ATOM 3407 O O . GLU A 1 419 ? 13.995 -21.627 -27.876 1.00 95.12 419 GLU A O 1
ATOM 3412 N N . VAL A 1 420 ? 14.693 -23.733 -28.154 1.00 95.69 420 VAL A N 1
ATOM 3413 C CA . VAL A 1 420 ? 16.075 -23.343 -28.446 1.00 95.69 420 VAL A CA 1
ATOM 3414 C C . VAL A 1 420 ? 16.147 -22.879 -29.897 1.00 95.69 420 VAL A C 1
ATOM 3416 O O . VAL A 1 420 ? 15.842 -23.640 -30.814 1.00 95.69 420 VAL A O 1
ATOM 3419 N N . VAL A 1 421 ? 16.563 -21.633 -30.104 1.00 96.44 421 VAL A N 1
ATOM 3420 C CA . VAL A 1 421 ? 16.627 -20.977 -31.411 1.00 96.44 421 VAL A CA 1
ATOM 3421 C C . VAL A 1 421 ? 17.982 -20.311 -31.622 1.00 96.44 421 VAL A C 1
ATOM 3423 O O . VAL A 1 421 ? 18.695 -19.985 -30.673 1.00 96.44 421 VAL A O 1
ATOM 3426 N N . GLU A 1 422 ? 18.332 -20.076 -32.881 1.00 95.69 422 GLU A N 1
ATOM 3427 C CA . GLU A 1 422 ? 19.478 -19.253 -33.253 1.00 95.69 422 GLU A CA 1
ATOM 3428 C C . GLU A 1 422 ? 18.968 -17.993 -33.951 1.00 95.69 422 GLU A C 1
ATOM 3430 O O . GLU A 1 422 ? 18.223 -18.068 -34.930 1.00 95.69 422 GLU A O 1
ATOM 3435 N N . LEU A 1 423 ? 19.319 -16.831 -33.404 1.00 93.50 423 LEU A N 1
ATOM 3436 C CA . LEU A 1 423 ? 18.903 -15.539 -33.929 1.00 93.50 423 LEU A CA 1
ATOM 3437 C C . LEU A 1 423 ? 20.059 -14.886 -34.693 1.00 93.50 423 LEU A C 1
ATOM 3439 O O . LEU A 1 423 ? 21.180 -14.842 -34.177 1.00 93.50 423 LEU A O 1
ATOM 3443 N N . PRO A 1 424 ? 19.812 -14.331 -35.894 1.00 92.88 424 PRO A N 1
ATOM 3444 C CA . PRO A 1 424 ? 20.769 -13.435 -36.526 1.00 92.88 424 PRO A CA 1
ATOM 3445 C C . PRO A 1 424 ? 20.853 -12.120 -35.741 1.00 92.88 424 PRO A C 1
ATOM 3447 O O . PRO A 1 424 ? 19.989 -11.818 -34.917 1.00 92.88 424 PRO A O 1
ATOM 3450 N N . SER A 1 425 ? 21.872 -11.307 -36.026 1.00 91.81 425 SER A N 1
ATOM 3451 C CA . SER A 1 425 ? 21.941 -9.964 -35.445 1.00 91.81 425 SER A CA 1
ATOM 3452 C C . SER A 1 425 ? 20.745 -9.147 -35.928 1.00 91.81 425 SER A C 1
ATOM 3454 O O . SER A 1 425 ? 20.446 -9.123 -37.125 1.00 91.81 425 SER A O 1
ATOM 3456 N N . GLN A 1 426 ? 20.043 -8.508 -34.995 1.00 91.94 426 GLN A N 1
ATOM 3457 C CA . GLN A 1 426 ? 18.825 -7.761 -35.296 1.00 91.94 426 GLN A CA 1
ATOM 3458 C C . GLN A 1 426 ? 19.112 -6.271 -35.246 1.00 91.94 426 GLN A C 1
ATOM 3460 O O . GLN A 1 426 ? 19.572 -5.739 -34.237 1.00 91.94 426 GLN A O 1
ATOM 3465 N N . ARG A 1 427 ? 18.804 -5.598 -36.348 1.00 92.00 427 ARG A N 1
ATOM 3466 C CA . ARG A 1 427 ? 18.925 -4.153 -36.474 1.00 92.00 427 ARG A CA 1
ATOM 3467 C C . ARG A 1 427 ? 17.702 -3.477 -35.862 1.00 92.00 427 ARG A C 1
ATOM 3469 O O . ARG A 1 427 ? 16.573 -3.780 -36.248 1.00 92.00 427 ARG A O 1
ATOM 3476 N N . VAL A 1 428 ? 17.939 -2.553 -34.939 1.00 91.75 428 VAL A N 1
ATOM 3477 C CA . VAL A 1 428 ? 16.900 -1.803 -34.228 1.00 91.75 428 VAL A CA 1
ATOM 3478 C C . VAL A 1 428 ? 17.124 -0.309 -34.426 1.00 91.75 428 VAL A C 1
ATOM 3480 O O . VAL A 1 428 ? 18.219 0.193 -34.176 1.00 91.75 428 VAL A O 1
ATOM 3483 N N . ILE A 1 429 ? 16.086 0.414 -34.849 1.00 91.00 429 ILE A N 1
ATOM 3484 C CA . ILE A 1 429 ? 16.079 1.882 -34.824 1.00 91.00 429 ILE A CA 1
ATOM 3485 C C . ILE A 1 429 ? 15.236 2.341 -33.646 1.00 91.00 429 ILE A C 1
ATOM 3487 O O . ILE A 1 429 ? 14.088 1.923 -33.484 1.00 91.00 429 ILE A O 1
ATOM 3491 N N . GLY A 1 430 ? 15.807 3.215 -32.826 1.00 88.38 430 GLY A N 1
ATOM 3492 C CA . GLY A 1 430 ? 15.125 3.757 -31.664 1.00 88.38 430 GLY A CA 1
ATOM 3493 C C . GLY A 1 430 ? 16.055 4.584 -30.790 1.00 88.38 430 GLY A C 1
ATOM 3494 O O . GLY A 1 430 ? 16.831 5.389 -31.305 1.00 88.38 430 GLY A O 1
ATOM 3495 N N . LYS A 1 431 ? 15.969 4.408 -29.474 1.00 80.81 431 LYS A N 1
ATOM 3496 C CA . LYS A 1 431 ? 16.780 5.131 -28.492 1.00 80.81 431 LYS A CA 1
ATOM 3497 C C . LYS A 1 431 ? 17.639 4.157 -27.687 1.00 80.81 431 LYS A C 1
ATOM 3499 O O . LYS A 1 431 ? 17.167 3.095 -27.276 1.00 80.81 431 LYS A O 1
ATOM 3504 N N . LEU A 1 432 ? 18.892 4.543 -27.442 1.00 73.62 432 LEU A N 1
ATOM 3505 C CA . LEU A 1 432 ? 19.679 3.967 -26.357 1.00 73.62 432 LEU A CA 1
ATOM 3506 C C . LEU A 1 432 ? 19.057 4.494 -25.075 1.00 73.62 432 LEU A C 1
ATOM 3508 O O . LEU A 1 432 ? 19.083 5.703 -24.833 1.00 73.62 432 LEU A O 1
ATOM 3512 N N . GLU A 1 433 ? 18.520 3.606 -24.256 1.00 62.09 433 GLU A N 1
ATOM 3513 C CA . GLU A 1 433 ? 18.214 4.001 -22.896 1.00 62.09 433 GLU A CA 1
ATOM 3514 C C . GLU A 1 433 ? 19.473 3.797 -22.060 1.00 62.09 433 GLU A C 1
ATOM 3516 O O . GLU A 1 433 ? 19.792 2.719 -21.586 1.00 62.09 433 GLU A O 1
ATOM 3521 N N . ALA A 1 434 ? 20.228 4.870 -21.868 1.00 51.16 434 ALA A N 1
ATOM 3522 C CA . ALA A 1 434 ? 21.074 4.976 -20.696 1.00 51.16 434 ALA A CA 1
ATOM 3523 C C . ALA A 1 434 ? 20.278 5.806 -19.690 1.00 51.16 434 ALA A C 1
ATOM 3525 O O . ALA A 1 434 ? 20.246 7.031 -19.802 1.00 51.16 434 ALA A O 1
ATOM 3526 N N . PRO A 1 435 ? 19.583 5.203 -18.714 1.00 46.09 435 PRO A N 1
ATOM 3527 C CA . PRO A 1 435 ? 19.041 6.000 -17.633 1.00 46.09 435 PRO A CA 1
ATOM 3528 C C . PRO A 1 435 ? 20.229 6.678 -16.943 1.00 46.09 435 PRO A C 1
ATOM 3530 O O . PRO A 1 435 ? 21.238 6.008 -16.688 1.00 46.09 435 PRO A O 1
ATOM 3533 N N . PRO A 1 436 ? 20.150 7.979 -16.654 1.00 41.84 436 PRO A N 1
ATOM 3534 C CA . PRO A 1 436 ? 18.912 8.729 -16.448 1.00 41.84 436 PRO A CA 1
ATOM 3535 C C . PRO A 1 436 ? 18.314 9.489 -17.655 1.00 41.84 436 PRO A C 1
ATOM 3537 O O . PRO A 1 436 ? 17.340 10.213 -17.494 1.00 41.84 436 PRO A O 1
ATOM 3540 N N . GLU A 1 437 ? 18.873 9.386 -18.857 1.00 42.56 437 GLU A N 1
ATOM 3541 C CA . GLU A 1 437 ? 18.714 10.442 -19.876 1.00 42.56 437 GLU A CA 1
ATOM 3542 C C . GLU A 1 437 ? 17.667 10.150 -20.965 1.00 42.56 437 GLU A C 1
ATOM 3544 O O . GLU A 1 437 ? 17.374 11.021 -21.785 1.00 42.56 437 GLU A O 1
ATOM 3549 N N . SER A 1 438 ? 17.085 8.947 -20.998 1.00 51.84 438 SER A N 1
ATOM 3550 C CA . SER A 1 438 ? 16.123 8.566 -22.037 1.00 51.84 438 SER A CA 1
ATOM 3551 C C . SER A 1 438 ? 15.041 7.640 -21.484 1.00 51.84 438 SER A C 1
ATOM 3553 O O . SER A 1 438 ? 15.323 6.491 -21.155 1.00 51.84 438 SER A O 1
ATOM 3555 N N . ILE A 1 439 ? 13.819 8.160 -21.364 1.00 56.56 439 ILE A N 1
ATOM 3556 C CA . ILE A 1 439 ? 12.601 7.406 -21.042 1.00 56.56 439 ILE A CA 1
ATOM 3557 C C . ILE A 1 439 ? 11.772 7.365 -22.323 1.00 56.56 439 ILE A C 1
ATOM 3559 O O . ILE A 1 439 ? 11.465 8.425 -22.869 1.00 56.56 439 ILE A O 1
ATOM 3563 N N . VAL A 1 440 ? 11.422 6.171 -22.805 1.00 67.19 440 VAL A N 1
ATOM 3564 C CA . VAL A 1 440 ? 10.425 6.014 -23.873 1.00 67.19 440 VAL A CA 1
ATOM 3565 C C . VAL A 1 440 ? 9.021 6.034 -23.277 1.00 67.19 440 VAL A C 1
ATOM 3567 O O . VAL A 1 440 ? 8.615 5.072 -22.629 1.00 67.19 440 VAL A O 1
ATOM 3570 N N . THR A 1 441 ? 8.264 7.106 -23.521 1.00 67.94 441 THR A N 1
ATOM 3571 C CA . THR A 1 441 ? 6.872 7.208 -23.043 1.00 67.94 441 THR A CA 1
ATOM 3572 C C . THR A 1 441 ? 5.935 6.245 -23.781 1.00 67.94 441 THR A C 1
ATOM 3574 O O . THR A 1 441 ? 6.274 5.735 -24.851 1.00 67.94 441 THR A O 1
ATOM 3577 N N . ASP A 1 442 ? 4.729 6.011 -23.247 1.00 69.44 442 ASP A N 1
ATOM 3578 C CA . ASP A 1 442 ? 3.702 5.220 -23.943 1.00 69.44 442 ASP A CA 1
ATOM 3579 C C . ASP A 1 442 ? 3.348 5.849 -25.308 1.00 69.44 442 ASP A C 1
ATOM 3581 O O . ASP A 1 442 ? 3.191 5.126 -26.289 1.00 69.44 442 ASP A O 1
ATOM 3585 N N . GLU A 1 443 ? 3.307 7.183 -25.415 1.00 74.06 443 GLU A N 1
ATOM 3586 C CA . GLU A 1 443 ? 3.085 7.882 -26.690 1.00 74.06 443 GLU A CA 1
ATOM 3587 C C . GLU A 1 443 ? 4.247 7.678 -27.672 1.00 74.06 443 GLU A C 1
ATOM 3589 O O . GLU A 1 443 ? 4.031 7.454 -28.864 1.00 74.06 443 GLU A O 1
ATOM 3594 N N . GLU A 1 444 ? 5.492 7.729 -27.191 1.00 78.69 444 GLU A N 1
ATOM 3595 C CA . GLU A 1 444 ? 6.664 7.444 -28.023 1.00 78.69 444 GLU A CA 1
ATOM 3596 C C . GLU A 1 444 ? 6.691 5.978 -28.468 1.00 78.69 444 GLU A C 1
ATOM 3598 O O . GLU A 1 444 ? 7.017 5.687 -29.618 1.00 78.69 444 GLU A O 1
ATOM 3603 N N . LYS A 1 445 ? 6.282 5.053 -27.594 1.00 80.56 445 LYS A N 1
ATOM 3604 C CA . LYS A 1 445 ? 6.106 3.633 -27.912 1.00 80.56 445 LYS A CA 1
ATOM 3605 C C . LYS A 1 445 ? 5.033 3.425 -28.986 1.00 80.56 445 LYS A C 1
ATOM 3607 O O . LYS A 1 445 ? 5.261 2.689 -29.947 1.00 80.56 445 LYS A O 1
ATOM 3612 N N . GLU A 1 446 ? 3.890 4.102 -28.874 1.00 82.75 446 GLU A N 1
ATOM 3613 C CA . GLU A 1 446 ? 2.841 4.107 -29.903 1.00 82.75 446 GLU A CA 1
ATOM 3614 C C . GLU A 1 446 ? 3.347 4.661 -31.244 1.00 82.75 446 GLU A C 1
ATOM 3616 O O . GLU A 1 446 ? 3.085 4.078 -32.304 1.00 82.75 446 GLU A O 1
ATOM 3621 N N . ALA A 1 447 ? 4.147 5.730 -31.213 1.00 85.94 447 ALA A N 1
ATOM 3622 C CA . ALA A 1 447 ? 4.797 6.262 -32.406 1.00 85.94 447 ALA A CA 1
ATOM 3623 C C . ALA A 1 447 ? 5.782 5.249 -33.014 1.00 85.94 447 ALA A C 1
ATOM 3625 O O . ALA A 1 447 ? 5.758 5.020 -34.225 1.00 85.94 447 ALA A O 1
ATOM 3626 N N . PHE A 1 448 ? 6.587 4.572 -32.187 1.00 87.94 448 PHE A N 1
ATOM 3627 C CA . PHE A 1 448 ? 7.505 3.524 -32.629 1.00 87.94 448 PHE A CA 1
ATOM 3628 C C . PHE A 1 448 ? 6.785 2.407 -33.382 1.00 87.94 448 PHE A C 1
ATOM 3630 O O . PHE A 1 448 ? 7.182 2.082 -34.502 1.00 87.94 448 PHE A O 1
ATOM 3637 N N . TYR A 1 449 ? 5.676 1.887 -32.848 1.00 88.56 449 TYR A N 1
ATOM 3638 C CA . TYR A 1 449 ? 4.901 0.832 -33.511 1.00 88.56 449 TYR A CA 1
ATOM 3639 C C . TYR A 1 449 ? 4.500 1.171 -34.952 1.00 88.56 449 TYR A C 1
ATOM 3641 O O . TYR A 1 449 ? 4.380 0.268 -35.789 1.00 88.56 449 TYR A O 1
ATOM 3649 N N . THR A 1 450 ? 4.307 2.457 -35.249 1.00 89.25 450 THR A N 1
ATOM 3650 C CA . THR A 1 450 ? 3.806 2.939 -36.538 1.00 89.25 450 THR A CA 1
ATOM 3651 C C . THR A 1 450 ? 4.882 3.539 -37.450 1.00 89.25 450 THR A C 1
ATOM 3653 O O . THR A 1 450 ? 4.585 3.769 -38.628 1.00 89.25 450 THR A O 1
ATOM 3656 N N . LEU A 1 451 ? 6.134 3.683 -36.988 1.00 88.19 451 LEU A N 1
ATOM 3657 C CA . LEU A 1 451 ? 7.249 4.266 -37.754 1.00 88.19 451 LEU A CA 1
ATOM 3658 C C . LEU A 1 451 ? 7.424 3.638 -39.145 1.00 88.19 451 LEU A C 1
ATOM 3660 O O . LEU A 1 451 ? 7.411 2.407 -39.243 1.00 88.19 451 LEU A O 1
ATOM 3664 N N . PRO A 1 452 ? 7.604 4.425 -40.226 1.00 88.12 452 PRO A N 1
ATOM 3665 C CA . PRO A 1 452 ? 7.827 3.914 -41.584 1.00 88.12 452 PRO A CA 1
ATOM 3666 C C . PRO A 1 452 ? 8.954 2.883 -41.690 1.00 88.12 452 PRO A C 1
ATOM 3668 O O . PRO A 1 452 ? 8.832 1.931 -42.452 1.00 88.12 452 PRO A O 1
ATOM 3671 N N . GLU A 1 453 ? 10.004 3.053 -40.892 1.00 87.94 453 GLU A N 1
ATOM 3672 C CA . GLU A 1 453 ? 11.210 2.229 -40.866 1.00 87.94 453 GLU A CA 1
ATOM 3673 C C . GLU A 1 453 ? 11.000 0.877 -40.171 1.00 87.94 453 GLU A C 1
ATOM 3675 O O . GLU A 1 453 ? 11.854 -0.004 -40.276 1.00 87.94 453 GLU A O 1
ATOM 3680 N N . ASN A 1 454 ? 9.875 0.705 -39.468 1.00 91.56 454 ASN A N 1
ATOM 3681 C CA . ASN A 1 454 ? 9.522 -0.539 -38.801 1.00 91.56 454 ASN A CA 1
ATOM 3682 C C . ASN A 1 454 ? 9.224 -1.636 -39.835 1.00 91.56 454 ASN A C 1
ATOM 3684 O O . ASN A 1 454 ? 8.178 -1.602 -40.493 1.00 91.56 454 ASN A O 1
ATOM 3688 N N . SER A 1 455 ? 10.109 -2.630 -39.933 1.00 91.06 455 SER A N 1
ATOM 3689 C CA . SER A 1 455 ? 9.948 -3.770 -40.843 1.00 91.06 455 SER A CA 1
ATOM 3690 C C . SER A 1 455 ? 8.803 -4.697 -40.429 1.00 91.06 455 SER A C 1
ATOM 3692 O O . SER A 1 455 ? 8.268 -5.435 -41.256 1.00 91.06 455 SER A O 1
ATOM 3694 N N . GLN A 1 456 ? 8.377 -4.640 -39.162 1.00 91.12 456 GLN A N 1
ATOM 3695 C CA . GLN A 1 456 ? 7.261 -5.414 -38.622 1.00 91.12 456 GLN A CA 1
ATOM 3696 C C . GLN A 1 456 ? 6.314 -4.503 -37.832 1.00 91.12 456 GLN A C 1
ATOM 3698 O O . GLN A 1 456 ? 6.415 -4.378 -36.612 1.00 91.12 456 GLN A O 1
ATOM 3703 N N . LYS A 1 457 ? 5.361 -3.866 -38.525 1.00 88.88 457 LYS A N 1
ATOM 3704 C CA . LYS A 1 457 ? 4.369 -2.961 -37.911 1.00 88.88 457 LYS A CA 1
ATOM 3705 C C . LYS A 1 457 ? 3.711 -3.576 -36.673 1.00 88.88 457 LYS A C 1
ATOM 3707 O O . LYS A 1 457 ? 3.346 -4.747 -36.677 1.00 88.88 457 LYS A O 1
ATOM 3712 N N . GLY A 1 458 ? 3.560 -2.773 -35.619 1.00 86.44 458 GLY A N 1
ATOM 3713 C CA . GLY A 1 458 ? 3.028 -3.247 -34.336 1.00 86.44 458 GLY A CA 1
ATOM 3714 C C . GLY A 1 458 ? 4.027 -4.044 -33.486 1.00 86.44 458 GLY A C 1
ATOM 3715 O O . GLY A 1 458 ? 3.652 -4.502 -32.410 1.00 86.44 458 GLY A O 1
ATOM 3716 N N . THR A 1 459 ? 5.287 -4.164 -33.926 1.00 90.75 459 THR A N 1
ATOM 3717 C CA . THR A 1 459 ? 6.388 -4.752 -33.148 1.00 90.75 459 THR A CA 1
ATOM 3718 C C . THR A 1 459 ? 7.238 -3.679 -32.477 1.00 90.75 459 THR A C 1
ATOM 3720 O O . THR A 1 459 ? 7.611 -2.701 -33.122 1.00 90.75 459 THR A O 1
ATOM 3723 N N . TYR A 1 460 ? 7.590 -3.907 -31.215 1.00 89.81 460 TYR A N 1
ATOM 3724 C CA . TYR A 1 460 ? 8.525 -3.113 -30.426 1.00 89.81 460 TYR A CA 1
ATOM 3725 C C . TYR A 1 460 ? 9.553 -4.025 -29.752 1.00 89.81 460 TYR A C 1
ATOM 3727 O O . TYR A 1 460 ? 9.209 -5.089 -29.239 1.00 89.81 460 TYR A O 1
ATOM 3735 N N . MET A 1 461 ? 10.815 -3.611 -29.773 1.00 89.44 461 MET A N 1
ATOM 3736 C CA . MET A 1 461 ? 11.972 -4.373 -29.317 1.00 89.44 461 MET A CA 1
ATOM 3737 C C . MET A 1 461 ? 12.602 -3.716 -28.100 1.00 89.44 461 MET A C 1
ATOM 3739 O O . MET A 1 461 ? 12.801 -2.500 -28.077 1.00 89.44 461 MET A O 1
ATOM 3743 N N . ILE A 1 462 ? 12.985 -4.544 -27.133 1.00 85.00 462 ILE A N 1
ATOM 3744 C CA . ILE A 1 462 ? 13.738 -4.146 -25.949 1.00 85.00 462 ILE A CA 1
ATOM 3745 C C . ILE A 1 462 ? 14.920 -5.102 -25.805 1.00 85.00 462 ILE A C 1
ATOM 3747 O O . ILE A 1 462 ? 14.720 -6.304 -25.644 1.00 85.00 462 ILE A O 1
ATOM 3751 N N . GLY A 1 463 ? 16.141 -4.574 -25.854 1.00 86.50 463 GLY A N 1
ATOM 3752 C CA . GLY A 1 463 ? 17.360 -5.322 -25.540 1.00 86.50 463 GLY A CA 1
ATOM 3753 C C . GLY A 1 463 ? 17.928 -4.862 -24.205 1.00 86.50 463 GLY A C 1
ATOM 3754 O O . GLY A 1 463 ? 18.116 -3.661 -24.029 1.00 86.50 463 GLY A O 1
ATOM 3755 N N . TYR A 1 464 ? 18.199 -5.771 -23.270 1.00 79.50 464 TYR A N 1
ATOM 3756 C CA . TYR A 1 464 ? 18.704 -5.439 -21.931 1.00 79.50 464 TYR A CA 1
ATOM 3757 C C . TYR A 1 464 ? 19.667 -6.502 -21.400 1.00 79.50 464 TYR A C 1
ATOM 3759 O O . TYR A 1 464 ? 19.671 -7.630 -21.878 1.00 79.50 464 TYR A O 1
ATOM 3767 N N . THR A 1 465 ? 20.473 -6.170 -20.396 1.00 76.12 465 THR A N 1
ATOM 3768 C CA . THR A 1 465 ? 21.348 -7.128 -19.701 1.00 76.12 465 THR A CA 1
ATOM 3769 C C . THR A 1 465 ? 20.920 -7.301 -18.249 1.00 76.12 465 THR A C 1
ATOM 3771 O O . THR A 1 465 ? 20.313 -6.410 -17.644 1.00 76.12 465 THR A O 1
ATOM 3774 N N . VAL A 1 466 ? 21.224 -8.468 -17.684 1.00 68.75 466 VAL A N 1
ATOM 3775 C CA . VAL A 1 466 ? 20.926 -8.791 -16.288 1.00 68.75 466 VAL A CA 1
ATOM 3776 C C . VAL A 1 466 ? 22.219 -8.776 -15.476 1.00 68.75 466 VAL A C 1
ATOM 3778 O O . VAL A 1 466 ? 23.258 -9.251 -15.919 1.00 68.75 466 VAL A O 1
ATOM 3781 N N . CYS A 1 467 ? 22.151 -8.228 -14.270 1.00 61.66 467 CYS A N 1
ATOM 3782 C CA . CYS A 1 467 ? 23.197 -8.260 -13.263 1.00 61.66 467 CYS A CA 1
ATOM 3783 C C . CYS A 1 467 ? 22.664 -8.997 -12.032 1.00 61.66 467 CYS A C 1
ATOM 3785 O O . CYS A 1 467 ? 21.642 -8.621 -11.467 1.00 61.66 467 CYS A O 1
ATOM 3787 N N . GLU A 1 468 ? 23.376 -10.025 -11.580 1.00 56.00 468 GLU A N 1
ATOM 3788 C CA . GLU A 1 468 ? 23.014 -10.785 -10.383 1.00 56.00 468 GLU A CA 1
ATOM 3789 C C . GLU A 1 468 ? 23.999 -10.454 -9.251 1.00 56.00 468 GLU A C 1
ATOM 3791 O O . GLU A 1 468 ? 25.113 -10.987 -9.200 1.00 56.00 468 GLU A O 1
ATOM 3796 N N . PRO A 1 469 ? 23.675 -9.498 -8.369 1.00 47.56 469 PRO A N 1
ATOM 3797 C CA . PRO A 1 469 ? 24.545 -9.186 -7.253 1.00 47.56 469 PRO A CA 1
ATOM 3798 C C . PRO A 1 469 ? 24.293 -10.121 -6.059 1.00 47.56 469 PRO A C 1
ATOM 3800 O O . PRO A 1 469 ? 23.170 -10.453 -5.720 1.00 47.56 469 PRO A O 1
ATOM 3803 N N . SER A 1 470 ? 25.344 -10.469 -5.316 1.00 39.09 470 SER A N 1
ATOM 3804 C CA . SER A 1 470 ? 25.320 -11.481 -4.240 1.00 39.09 470 SER A CA 1
ATOM 3805 C C . SER A 1 470 ? 24.454 -11.180 -2.998 1.00 39.09 470 SER A C 1
ATOM 3807 O O . SER A 1 470 ? 24.491 -11.950 -2.038 1.00 39.09 470 SER A O 1
ATOM 3809 N N . LYS A 1 471 ? 23.726 -10.054 -2.958 1.00 35.12 471 LYS A N 1
ATOM 3810 C CA . LYS A 1 471 ? 22.944 -9.598 -1.786 1.00 35.12 471 LYS A CA 1
ATOM 3811 C C . LYS A 1 471 ? 21.614 -8.906 -2.104 1.00 35.12 471 LYS A C 1
ATOM 3813 O O . LYS A 1 471 ? 20.909 -8.531 -1.172 1.00 35.12 471 LYS A O 1
ATOM 3818 N N . ALA A 1 472 ? 21.277 -8.723 -3.372 1.00 38.03 472 ALA A N 1
ATOM 3819 C CA . ALA A 1 472 ? 19.953 -8.289 -3.801 1.00 38.03 472 ALA A CA 1
ATOM 3820 C C . ALA A 1 472 ? 19.491 -9.297 -4.854 1.00 38.03 472 ALA A C 1
ATOM 3822 O O . ALA A 1 472 ? 20.340 -9.913 -5.489 1.00 38.03 472 ALA A O 1
ATOM 3823 N N . GLY A 1 473 ? 18.185 -9.506 -5.007 1.00 44.69 473 GLY A N 1
ATOM 3824 C CA . GLY A 1 473 ? 17.667 -10.333 -6.099 1.00 44.69 473 GLY A CA 1
ATOM 3825 C C . GLY A 1 473 ? 18.179 -9.880 -7.475 1.00 44.69 473 GLY A C 1
ATOM 3826 O O . GLY A 1 473 ? 18.884 -8.873 -7.603 1.00 44.69 473 GLY A O 1
ATOM 3827 N N . VAL A 1 474 ? 17.824 -10.646 -8.504 1.00 44.28 474 VAL A N 1
ATOM 3828 C CA . VAL A 1 474 ? 18.149 -10.351 -9.904 1.00 44.28 474 VAL A CA 1
ATOM 3829 C C . VAL A 1 474 ? 17.826 -8.881 -10.223 1.00 44.28 474 VAL A C 1
ATOM 3831 O O . VAL A 1 474 ? 16.761 -8.381 -9.879 1.00 44.28 474 VAL A O 1
ATOM 3834 N N . TYR A 1 475 ? 18.771 -8.158 -10.831 1.00 50.09 475 TYR A N 1
ATOM 3835 C CA . TYR A 1 475 ? 18.611 -6.747 -11.188 1.00 50.09 475 TYR A CA 1
ATOM 3836 C C . TYR A 1 475 ? 18.939 -6.533 -12.666 1.00 50.09 475 TYR A C 1
ATOM 3838 O O . TYR A 1 475 ? 19.897 -7.097 -13.184 1.00 50.09 475 TYR A O 1
ATOM 3846 N N . TYR A 1 476 ? 18.193 -5.686 -13.371 1.00 53.81 476 TYR A N 1
ATOM 3847 C CA . TYR A 1 476 ? 18.525 -5.329 -14.752 1.00 53.81 476 TYR A CA 1
ATOM 3848 C C . TYR A 1 476 ? 19.527 -4.176 -14.784 1.00 53.81 476 TYR A C 1
ATOM 3850 O O . TYR A 1 476 ? 19.277 -3.123 -14.202 1.00 53.81 476 TYR A O 1
ATOM 3858 N N . ASP A 1 477 ? 20.604 -4.303 -15.562 1.00 51.22 477 ASP A N 1
ATOM 3859 C CA . ASP A 1 477 ? 21.552 -3.194 -15.796 1.00 51.22 477 ASP A CA 1
ATOM 3860 C C . ASP A 1 477 ? 20.935 -2.068 -16.660 1.00 51.22 477 ASP A C 1
ATOM 3862 O O . ASP A 1 477 ? 21.584 -1.055 -16.902 1.00 51.22 477 ASP A O 1
ATOM 3866 N N . LYS A 1 478 ? 19.645 -2.229 -17.022 1.00 61.44 478 LYS A N 1
ATOM 3867 C CA . LYS A 1 478 ? 18.714 -1.388 -17.804 1.00 61.44 478 LYS A CA 1
ATOM 3868 C C . LYS A 1 478 ? 18.581 -1.823 -19.267 1.00 61.44 478 LYS A C 1
ATOM 3870 O O . LYS A 1 478 ? 19.448 -2.530 -19.785 1.00 61.44 478 LYS A O 1
ATOM 3875 N N . PRO A 1 479 ? 17.485 -1.433 -19.950 1.00 68.81 479 PRO A N 1
ATOM 3876 C CA . PRO A 1 479 ? 17.382 -1.594 -21.393 1.00 68.81 479 PRO A CA 1
ATOM 3877 C C . PRO A 1 479 ? 18.523 -0.862 -22.081 1.00 68.81 479 PRO A C 1
ATOM 3879 O O . PRO A 1 479 ? 18.621 0.342 -21.957 1.00 68.81 479 PRO A O 1
ATOM 3882 N N . LEU A 1 480 ? 19.364 -1.574 -22.819 1.00 72.06 480 LEU A N 1
ATOM 3883 C CA . LEU A 1 480 ? 20.401 -0.974 -23.647 1.00 72.06 480 LEU A CA 1
ATOM 3884 C C . LEU A 1 480 ? 19.779 -0.279 -24.856 1.00 72.06 480 LEU A C 1
ATOM 3886 O O . LEU A 1 480 ? 20.205 0.803 -25.235 1.00 72.06 480 LEU A O 1
ATOM 3890 N N . VAL A 1 481 ? 18.744 -0.870 -25.450 1.00 82.44 481 VAL A N 1
ATOM 3891 C CA . VAL A 1 481 ? 18.066 -0.307 -26.619 1.00 82.44 481 VAL A CA 1
ATOM 3892 C C . VAL A 1 481 ? 16.571 -0.537 -26.551 1.00 82.44 481 VAL A C 1
ATOM 3894 O O . VAL A 1 481 ? 16.105 -1.607 -26.147 1.00 82.44 481 VAL A O 1
ATOM 3897 N N . LYS A 1 482 ? 15.831 0.462 -27.028 1.00 85.19 482 LYS A N 1
ATOM 3898 C CA . LYS A 1 482 ? 14.410 0.354 -27.316 1.00 85.19 482 LYS A CA 1
ATOM 3899 C C . LYS A 1 482 ? 14.053 0.942 -28.656 1.00 85.19 482 LYS A C 1
ATOM 3901 O O . LYS A 1 482 ? 14.516 2.027 -28.993 1.00 85.19 482 LYS A O 1
ATOM 3906 N N . GLY A 1 483 ? 13.199 0.256 -29.399 1.00 89.81 483 GLY A N 1
ATOM 3907 C CA . GLY A 1 483 ? 12.807 0.717 -30.719 1.00 89.81 483 GLY A CA 1
ATOM 3908 C C . GLY A 1 483 ? 12.081 -0.346 -31.512 1.00 89.81 483 GLY A C 1
ATOM 3909 O O . GLY A 1 483 ? 11.381 -1.184 -30.956 1.00 89.81 483 GLY A O 1
ATOM 3910 N N . VAL A 1 484 ? 12.255 -0.321 -32.825 1.00 92.88 484 VAL A N 1
ATOM 3911 C CA . VAL A 1 484 ? 11.610 -1.262 -33.743 1.00 92.88 484 VAL A CA 1
ATOM 3912 C C . VAL A 1 484 ? 12.624 -1.974 -34.614 1.00 92.88 484 VAL A C 1
ATOM 3914 O O . VAL A 1 484 ? 13.709 -1.450 -34.866 1.00 92.88 484 VAL A O 1
ATOM 3917 N N . LEU A 1 485 ? 12.262 -3.171 -35.075 1.00 92.69 485 LEU A N 1
ATOM 3918 C CA . LEU A 1 485 ? 13.046 -3.888 -36.075 1.00 92.69 485 LEU A CA 1
ATOM 3919 C C . LEU A 1 485 ? 13.044 -3.108 -37.386 1.00 92.69 485 LEU A C 1
ATOM 3921 O O . LEU A 1 485 ? 12.012 -2.573 -37.790 1.00 92.69 485 LEU A O 1
ATOM 3925 N N . CYS A 1 486 ? 14.188 -3.076 -38.060 1.00 90.75 486 CYS A N 1
ATOM 3926 C CA . CYS A 1 486 ? 14.331 -2.379 -39.332 1.00 90.75 486 CYS A CA 1
ATOM 3927 C C . CYS A 1 486 ? 15.098 -3.221 -40.346 1.00 90.75 486 CYS A C 1
ATOM 3929 O O . CYS A 1 486 ? 16.033 -3.942 -39.996 1.00 90.75 486 CYS A O 1
ATOM 3931 N N . ASP A 1 487 ? 14.740 -3.067 -41.619 1.00 86.06 487 ASP A N 1
ATOM 3932 C CA . ASP A 1 487 ? 15.469 -3.689 -42.724 1.00 86.06 487 ASP A CA 1
ATOM 3933 C C . ASP A 1 487 ? 16.859 -3.063 -42.899 1.00 86.06 487 ASP A C 1
ATOM 3935 O O . ASP A 1 487 ? 17.131 -1.948 -42.443 1.00 86.06 487 ASP A O 1
ATOM 3939 N N . ALA A 1 488 ? 17.767 -3.777 -43.566 1.00 81.12 488 ALA A N 1
ATOM 3940 C CA . ALA A 1 488 ? 19.114 -3.283 -43.833 1.00 81.12 488 ALA A CA 1
ATOM 3941 C C . ALA A 1 488 ? 19.090 -2.023 -44.724 1.00 81.12 488 ALA A C 1
ATOM 3943 O O . ALA A 1 488 ? 18.428 -1.994 -45.758 1.00 81.12 488 ALA A O 1
ATOM 3944 N N . GLY A 1 489 ? 19.850 -0.989 -44.342 1.00 78.25 489 GLY A N 1
ATOM 3945 C CA . GLY A 1 489 ? 20.055 0.222 -45.151 1.00 78.25 489 GLY A CA 1
ATOM 3946 C C . GLY A 1 489 ? 19.073 1.378 -44.914 1.00 78.25 489 GLY A C 1
ATOM 3947 O O . GLY A 1 489 ? 19.297 2.463 -45.445 1.00 78.25 489 GLY A O 1
ATOM 3948 N N . THR A 1 490 ? 18.030 1.204 -44.096 1.00 81.81 490 THR A N 1
ATOM 3949 C CA . THR A 1 490 ? 17.091 2.290 -43.752 1.00 81.81 490 THR A CA 1
ATOM 3950 C C . THR A 1 490 ? 17.746 3.309 -42.809 1.00 81.81 490 THR A C 1
ATOM 3952 O O . THR A 1 490 ? 18.113 2.918 -41.701 1.00 81.81 490 THR A O 1
ATOM 3955 N N . PRO A 1 491 ? 17.911 4.593 -43.169 1.00 84.94 491 PRO A N 1
ATOM 3956 C CA . PRO A 1 491 ? 18.545 5.564 -42.277 1.00 84.94 491 PRO A CA 1
ATOM 3957 C C . PRO A 1 491 ? 17.673 5.842 -41.036 1.00 84.94 491 PRO A C 1
ATOM 3959 O O . PRO A 1 491 ? 16.448 5.890 -41.163 1.00 84.94 491 PRO A O 1
ATOM 3962 N N . PRO A 1 492 ? 18.266 6.043 -39.843 1.00 87.12 492 PRO A N 1
ATOM 3963 C CA . PRO A 1 492 ? 17.506 6.405 -38.652 1.00 87.12 492 PRO A CA 1
ATOM 3964 C C . PRO A 1 492 ? 16.844 7.786 -38.815 1.00 87.12 492 PRO A C 1
ATOM 3966 O O . PRO A 1 492 ? 17.504 8.728 -39.271 1.00 87.12 492 PRO A O 1
ATOM 3969 N N . PRO A 1 493 ? 15.559 7.942 -38.435 1.00 87.19 493 PRO A N 1
ATOM 3970 C CA . PRO A 1 493 ? 14.902 9.242 -38.392 1.00 87.19 493 PRO A CA 1
ATOM 3971 C C . PRO A 1 493 ? 15.638 10.225 -37.482 1.00 87.19 493 PRO A C 1
ATOM 3973 O O . PRO A 1 493 ? 16.341 9.844 -36.545 1.00 87.19 493 PRO A O 1
ATOM 3976 N N . ARG A 1 494 ? 15.434 11.524 -37.718 1.00 84.62 494 ARG A N 1
ATOM 3977 C CA . ARG A 1 494 ? 16.039 12.575 -36.891 1.00 84.62 494 ARG A CA 1
ATOM 3978 C C . ARG A 1 494 ? 15.663 12.387 -35.416 1.00 84.62 494 ARG A C 1
ATOM 3980 O O . ARG A 1 494 ? 14.485 12.366 -35.081 1.00 84.62 494 ARG A O 1
ATOM 3987 N N . GLY A 1 495 ? 16.674 12.342 -34.548 1.00 79.75 495 GLY A N 1
ATOM 3988 C CA . GLY A 1 495 ? 16.498 12.174 -33.101 1.00 79.75 495 GLY A CA 1
ATOM 3989 C C . GLY A 1 495 ? 16.466 10.716 -32.634 1.00 79.75 495 GLY A C 1
ATOM 3990 O O . GLY A 1 495 ? 16.408 10.484 -31.431 1.00 79.75 495 GLY A O 1
ATOM 3991 N N . LEU A 1 496 ? 16.544 9.756 -33.560 1.00 86.06 496 LEU A N 1
ATOM 3992 C CA . LEU A 1 496 ? 16.712 8.335 -33.277 1.00 86.06 496 LEU A CA 1
ATOM 3993 C C . LEU A 1 496 ? 18.073 7.856 -33.776 1.00 86.06 496 LEU A C 1
ATOM 3995 O O . LEU A 1 496 ? 18.721 8.493 -34.608 1.00 86.06 496 LEU A O 1
ATOM 3999 N N . SER A 1 497 ? 18.484 6.710 -33.260 1.00 87.31 497 SER A N 1
ATOM 4000 C CA . SER A 1 497 ? 19.776 6.096 -33.521 1.00 87.31 497 SER A CA 1
ATOM 4001 C C . SER A 1 497 ? 19.599 4.631 -33.896 1.00 87.31 497 SER A C 1
ATOM 4003 O O . SER A 1 497 ? 18.573 4.006 -33.621 1.00 87.31 497 SER A O 1
ATOM 4005 N N . GLU A 1 498 ? 20.618 4.097 -34.553 1.00 89.44 498 GLU A N 1
ATOM 4006 C CA . GLU A 1 498 ? 20.696 2.701 -34.962 1.00 89.44 498 GLU A CA 1
ATOM 4007 C C . GLU A 1 498 ? 21.475 1.879 -33.934 1.00 89.44 498 GLU A C 1
ATOM 4009 O O . GLU A 1 498 ? 22.523 2.304 -33.443 1.00 89.44 498 GLU A O 1
ATOM 4014 N N . TYR A 1 499 ? 20.976 0.677 -33.663 1.00 88.94 499 TYR A N 1
ATOM 4015 C CA . TYR A 1 499 ? 21.551 -0.283 -32.733 1.00 88.94 499 TYR A CA 1
ATOM 4016 C C . TYR A 1 499 ? 21.457 -1.698 -33.298 1.00 88.94 499 TYR A C 1
ATOM 4018 O O . TYR A 1 499 ? 20.603 -1.998 -34.136 1.00 88.94 499 TYR A O 1
ATOM 4026 N N . TYR A 1 500 ? 22.312 -2.581 -32.794 1.00 89.56 500 TYR A N 1
ATOM 4027 C CA . TYR A 1 500 ? 22.323 -3.990 -33.165 1.00 89.56 500 TYR A CA 1
ATOM 4028 C C . TYR A 1 500 ? 22.204 -4.848 -31.913 1.00 89.56 500 TYR A C 1
ATOM 4030 O O . TYR A 1 500 ? 23.015 -4.728 -30.996 1.00 89.56 500 TYR A O 1
ATOM 4038 N N . LEU A 1 501 ? 21.191 -5.712 -31.898 1.00 89.44 501 LEU A N 1
ATOM 4039 C CA . LEU A 1 501 ? 21.092 -6.810 -30.946 1.00 89.44 501 LEU A CA 1
ATOM 4040 C C . LEU A 1 501 ? 21.975 -7.960 -31.434 1.00 89.44 501 LEU A C 1
ATOM 4042 O O . LEU A 1 501 ? 22.043 -8.246 -32.639 1.00 89.44 501 LEU A O 1
ATOM 4046 N N . GLU A 1 502 ? 22.668 -8.603 -30.501 1.00 87.69 502 GLU A N 1
ATOM 4047 C CA . GLU A 1 502 ? 23.635 -9.655 -30.808 1.00 87.69 502 GLU A CA 1
ATOM 4048 C C . GLU A 1 502 ? 22.987 -10.883 -31.463 1.00 87.69 502 GLU A C 1
ATOM 4050 O O . GLU A 1 502 ? 21.881 -11.296 -31.115 1.00 87.69 502 GLU A O 1
ATOM 4055 N N . ALA A 1 503 ? 23.717 -11.498 -32.395 1.00 93.00 503 ALA A N 1
ATOM 4056 C CA . ALA A 1 503 ? 23.379 -12.813 -32.928 1.00 93.00 503 ALA A CA 1
ATOM 4057 C C . ALA A 1 503 ? 23.743 -13.921 -31.928 1.00 93.00 503 ALA A C 1
ATOM 4059 O O . ALA A 1 503 ? 24.588 -13.727 -31.054 1.00 93.00 503 ALA A O 1
ATOM 4060 N N . GLY A 1 504 ? 23.177 -15.113 -32.105 1.00 94.44 504 GLY A N 1
ATOM 4061 C CA . GLY A 1 504 ? 23.637 -16.335 -31.447 1.00 94.44 504 GLY A CA 1
ATOM 4062 C C . GLY A 1 504 ? 22.499 -17.223 -30.970 1.00 94.44 504 GLY A C 1
ATOM 4063 O O . GLY A 1 504 ? 21.362 -17.098 -31.419 1.00 94.44 504 GLY A O 1
ATOM 4064 N N . LYS A 1 505 ? 22.820 -18.133 -30.050 1.00 95.62 505 LYS A N 1
ATOM 4065 C CA . LYS A 1 505 ? 21.872 -19.094 -29.485 1.00 95.62 505 LYS A CA 1
ATOM 4066 C C . LYS A 1 505 ? 21.070 -18.479 -28.337 1.00 95.62 505 LYS A C 1
ATOM 4068 O O . LYS A 1 505 ? 21.650 -17.876 -27.432 1.00 95.62 505 LYS A O 1
ATOM 4073 N N . PHE A 1 506 ? 19.756 -18.676 -28.376 1.00 96.19 506 PHE A N 1
ATOM 4074 C CA . PHE A 1 506 ? 18.799 -18.211 -27.377 1.00 96.19 506 PHE A CA 1
ATOM 4075 C C . PHE A 1 506 ? 17.784 -19.309 -27.051 1.00 96.19 506 PHE A C 1
ATOM 4077 O O . PHE A 1 506 ? 17.503 -20.180 -27.873 1.00 96.19 506 PHE A O 1
ATOM 4084 N N . VAL A 1 507 ? 17.166 -19.222 -25.878 1.00 95.56 507 VAL A N 1
ATOM 4085 C CA . VAL A 1 507 ? 15.879 -19.861 -25.604 1.00 95.56 507 VAL A CA 1
ATOM 4086 C C . VAL A 1 507 ? 14.785 -18.830 -25.832 1.00 95.56 507 VAL A C 1
ATOM 4088 O O . VAL A 1 507 ? 14.702 -17.836 -25.113 1.00 95.56 507 VAL A O 1
ATOM 4091 N N . LYS A 1 508 ? 13.952 -19.074 -26.842 1.00 94.88 508 LYS A N 1
ATOM 4092 C CA . LYS A 1 508 ? 12.705 -18.359 -27.084 1.00 94.88 508 LYS A CA 1
ATOM 4093 C C . LYS A 1 508 ? 11.638 -18.886 -26.136 1.00 94.88 508 LYS A C 1
ATOM 4095 O O . LYS A 1 508 ? 11.397 -20.088 -26.057 1.00 94.88 508 LYS A O 1
ATOM 4100 N N . ILE A 1 509 ? 10.967 -17.966 -25.467 1.00 91.25 509 ILE A N 1
ATOM 4101 C CA . ILE A 1 509 ? 9.876 -18.220 -24.543 1.00 91.25 509 ILE A CA 1
ATOM 4102 C C . ILE A 1 509 ? 8.642 -17.537 -25.110 1.00 91.25 509 ILE A C 1
ATOM 4104 O O . ILE A 1 509 ? 8.642 -16.334 -25.382 1.00 91.25 509 ILE A O 1
ATOM 4108 N N . THR A 1 510 ? 7.601 -18.335 -25.313 1.00 89.56 510 THR A N 1
ATOM 4109 C CA . THR A 1 510 ? 6.274 -17.866 -25.714 1.00 89.56 510 THR A CA 1
ATOM 4110 C C . THR A 1 510 ? 5.250 -18.325 -24.700 1.00 89.56 510 THR A C 1
ATOM 4112 O O . THR A 1 510 ? 5.438 -19.332 -24.018 1.00 89.56 510 THR A O 1
ATOM 4115 N N . GLU A 1 511 ? 4.166 -17.577 -24.605 1.00 85.56 511 GLU A N 1
ATOM 4116 C CA . GLU A 1 511 ? 3.039 -17.861 -23.731 1.00 85.56 511 GLU A CA 1
ATOM 4117 C C . GLU A 1 511 ? 1.788 -18.019 -24.598 1.00 85.56 511 GLU A C 1
ATOM 4119 O O . GLU A 1 511 ? 1.681 -17.381 -25.645 1.00 85.56 511 GLU A O 1
ATOM 4124 N N . ASP A 1 512 ? 0.872 -18.910 -24.218 1.00 84.62 512 ASP A N 1
ATOM 4125 C CA . ASP A 1 512 ? -0.374 -19.148 -24.965 1.00 84.62 512 ASP A CA 1
ATOM 4126 C C . ASP A 1 512 ? -1.463 -18.093 -24.688 1.00 84.62 512 ASP A C 1
ATOM 4128 O O . ASP A 1 512 ? -2.356 -17.898 -25.514 1.00 84.62 512 ASP A O 1
ATOM 4132 N N . ALA A 1 513 ? -1.348 -17.368 -23.574 1.00 77.44 513 ALA A N 1
ATOM 4133 C CA . ALA A 1 513 ? -2.175 -16.221 -23.214 1.00 77.44 513 ALA A CA 1
ATOM 4134 C C . ALA A 1 513 ? -1.322 -14.991 -22.831 1.00 77.44 513 ALA A C 1
ATOM 4136 O O . ALA A 1 513 ? -1.512 -14.443 -21.745 1.00 77.44 513 ALA A O 1
ATOM 4137 N N . PRO A 1 514 ? -0.395 -14.530 -23.696 1.00 69.50 514 PRO A N 1
ATOM 4138 C CA . PRO A 1 514 ? 0.362 -13.325 -23.410 1.00 69.50 514 PRO A CA 1
ATOM 4139 C C . PRO A 1 514 ? -0.623 -12.167 -23.561 1.00 69.50 514 PRO A C 1
ATOM 4141 O O . PRO A 1 514 ? -1.128 -11.942 -24.659 1.00 69.50 514 PRO A O 1
ATOM 4144 N N . ASN A 1 515 ? -0.971 -11.494 -22.467 1.00 67.44 515 ASN A N 1
ATOM 4145 C CA . ASN A 1 515 ? -1.848 -10.329 -22.502 1.00 67.44 515 ASN A CA 1
ATOM 4146 C C . ASN A 1 515 ? -1.152 -9.149 -21.837 1.00 67.44 515 ASN A C 1
ATOM 4148 O O . ASN A 1 515 ? -1.137 -9.037 -20.613 1.00 67.44 515 ASN A O 1
ATOM 4152 N N . GLY A 1 516 ? -0.623 -8.252 -22.663 1.00 71.50 516 GLY A N 1
ATOM 4153 C CA . GLY A 1 516 ? 0.069 -7.060 -22.201 1.00 71.50 516 GLY A CA 1
ATOM 4154 C C . GLY A 1 516 ? 1.587 -7.203 -22.268 1.00 71.50 516 GLY A C 1
ATOM 4155 O O . GLY A 1 516 ? 2.158 -7.761 -23.206 1.00 71.50 516 GLY A O 1
ATOM 4156 N N . GLU A 1 517 ? 2.251 -6.637 -21.270 1.00 70.25 517 GLU A N 1
ATOM 4157 C CA . GLU A 1 517 ? 3.706 -6.647 -21.152 1.00 70.25 517 GLU A CA 1
ATOM 4158 C C . GLU A 1 517 ? 4.142 -7.819 -20.267 1.00 70.25 517 GLU A C 1
ATOM 4160 O O . GLU A 1 517 ? 3.405 -8.153 -19.340 1.00 70.25 517 GLU A O 1
ATOM 4165 N N . PRO A 1 518 ? 5.315 -8.431 -20.518 1.00 68.50 518 PRO A N 1
ATOM 4166 C CA . PRO A 1 518 ? 5.821 -9.482 -19.643 1.00 68.50 518 PRO A CA 1
ATOM 4167 C C . PRO A 1 518 ? 5.934 -8.951 -18.215 1.00 68.50 518 PRO A C 1
ATOM 4169 O O . PRO A 1 518 ? 6.446 -7.848 -18.027 1.00 68.50 518 PRO A O 1
ATOM 4172 N N . GLY A 1 519 ? 5.460 -9.715 -17.232 1.00 61.81 519 GLY A N 1
ATOM 4173 C CA . GLY A 1 519 ? 5.592 -9.372 -15.818 1.00 61.81 519 GLY A CA 1
ATOM 4174 C C . GLY A 1 519 ? 6.909 -9.862 -15.203 1.00 61.81 519 GLY A C 1
ATOM 4175 O O . GLY A 1 519 ? 7.826 -10.284 -15.911 1.00 61.81 519 GLY A O 1
ATOM 4176 N N . TRP A 1 520 ? 7.048 -9.767 -13.879 1.00 60.09 520 TRP A N 1
ATOM 4177 C CA . TRP A 1 520 ? 8.341 -9.941 -13.199 1.00 60.09 520 TRP A CA 1
ATOM 4178 C C . TRP A 1 520 ? 8.823 -11.374 -13.097 1.00 60.09 520 TRP A C 1
ATOM 4180 O O . TRP A 1 520 ? 10.014 -11.623 -12.921 1.00 60.09 520 TRP A O 1
ATOM 4190 N N . GLU A 1 521 ? 7.930 -12.343 -13.279 1.00 60.94 521 GLU A N 1
ATOM 4191 C CA . GLU A 1 521 ? 8.326 -13.745 -13.302 1.00 60.94 521 GLU A CA 1
ATOM 4192 C C . GLU A 1 521 ? 9.371 -14.070 -14.388 1.00 60.94 521 GLU A C 1
ATOM 4194 O O . GLU A 1 521 ? 9.974 -15.143 -14.331 1.00 60.94 521 GLU A O 1
ATOM 4199 N N . ILE A 1 522 ? 9.619 -13.165 -15.349 1.00 67.06 522 ILE A N 1
ATOM 4200 C CA . ILE A 1 522 ? 10.740 -13.271 -16.291 1.00 67.06 522 ILE A CA 1
ATOM 4201 C C . ILE A 1 522 ? 12.122 -13.202 -15.619 1.00 67.06 522 ILE A C 1
ATOM 4203 O O . ILE A 1 522 ? 13.067 -13.762 -16.168 1.00 67.06 522 ILE A O 1
ATOM 4207 N N . GLU A 1 523 ? 12.252 -12.590 -14.437 1.00 61.94 523 GLU A N 1
ATOM 4208 C CA . GLU A 1 523 ? 13.510 -12.533 -13.666 1.00 61.94 523 GLU A CA 1
ATOM 4209 C C . GLU A 1 523 ? 13.966 -13.899 -13.177 1.00 61.94 523 GLU A C 1
ATOM 4211 O O . GLU A 1 523 ? 15.158 -14.169 -13.077 1.00 61.94 523 GLU A O 1
ATOM 4216 N N . TRP A 1 524 ? 12.998 -14.772 -12.918 1.00 68.75 524 TRP A N 1
ATOM 4217 C CA . TRP A 1 524 ? 13.209 -16.113 -12.386 1.00 68.75 524 TRP A CA 1
ATOM 4218 C C . TRP A 1 524 ? 13.221 -17.169 -13.492 1.00 68.75 524 TRP A C 1
ATOM 4220 O O . TRP A 1 524 ? 13.408 -18.357 -13.234 1.00 68.75 524 TRP A O 1
ATOM 4230 N N . LEU A 1 525 ? 12.980 -16.766 -14.746 1.00 74.31 525 LEU A N 1
ATOM 4231 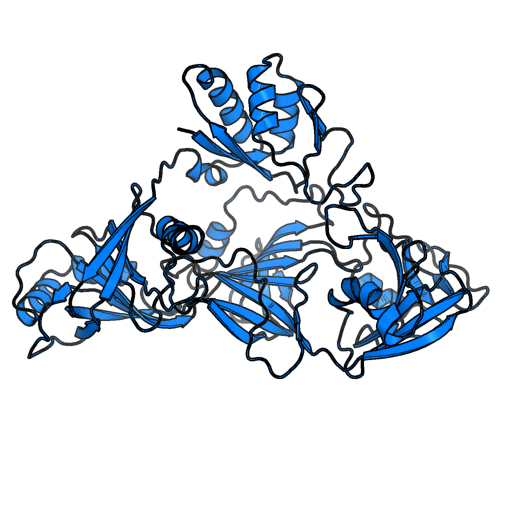C CA . LEU A 1 525 ? 13.053 -17.676 -15.883 1.00 74.31 525 LEU A CA 1
ATOM 4232 C C . LEU A 1 525 ? 14.463 -18.222 -16.126 1.00 74.31 525 LEU A C 1
ATOM 4234 O O . LEU A 1 525 ? 14.532 -19.425 -16.368 1.00 74.31 525 LEU A O 1
ATOM 4238 N N . PRO A 1 526 ? 15.562 -17.441 -16.028 1.00 77.69 526 PRO A N 1
ATOM 4239 C CA . PRO A 1 526 ? 16.921 -17.956 -16.204 1.00 77.69 526 PRO A CA 1
ATOM 4240 C C . PRO A 1 526 ? 17.230 -19.188 -15.346 1.00 77.69 526 PRO A C 1
ATOM 4242 O O . PRO A 1 526 ? 17.829 -20.136 -15.852 1.00 77.69 526 PRO A O 1
ATOM 4245 N N . GLU A 1 527 ? 16.752 -19.218 -14.096 1.00 75.94 527 GLU A N 1
ATOM 4246 C CA . GLU A 1 527 ? 16.933 -20.349 -13.173 1.00 75.94 527 GLU A CA 1
ATOM 4247 C C . GLU A 1 527 ? 16.273 -21.640 -13.683 1.00 75.94 527 GLU A C 1
ATOM 4249 O O . GLU A 1 527 ? 16.746 -22.735 -13.397 1.00 75.94 527 GLU A O 1
ATOM 4254 N N . LYS A 1 528 ? 15.208 -21.519 -14.485 1.00 78.56 528 LYS A N 1
ATOM 4255 C CA . LYS A 1 528 ? 14.430 -22.647 -15.021 1.00 78.56 528 LYS A CA 1
ATOM 4256 C C . LYS A 1 528 ? 14.911 -23.122 -16.389 1.00 78.56 528 LYS A C 1
ATOM 4258 O O . LYS A 1 528 ? 14.580 -24.231 -16.795 1.00 78.56 528 LYS A O 1
ATOM 4263 N N . ILE A 1 529 ? 15.693 -22.317 -17.116 1.00 85.62 529 ILE A N 1
ATOM 4264 C CA . ILE A 1 529 ? 16.079 -22.632 -18.504 1.00 85.62 529 ILE A CA 1
ATOM 4265 C C . ILE A 1 529 ? 16.857 -23.937 -18.603 1.00 85.62 529 ILE A C 1
ATOM 4267 O O . ILE A 1 529 ? 16.625 -24.717 -19.532 1.00 85.62 529 ILE A O 1
ATOM 4271 N N . LYS A 1 530 ? 17.748 -24.193 -17.644 1.00 86.75 530 LYS A N 1
ATOM 4272 C CA . LYS A 1 530 ? 18.556 -25.412 -17.633 1.00 86.75 530 LYS A CA 1
ATOM 4273 C C . LYS A 1 530 ? 17.694 -26.660 -17.502 1.00 86.75 530 LYS A C 1
ATOM 4275 O O . LYS A 1 530 ? 17.910 -27.611 -18.249 1.00 86.75 530 LYS A O 1
ATOM 4280 N N . ASP A 1 531 ? 16.709 -26.627 -16.616 1.00 86.81 531 ASP A N 1
ATOM 4281 C CA . ASP A 1 531 ? 15.828 -27.765 -16.363 1.00 86.81 531 ASP A CA 1
ATOM 4282 C C . ASP A 1 531 ? 14.860 -28.002 -17.531 1.00 86.81 531 ASP A C 1
ATOM 4284 O O . ASP A 1 531 ? 14.636 -29.144 -17.925 1.00 86.81 531 ASP A O 1
ATOM 4288 N N . GLU A 1 532 ? 14.341 -26.932 -18.139 1.00 89.19 532 GLU A N 1
ATOM 4289 C CA . GLU A 1 532 ? 13.353 -27.012 -19.227 1.00 89.19 532 GLU A CA 1
ATOM 4290 C C . GLU A 1 532 ? 13.975 -27.332 -20.598 1.00 89.19 532 GLU A C 1
ATOM 4292 O O . GLU A 1 532 ? 13.333 -27.939 -21.455 1.00 89.19 532 GLU A O 1
ATOM 4297 N N . THR A 1 533 ? 15.221 -26.910 -20.848 1.00 89.62 533 THR A N 1
ATOM 4298 C CA . THR A 1 533 ? 15.825 -26.960 -22.199 1.00 89.62 533 THR A CA 1
ATOM 4299 C C . THR A 1 533 ? 17.219 -27.578 -22.264 1.00 89.62 533 THR A C 1
ATOM 4301 O O . THR A 1 533 ? 17.762 -27.759 -23.356 1.00 89.62 533 THR A O 1
ATOM 4304 N N . GLY A 1 534 ? 17.843 -27.864 -21.118 1.00 88.81 534 GLY A N 1
ATOM 4305 C CA . GLY A 1 534 ? 19.229 -28.331 -21.036 1.00 88.81 534 GLY A CA 1
ATOM 4306 C C . GLY A 1 534 ? 20.291 -27.269 -21.354 1.00 88.81 534 GLY A C 1
ATOM 4307 O O . GLY A 1 534 ? 21.481 -27.576 -21.297 1.00 88.81 534 GLY A O 1
ATOM 4308 N N . CYS A 1 535 ? 19.902 -26.035 -21.693 1.00 88.94 535 CYS A N 1
ATOM 4309 C CA . CYS A 1 535 ? 20.827 -24.931 -21.960 1.00 88.94 535 CYS A CA 1
ATOM 4310 C C . CYS A 1 535 ? 21.081 -24.105 -20.693 1.00 88.94 535 CYS A C 1
ATOM 4312 O O . CYS A 1 535 ? 20.173 -23.880 -19.899 1.00 88.94 535 CYS A O 1
ATOM 4314 N N . GLU A 1 536 ? 22.301 -23.602 -20.508 1.00 89.62 536 GLU A N 1
ATOM 4315 C CA . GLU A 1 536 ? 22.575 -22.631 -19.443 1.00 89.62 536 GLU A CA 1
ATOM 4316 C C . GLU A 1 536 ? 22.331 -21.210 -19.951 1.00 89.62 536 GLU A C 1
ATOM 4318 O O . GLU A 1 536 ? 22.823 -20.838 -21.020 1.00 89.62 536 GLU A O 1
ATOM 4323 N N . ALA A 1 537 ? 21.590 -20.416 -19.177 1.00 88.62 537 ALA A N 1
ATOM 4324 C CA . ALA A 1 537 ? 21.415 -18.998 -19.453 1.00 88.62 537 ALA A CA 1
ATOM 4325 C C . ALA A 1 537 ? 22.764 -18.256 -19.368 1.00 88.62 537 ALA A C 1
ATOM 4327 O O . ALA A 1 537 ? 23.561 -18.467 -18.447 1.00 88.62 537 ALA A O 1
ATOM 4328 N N . ASP A 1 538 ? 23.017 -17.373 -20.331 1.00 87.94 538 ASP A N 1
ATOM 4329 C CA . ASP A 1 538 ? 24.185 -16.498 -20.356 1.00 87.94 538 ASP A CA 1
ATOM 4330 C C . ASP A 1 538 ? 23.821 -15.087 -19.891 1.00 87.94 538 ASP A C 1
ATOM 4332 O O . ASP A 1 538 ? 23.509 -14.199 -20.681 1.00 87.94 538 ASP A O 1
ATOM 4336 N N . MET A 1 539 ? 23.919 -14.865 -18.583 1.00 82.19 539 MET A N 1
ATOM 4337 C CA . MET A 1 539 ? 23.605 -13.574 -17.965 1.00 82.19 539 MET A CA 1
ATOM 4338 C C . MET A 1 539 ? 24.509 -12.422 -18.445 1.00 82.19 539 MET A C 1
ATOM 4340 O O . MET A 1 539 ? 24.186 -11.263 -18.206 1.00 82.19 539 MET A O 1
ATOM 4344 N N . SER A 1 540 ? 25.634 -12.713 -19.114 1.00 79.88 540 SER A N 1
ATOM 4345 C CA . SER A 1 540 ? 26.554 -11.686 -19.620 1.00 79.88 540 SER A CA 1
ATOM 4346 C C . SER A 1 540 ? 26.113 -11.053 -20.943 1.00 79.88 540 SER A C 1
ATOM 4348 O O . SER A 1 540 ? 26.646 -10.009 -21.326 1.00 79.88 540 SER A O 1
ATOM 4350 N N . ARG A 1 541 ? 25.142 -11.662 -21.632 1.00 84.81 541 ARG A N 1
ATOM 4351 C CA . ARG A 1 541 ? 24.656 -11.244 -22.952 1.00 84.81 541 ARG A CA 1
ATOM 4352 C C . ARG A 1 541 ? 23.282 -10.584 -22.876 1.00 84.81 541 ARG A C 1
ATOM 4354 O O . ARG A 1 541 ? 22.601 -10.606 -21.851 1.00 84.81 541 ARG A O 1
ATOM 4361 N N . GLN A 1 542 ? 22.883 -9.968 -23.985 1.00 86.69 542 GLN A N 1
ATOM 4362 C CA . GLN A 1 542 ? 21.611 -9.260 -24.080 1.00 86.69 542 GLN A CA 1
ATOM 4363 C C . GLN A 1 542 ? 20.431 -10.232 -24.105 1.00 86.69 542 GLN A C 1
ATOM 4365 O O . GLN A 1 542 ? 20.336 -11.099 -24.968 1.00 86.69 542 GLN A O 1
ATOM 4370 N N . PHE A 1 543 ? 19.498 -10.024 -23.194 1.00 89.12 543 PHE A N 1
ATOM 4371 C CA . PHE A 1 543 ? 18.142 -10.532 -23.259 1.00 89.12 543 PHE A CA 1
ATOM 4372 C C . PHE A 1 543 ? 17.328 -9.669 -24.215 1.00 89.12 543 PHE A C 1
ATOM 4374 O O . PHE A 1 543 ? 17.534 -8.455 -24.301 1.00 89.12 543 PHE A O 1
ATOM 4381 N N . ILE A 1 544 ? 16.391 -10.292 -24.928 1.00 90.56 544 ILE A N 1
ATOM 4382 C CA . ILE A 1 544 ? 15.567 -9.600 -25.919 1.00 90.56 544 ILE A CA 1
ATOM 4383 C C . ILE A 1 544 ? 14.099 -9.850 -25.607 1.00 90.56 544 ILE A C 1
ATOM 4385 O O . ILE A 1 544 ? 13.662 -10.994 -25.522 1.00 90.56 544 ILE A O 1
ATOM 4389 N N . ILE A 1 545 ? 13.322 -8.780 -25.490 1.00 88.69 545 ILE A N 1
ATOM 4390 C CA . ILE A 1 545 ? 11.862 -8.840 -25.498 1.00 88.69 545 ILE A CA 1
ATOM 4391 C C . ILE A 1 545 ? 11.373 -8.247 -26.806 1.00 88.69 545 ILE A C 1
ATOM 4393 O O . ILE A 1 545 ? 11.727 -7.126 -27.177 1.00 88.69 545 ILE A O 1
ATOM 4397 N N . LYS A 1 546 ? 10.512 -9.001 -27.477 1.00 91.25 546 LYS A N 1
ATOM 4398 C CA . LYS A 1 546 ? 9.785 -8.563 -28.657 1.00 91.25 546 LYS A CA 1
ATOM 4399 C C . LYS A 1 546 ? 8.305 -8.496 -28.316 1.00 91.25 546 LYS A C 1
ATOM 4401 O O . LYS A 1 546 ? 7.684 -9.523 -28.084 1.00 91.25 546 LYS A O 1
ATOM 4406 N N . GLN A 1 547 ? 7.745 -7.295 -28.285 1.00 88.69 547 GLN A N 1
ATOM 4407 C CA . GLN A 1 547 ? 6.317 -7.065 -28.079 1.00 88.69 547 GLN A CA 1
ATOM 4408 C C . GLN A 1 547 ? 5.630 -6.877 -29.424 1.00 88.69 547 GLN A C 1
ATOM 4410 O O . GLN A 1 547 ? 6.009 -5.985 -30.179 1.00 88.69 547 GLN A O 1
ATOM 4415 N N . THR A 1 548 ? 4.614 -7.680 -29.709 1.00 87.19 548 THR A N 1
ATOM 4416 C CA . THR A 1 548 ? 3.845 -7.666 -30.960 1.00 87.19 548 THR A CA 1
ATOM 4417 C C . THR A 1 548 ? 2.415 -7.184 -30.730 1.00 87.19 548 THR A C 1
ATOM 4419 O O . THR A 1 548 ? 1.949 -7.071 -29.593 1.00 87.19 548 THR A O 1
ATOM 4422 N N . ASP A 1 549 ? 1.722 -6.846 -31.818 1.00 85.88 549 ASP A N 1
ATOM 4423 C CA . ASP A 1 549 ? 0.328 -6.392 -31.809 1.00 85.88 549 ASP A CA 1
ATOM 4424 C C . ASP A 1 549 ? 0.067 -5.232 -30.836 1.00 85.88 549 ASP A C 1
ATOM 4426 O O . ASP A 1 549 ? -0.909 -5.240 -30.085 1.00 85.88 549 ASP A O 1
ATOM 4430 N N . PHE A 1 550 ? 0.953 -4.230 -30.841 1.00 83.56 550 PHE A N 1
ATOM 4431 C CA . PHE A 1 550 ? 0.876 -3.068 -29.945 1.00 83.56 550 PHE A CA 1
ATOM 4432 C C . PHE A 1 550 ? 0.966 -3.447 -28.457 1.00 83.56 550 PHE A C 1
ATOM 4434 O O . PHE A 1 550 ? 0.328 -2.834 -27.601 1.00 83.56 550 PHE A O 1
ATOM 4441 N N . GLY A 1 551 ? 1.760 -4.477 -28.149 1.00 75.88 551 GLY A N 1
ATOM 4442 C CA . GLY A 1 551 ? 1.983 -4.947 -26.784 1.00 75.88 551 GLY A CA 1
ATOM 4443 C C . GLY A 1 551 ? 0.864 -5.838 -26.264 1.00 75.88 551 GLY A C 1
ATOM 4444 O O . GLY A 1 551 ? 0.706 -5.951 -25.055 1.00 75.88 551 GLY A O 1
ATOM 4445 N N . ARG A 1 552 ? 0.069 -6.450 -27.150 1.00 79.25 552 ARG A N 1
ATOM 4446 C CA . ARG A 1 552 ? -0.880 -7.492 -26.743 1.00 79.25 552 ARG A CA 1
ATOM 4447 C C . ARG A 1 552 ? -0.176 -8.804 -26.472 1.00 79.25 552 ARG A C 1
ATOM 4449 O O . ARG A 1 552 ? -0.592 -9.482 -25.554 1.00 79.25 552 ARG A O 1
ATOM 4456 N N . SER A 1 553 ? 0.865 -9.131 -27.231 1.00 84.25 553 SER A N 1
ATOM 4457 C CA . SER A 1 553 ? 1.635 -10.366 -27.097 1.00 84.25 553 SER A CA 1
ATOM 4458 C C . SER A 1 553 ? 3.127 -10.065 -26.965 1.00 84.25 553 SER A C 1
ATOM 4460 O O . SER A 1 553 ? 3.595 -8.997 -27.374 1.00 84.25 553 SER A O 1
ATOM 4462 N N . TYR A 1 554 ? 3.889 -10.997 -26.393 1.00 87.00 554 TYR A N 1
ATOM 4463 C CA . TYR A 1 554 ? 5.338 -10.873 -26.304 1.00 87.00 554 TYR A CA 1
ATOM 4464 C C . TYR A 1 554 ? 6.048 -12.207 -26.546 1.00 87.00 554 TYR A C 1
ATOM 4466 O O . TYR A 1 554 ? 5.522 -13.286 -26.276 1.00 87.00 554 TYR A O 1
ATOM 4474 N N . G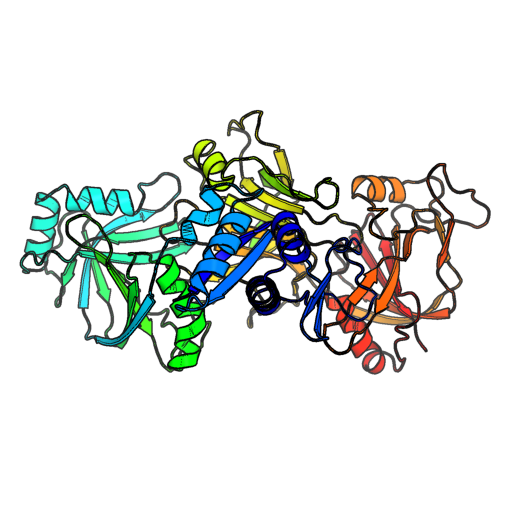LU A 1 555 ? 7.274 -12.107 -27.043 1.00 91.12 555 GLU A N 1
ATOM 4475 C CA . GLU A 1 555 ? 8.252 -13.183 -27.100 1.00 91.12 555 GLU A CA 1
ATOM 4476 C C . GLU A 1 555 ? 9.463 -12.753 -26.276 1.00 91.12 555 GLU A C 1
ATOM 4478 O O . GLU A 1 555 ? 9.935 -11.616 -26.399 1.00 91.12 555 GLU A O 1
ATOM 4483 N N . PHE A 1 556 ? 9.970 -13.658 -25.444 1.00 90.25 556 PHE A N 1
ATOM 4484 C CA . PHE A 1 556 ? 11.139 -13.396 -24.617 1.00 90.25 556 PHE A CA 1
ATOM 4485 C C . PHE A 1 556 ? 12.289 -14.319 -25.002 1.00 90.25 556 PHE A C 1
ATOM 4487 O O . PHE A 1 556 ? 12.104 -15.523 -25.134 1.00 90.25 556 PHE A O 1
ATOM 4494 N N . TYR A 1 557 ? 13.475 -13.761 -25.199 1.00 93.12 557 TYR A N 1
ATOM 4495 C CA . TYR A 1 557 ? 14.649 -14.491 -25.647 1.00 93.12 557 TYR A CA 1
ATOM 4496 C C . TYR A 1 557 ? 15.753 -14.374 -24.602 1.00 93.12 557 TYR A C 1
ATOM 4498 O O . TYR A 1 557 ? 16.277 -13.285 -24.352 1.00 93.12 557 TYR A O 1
ATOM 4506 N N . ILE A 1 558 ? 16.108 -15.516 -24.017 1.00 92.00 558 ILE A N 1
ATOM 4507 C CA . ILE A 1 558 ? 17.184 -15.645 -23.035 1.00 92.00 558 ILE A CA 1
ATOM 4508 C C . ILE A 1 558 ? 18.438 -16.153 -23.750 1.00 92.00 558 ILE A C 1
ATOM 4510 O O . ILE A 1 558 ? 18.376 -17.229 -24.348 1.00 92.00 558 ILE A O 1
ATOM 4514 N N . PRO A 1 559 ? 19.566 -15.426 -23.734 1.00 92.31 559 PRO A N 1
ATOM 4515 C CA . PRO A 1 559 ? 20.798 -15.891 -24.363 1.00 92.31 559 PRO A CA 1
ATOM 4516 C C . PRO A 1 559 ? 21.311 -17.169 -23.690 1.00 92.31 559 PRO A C 1
ATOM 4518 O O . PRO A 1 559 ? 21.189 -17.339 -22.476 1.00 92.31 559 PRO A O 1
ATOM 4521 N N . CYS A 1 560 ? 21.897 -18.067 -24.479 1.00 91.12 560 CYS A N 1
ATOM 4522 C CA . CYS A 1 560 ? 22.510 -19.302 -23.990 1.00 91.12 560 CYS A CA 1
ATOM 4523 C C . CYS A 1 560 ? 24.034 -19.262 -24.108 1.00 91.12 560 CYS A C 1
ATOM 4525 O O . CYS A 1 560 ? 24.565 -18.621 -25.023 1.00 91.12 560 CYS A O 1
ATOM 4527 N N . LYS A 1 561 ? 24.697 -20.004 -23.214 1.00 83.00 561 LYS A N 1
ATOM 4528 C CA . LYS A 1 561 ? 26.123 -20.340 -23.316 1.00 83.00 561 LYS A CA 1
ATOM 4529 C C . LYS A 1 561 ? 26.401 -21.419 -24.360 1.00 83.00 561 LYS A C 1
ATOM 4531 O O . LYS A 1 561 ? 25.510 -22.275 -24.601 1.00 83.00 561 LYS A O 1
#